Protein AF-0000000072270090 (afdb_homodimer)

Structure (mmCIF, N/CA/C/O backbone):
data_AF-0000000072270090-model_v1
#
loop_
_entity.id
_entity.type
_entity.pdbx_description
1 polymer 'Manganese ABC transporter, permease protein, putative'
#
loop_
_atom_site.group_PDB
_atom_site.id
_atom_site.type_symbol
_atom_site.label_atom_id
_atom_site.label_alt_id
_atom_site.label_comp_id
_atom_site.label_asym_id
_atom_site.label_entity_id
_atom_site.label_seq_id
_atom_site.pdbx_PDB_ins_code
_atom_site.Cartn_x
_atom_site.Cartn_y
_atom_site.Cartn_z
_atom_site.occupancy
_atom_site.B_iso_or_equiv
_atom_site.auth_seq_id
_atom_site.auth_comp_id
_atom_site.auth_asym_id
_atom_site.auth_atom_id
_atom_site.pdbx_PDB_model_num
ATOM 1 N N . MET A 1 1 ? 39.022 -13.87 -0.293 1 46.1 1 MET A N 1
ATOM 2 C CA . MET A 1 1 ? 38.979 -12.976 -1.447 1 46.1 1 MET A CA 1
ATOM 3 C C . MET A 1 1 ? 38.22 -13.616 -2.603 1 46.1 1 MET A C 1
ATOM 5 O O . MET A 1 1 ? 37.657 -12.915 -3.447 1 46.1 1 MET A O 1
ATOM 9 N N . HIS A 1 2 ? 38.13 -14.965 -2.569 1 62.79 2 HIS A N 1
ATOM 10 C CA . HIS A 1 2 ? 37.487 -15.774 -3.599 1 62.79 2 HIS A CA 1
ATOM 11 C C . HIS A 1 2 ? 35.969 -15.725 -3.469 1 62.79 2 HIS A C 1
ATOM 13 O O . HIS A 1 2 ? 35.254 -15.764 -4.473 1 62.79 2 HIS A O 1
ATOM 19 N N . TRP A 1 3 ? 35.582 -15.554 -2.26 1 63.74 3 TRP A N 1
ATOM 20 C CA . TRP A 1 3 ? 34.154 -15.548 -1.959 1 63.74 3 TRP A CA 1
ATOM 21 C C . TRP A 1 3 ? 33.477 -14.319 -2.557 1 63.74 3 TRP A C 1
ATOM 23 O O . TRP A 1 3 ? 32.338 -14.396 -3.024 1 63.74 3 TRP A O 1
ATOM 33 N N . LEU A 1 4 ? 34.161 -13.267 -2.689 1 64.63 4 LEU A N 1
ATOM 34 C CA . LEU A 1 4 ? 33.624 -12.037 -3.261 1 64.63 4 LEU A CA 1
ATOM 35 C C . LEU A 1 4 ? 33.726 -12.056 -4.783 1 64.63 4 LEU A C 1
ATOM 37 O O . LEU A 1 4 ? 32.874 -11.492 -5.473 1 64.63 4 LEU A O 1
ATOM 41 N N . THR A 1 5 ? 34.687 -12.653 -5.272 1 71.39 5 THR A N 1
ATOM 42 C CA . THR A 1 5 ? 34.949 -12.563 -6.704 1 71.39 5 THR A CA 1
ATOM 43 C C . THR A 1 5 ? 34.299 -13.727 -7.447 1 71.39 5 THR A C 1
ATOM 45 O O . THR A 1 5 ? 34.109 -13.665 -8.663 1 71.39 5 THR A O 1
ATOM 48 N N . ASP A 1 6 ? 34.017 -14.731 -6.799 1 71.89 6 ASP A N 1
ATOM 49 C CA . ASP A 1 6 ? 33.475 -15.921 -7.448 1 71.89 6 ASP A CA 1
ATOM 50 C C . ASP A 1 6 ? 32.169 -15.605 -8.173 1 71.89 6 ASP A C 1
ATOM 52 O O . ASP A 1 6 ? 32.009 -15.939 -9.348 1 71.89 6 ASP A O 1
ATOM 56 N N . PRO A 1 7 ? 31.332 -14.91 -7.497 1 73.47 7 PRO A N 1
ATOM 57 C CA . PRO A 1 7 ? 30.07 -14.649 -8.193 1 73.47 7 PRO A CA 1
ATOM 58 C C . PRO A 1 7 ? 30.225 -13.657 -9.343 1 73.47 7 PRO A C 1
ATOM 60 O O . PRO A 1 7 ? 29.393 -13.628 -10.254 1 73.47 7 PRO A O 1
ATOM 63 N N . LEU A 1 8 ? 31.307 -12.899 -9.312 1 76.8 8 LEU A N 1
ATOM 64 C CA . LEU A 1 8 ? 31.53 -11.891 -10.343 1 76.8 8 LEU A CA 1
ATOM 65 C C . LEU A 1 8 ? 31.9 -12.544 -11.67 1 76.8 8 LEU A C 1
ATOM 67 O O . LEU A 1 8 ? 31.931 -11.878 -12.707 1 76.8 8 LEU A O 1
ATOM 71 N N . GLN A 1 9 ? 32.124 -13.772 -11.678 1 72.58 9 GLN A N 1
ATOM 72 C CA . GLN A 1 9 ? 32.456 -14.492 -12.903 1 72.58 9 GLN A CA 1
ATOM 73 C C . GLN A 1 9 ? 31.214 -14.725 -13.758 1 72.58 9 GLN A C 1
ATOM 75 O O . GLN A 1 9 ? 31.319 -14.962 -14.963 1 72.58 9 GLN A O 1
ATOM 80 N N . PHE A 1 10 ? 30.137 -14.562 -13.132 1 75.64 10 PHE A N 1
ATOM 81 C CA . PHE A 1 10 ? 28.892 -14.79 -13.856 1 75.64 10 PHE A CA 1
ATOM 82 C C . PHE A 1 10 ? 28.326 -13.477 -14.385 1 75.64 10 PHE A C 1
ATOM 84 O O . PHE A 1 10 ? 28.117 -12.533 -13.62 1 75.64 10 PHE A O 1
ATOM 91 N N . ASP A 1 11 ? 28.11 -13.4 -15.642 1 78.96 11 ASP A N 1
ATOM 92 C CA . ASP A 1 11 ? 27.602 -12.209 -16.315 1 78.96 11 ASP A CA 1
ATOM 93 C C . ASP A 1 11 ? 26.26 -11.776 -15.728 1 78.96 11 ASP A C 1
ATOM 95 O O . ASP A 1 11 ? 26.003 -10.582 -15.567 1 78.96 11 ASP A O 1
ATOM 99 N N . PHE A 1 12 ? 25.526 -12.765 -15.403 1 79.67 12 PHE A N 1
ATOM 100 C CA . PHE A 1 12 ? 24.211 -12.434 -14.865 1 79.67 12 PHE A CA 1
ATOM 101 C C . PHE A 1 12 ? 24.339 -11.724 -13.523 1 79.67 12 PHE A C 1
ATOM 103 O O . PHE A 1 12 ? 23.558 -10.821 -13.215 1 79.67 12 PHE A O 1
ATOM 110 N N . PHE A 1 13 ? 25.328 -12.096 -12.751 1 83.97 13 PHE A N 1
ATOM 111 C CA . PHE A 1 13 ? 25.529 -11.492 -11.439 1 83.97 13 PHE A CA 1
ATOM 112 C C . PHE A 1 13 ? 26.006 -10.051 -11.574 1 83.97 13 PHE A C 1
ATOM 114 O O . PHE A 1 13 ? 25.563 -9.173 -10.831 1 83.97 13 PHE A O 1
ATOM 121 N N . VAL A 1 14 ? 26.842 -9.811 -12.494 1 84.92 14 VAL A N 1
ATOM 122 C CA . VAL A 1 14 ? 27.359 -8.467 -12.726 1 84.92 14 VAL A CA 1
ATOM 123 C C . VAL A 1 14 ? 26.234 -7.556 -13.212 1 84.92 14 VAL A C 1
ATOM 125 O O . VAL A 1 14 ? 26.129 -6.405 -12.782 1 84.92 14 VAL A O 1
ATOM 128 N N . ARG A 1 15 ? 25.448 -8.057 -14.019 1 86.5 15 ARG A N 1
ATOM 129 C CA . ARG A 1 15 ? 24.325 -7.269 -14.516 1 86.5 15 ARG A CA 1
ATOM 130 C C . ARG A 1 15 ? 23.337 -6.957 -13.396 1 86.5 15 ARG A C 1
ATOM 132 O O . ARG A 1 15 ? 22.76 -5.868 -13.356 1 86.5 15 ARG A O 1
ATOM 139 N N . ALA A 1 16 ? 23.189 -7.948 -12.566 1 85.75 16 ALA A N 1
ATOM 140 C CA . ALA A 1 16 ? 22.308 -7.733 -11.421 1 85.75 16 ALA A CA 1
ATOM 141 C C . ALA A 1 16 ? 22.862 -6.65 -10.499 1 85.75 16 ALA A C 1
ATOM 143 O O . ALA A 1 16 ? 22.112 -5.81 -9.998 1 85.75 16 ALA A O 1
ATOM 144 N N . LEU A 1 17 ? 24.15 -6.646 -10.351 1 89.86 17 LEU A N 1
ATOM 145 C CA . LEU A 1 17 ? 24.801 -5.647 -9.51 1 89.86 17 LEU A CA 1
ATOM 146 C C . LEU A 1 17 ? 24.649 -4.252 -10.107 1 89.86 17 LEU A C 1
ATOM 148 O O . LEU A 1 17 ? 24.371 -3.291 -9.386 1 89.86 17 LEU A O 1
ATOM 152 N N . LEU A 1 18 ? 24.775 -4.144 -11.324 1 89.48 18 LEU A N 1
ATOM 153 C CA . LEU A 1 18 ? 24.646 -2.862 -12.007 1 89.48 18 LEU A CA 1
ATOM 154 C C . LEU A 1 18 ? 23.202 -2.374 -11.98 1 89.48 18 LEU A C 1
ATOM 156 O O . LEU A 1 18 ? 22.948 -1.181 -11.798 1 89.48 18 LEU A O 1
ATOM 160 N N . ALA A 1 19 ? 22.315 -3.272 -12.139 1 88.98 19 ALA A N 1
ATOM 161 C CA . ALA A 1 19 ? 20.896 -2.923 -12.119 1 88.98 19 ALA A CA 1
ATOM 162 C C . ALA A 1 19 ? 20.481 -2.393 -10.749 1 88.98 19 ALA A C 1
ATOM 164 O O . ALA A 1 19 ? 19.843 -1.343 -10.65 1 88.98 19 ALA A O 1
ATOM 165 N N . VAL A 1 20 ? 20.899 -3.113 -9.761 1 90.92 20 VAL A N 1
ATOM 166 C CA . VAL A 1 20 ? 20.538 -2.718 -8.404 1 90.92 20 VAL A CA 1
ATOM 167 C C . VAL A 1 20 ? 21.178 -1.373 -8.069 1 90.92 20 VAL A C 1
ATOM 169 O O . VAL A 1 20 ? 20.56 -0.529 -7.416 1 90.92 20 VAL A O 1
ATOM 172 N N . SER A 1 21 ? 22.385 -1.155 -8.493 1 93.23 21 SER A N 1
ATOM 173 C CA . SER A 1 21 ? 23.071 0.109 -8.245 1 93.23 21 SER A CA 1
ATOM 174 C C . SER A 1 21 ? 22.374 1.264 -8.955 1 93.23 21 SER A C 1
ATOM 176 O O . SER A 1 21 ? 22.134 2.314 -8.355 1 93.23 21 SER A O 1
ATOM 178 N N . LEU A 1 22 ? 22.03 1.062 -10.152 1 92.35 22 LEU A N 1
ATOM 179 C CA . LEU A 1 22 ? 21.363 2.099 -10.931 1 92.35 22 LEU A CA 1
ATOM 180 C C . LEU A 1 22 ? 19.981 2.402 -10.361 1 92.35 22 LEU A C 1
ATOM 182 O O . LEU A 1 22 ? 19.595 3.568 -10.243 1 92.35 22 LEU A O 1
ATOM 186 N N . VAL A 1 23 ? 19.286 1.398 -10.044 1 92.16 23 VAL A N 1
ATOM 187 C CA . VAL A 1 23 ? 17.943 1.555 -9.494 1 92.16 23 VAL A CA 1
ATOM 188 C C . VAL A 1 23 ? 18.019 2.242 -8.132 1 92.16 23 VAL A C 1
ATOM 190 O O . VAL A 1 23 ? 17.144 3.037 -7.782 1 92.16 23 VAL A O 1
ATOM 193 N N . SER A 1 24 ? 19.087 1.895 -7.393 1 95.16 24 SER A N 1
ATOM 194 C CA . SER A 1 24 ? 19.269 2.535 -6.095 1 95.16 24 SER A CA 1
ATOM 195 C C . SER A 1 24 ? 19.443 4.043 -6.241 1 95.16 24 SER A C 1
ATOM 197 O O . SER A 1 24 ? 18.884 4.816 -5.46 1 95.16 24 SER A O 1
ATOM 199 N N . ILE A 1 25 ? 20.143 4.434 -7.193 1 94.49 25 ILE A N 1
ATOM 200 C CA . ILE A 1 25 ? 20.355 5.855 -7.446 1 94.49 25 ILE A CA 1
ATOM 201 C C . ILE A 1 25 ? 19.04 6.505 -7.87 1 94.49 25 ILE A C 1
ATOM 203 O O . ILE A 1 25 ? 18.674 7.568 -7.363 1 94.49 25 ILE A O 1
ATOM 207 N N . LEU A 1 26 ? 18.372 5.879 -8.734 1 93.18 26 LEU A N 1
ATOM 208 C CA . LEU A 1 26 ? 17.101 6.392 -9.233 1 93.18 26 LEU A CA 1
ATOM 209 C C . LEU A 1 26 ? 16.08 6.503 -8.106 1 93.18 26 LEU A C 1
ATOM 211 O O . LEU A 1 26 ? 15.395 7.52 -7.981 1 93.18 26 LEU A O 1
ATOM 215 N N . CYS A 1 27 ? 15.988 5.529 -7.301 1 93.78 27 CYS A N 1
ATOM 216 C CA . CYS A 1 27 ? 15.035 5.499 -6.198 1 93.78 27 CYS A CA 1
ATOM 217 C C . CYS A 1 27 ? 15.413 6.508 -5.121 1 93.78 27 CYS A C 1
ATOM 219 O O . CYS A 1 27 ? 14.544 7.035 -4.424 1 93.78 27 CYS A O 1
ATOM 221 N N . ALA A 1 28 ? 16.709 6.728 -4.983 1 94.66 28 ALA A N 1
ATOM 222 C CA . ALA A 1 28 ? 17.155 7.716 -4.005 1 94.66 28 ALA A CA 1
ATOM 223 C C . ALA A 1 28 ? 16.69 9.118 -4.39 1 94.66 28 ALA A C 1
ATOM 225 O O . ALA A 1 28 ? 16.275 9.899 -3.53 1 94.66 28 ALA A O 1
ATOM 226 N N . LEU A 1 29 ? 16.7 9.44 -5.638 1 92.52 29 LEU A N 1
ATOM 227 C CA . LEU A 1 29 ? 16.318 10.76 -6.129 1 92.52 29 LEU A CA 1
ATOM 228 C C . LEU A 1 29 ? 14.832 11.016 -5.901 1 92.52 29 LEU A C 1
ATOM 230 O O . LEU A 1 29 ? 14.446 12.098 -5.453 1 92.52 29 LEU A O 1
ATOM 234 N N . ILE A 1 30 ? 14.05 10.03 -6.108 1 92.8 30 ILE A N 1
ATOM 235 C CA . ILE A 1 30 ? 12.603 10.18 -6.001 1 92.8 30 ILE A CA 1
ATOM 236 C C . ILE A 1 30 ? 12.153 9.845 -4.581 1 92.8 30 ILE A C 1
ATOM 238 O O . ILE A 1 30 ? 11.188 10.424 -4.076 1 92.8 30 ILE A O 1
ATOM 242 N N . GLY A 1 31 ? 12.879 8.913 -4.021 1 94.18 31 GLY A N 1
ATOM 243 C CA . GLY A 1 31 ? 12.517 8.428 -2.699 1 94.18 31 GLY A CA 1
ATOM 244 C C . GLY A 1 31 ? 12.609 9.495 -1.625 1 94.18 31 GLY A C 1
ATOM 245 O O . GLY A 1 31 ? 11.816 9.504 -0.681 1 94.18 31 GLY A O 1
ATOM 246 N N . ALA A 1 32 ? 13.526 10.412 -1.723 1 93.35 32 ALA A N 1
ATOM 247 C CA . ALA A 1 32 ? 13.65 11.513 -0.772 1 93.35 32 ALA A CA 1
ATOM 248 C C . ALA A 1 32 ? 12.376 12.353 -0.737 1 93.35 32 ALA A C 1
ATOM 250 O O . ALA A 1 32 ? 11.91 12.74 0.338 1 93.35 32 ALA A O 1
ATOM 251 N N . TRP A 1 33 ? 11.801 12.549 -1.884 1 92.5 33 TRP A N 1
ATOM 252 C CA . TRP A 1 33 ? 10.574 13.333 -1.97 1 92.5 33 TRP A CA 1
ATOM 253 C C . TRP A 1 33 ? 9.386 12.547 -1.426 1 92.5 33 TRP A C 1
ATOM 255 O O . TRP A 1 33 ? 8.512 13.11 -0.763 1 92.5 33 TRP A O 1
ATOM 265 N N . VAL A 1 34 ? 9.405 11.289 -1.714 1 93.13 34 VAL A N 1
ATOM 266 C CA . VAL A 1 34 ? 8.321 10.416 -1.277 1 93.13 34 VAL A CA 1
ATOM 267 C C . VAL A 1 34 ? 8.261 10.39 0.249 1 93.13 34 VAL A C 1
ATOM 269 O O . VAL A 1 34 ? 7.184 10.52 0.836 1 93.13 34 VAL A O 1
ATOM 272 N N . VAL A 1 35 ? 9.427 10.328 0.85 1 92.65 35 VAL A N 1
ATOM 273 C CA . VAL A 1 35 ? 9.502 10.241 2.305 1 92.65 35 VAL A CA 1
ATOM 274 C C . VAL A 1 35 ? 9.209 11.608 2.92 1 92.65 35 VAL A C 1
ATOM 276 O O . VAL A 1 35 ? 8.48 11.706 3.91 1 92.65 35 VAL A O 1
ATOM 279 N N . LEU A 1 36 ? 9.664 12.691 2.364 1 89.82 36 LEU A N 1
ATOM 280 C CA . LEU A 1 36 ? 9.484 14.035 2.902 1 89.82 36 LEU A CA 1
ATOM 281 C C . LEU A 1 36 ? 8.019 14.454 2.84 1 89.82 36 LEU A C 1
ATOM 283 O O . LEU A 1 36 ? 7.519 15.114 3.754 1 89.82 36 LEU A O 1
ATOM 287 N N . ARG A 1 37 ? 7.338 13.947 1.838 1 88.91 37 ARG A N 1
ATOM 288 C CA . ARG A 1 37 ? 5.96 14.382 1.638 1 88.91 37 ARG A CA 1
ATOM 289 C C . ARG A 1 37 ? 4.977 13.38 2.234 1 88.91 37 ARG A C 1
ATOM 291 O O . ARG A 1 37 ? 3.763 13.585 2.18 1 88.91 37 ARG A O 1
ATOM 298 N N . GLY A 1 38 ? 5.53 12.33 2.701 1 88.75 38 GLY A N 1
ATOM 299 C CA . GLY A 1 38 ? 4.655 11.334 3.299 1 88.75 38 GLY A CA 1
ATOM 300 C C . GLY A 1 38 ? 3.841 10.564 2.276 1 88.75 38 GLY A C 1
ATOM 301 O O . GLY A 1 38 ? 2.652 10.313 2.483 1 88.75 38 GLY A O 1
ATOM 302 N N . LEU A 1 39 ? 4.416 10.237 1.135 1 91.65 39 LEU A N 1
ATOM 303 C CA . LEU A 1 39 ? 3.764 9.519 0.045 1 91.65 39 LEU A CA 1
ATOM 304 C C . LEU A 1 39 ? 4.286 8.089 -0.054 1 91.65 39 LEU A C 1
ATOM 306 O O . LEU A 1 39 ? 4.503 7.578 -1.154 1 91.65 39 LEU A O 1
ATOM 310 N N . SER A 1 40 ? 4.556 7.486 1.028 1 91.1 40 SER A N 1
ATOM 311 C CA . SER A 1 40 ? 5.205 6.179 1.027 1 91.1 40 SER A CA 1
ATOM 312 C C . SER A 1 40 ? 4.288 5.107 0.448 1 91.1 40 SER A C 1
ATOM 314 O O . SER A 1 40 ? 4.76 4.082 -0.051 1 91.1 40 SER A O 1
ATOM 316 N N . TYR A 1 41 ? 2.984 5.397 0.477 1 90.55 41 TYR A N 1
ATOM 317 C CA . TYR A 1 41 ? 2.013 4.447 -0.055 1 90.55 41 TYR A CA 1
ATOM 318 C C . TYR A 1 41 ? 2.081 4.391 -1.576 1 90.55 41 TYR A C 1
ATOM 320 O O . TYR A 1 41 ? 1.749 3.369 -2.181 1 90.55 41 TYR A O 1
ATOM 328 N N . ILE A 1 42 ? 2.58 5.404 -2.202 1 89.8 42 ILE A N 1
ATOM 329 C CA . ILE A 1 42 ? 2.463 5.578 -3.646 1 89.8 42 ILE A CA 1
ATOM 330 C C . ILE A 1 42 ? 3.331 4.546 -4.363 1 89.8 42 ILE A C 1
ATOM 332 O O . ILE A 1 42 ? 2.962 4.049 -5.429 1 89.8 42 ILE A O 1
ATOM 336 N N . GLY A 1 43 ? 4.503 4.228 -3.842 1 87.68 43 GLY A N 1
ATOM 337 C CA . GLY A 1 43 ? 5.37 3.248 -4.477 1 87.68 43 GLY A CA 1
ATOM 338 C C . GLY A 1 43 ? 4.708 1.894 -4.656 1 87.68 43 GLY A C 1
ATOM 339 O O . GLY A 1 43 ? 4.738 1.322 -5.747 1 87.68 43 GLY A O 1
ATOM 340 N N . ASP A 1 44 ? 4.145 1.436 -3.621 1 89.42 44 ASP A N 1
ATOM 341 C CA . ASP A 1 44 ? 3.454 0.151 -3.651 1 89.42 44 ASP A CA 1
ATOM 342 C C . ASP A 1 44 ? 2.171 0.235 -4.476 1 89.42 44 ASP A C 1
ATOM 344 O O . ASP A 1 44 ? 1.864 -0.674 -5.25 1 89.42 44 ASP A O 1
ATOM 348 N N . ALA A 1 45 ? 1.452 1.304 -4.29 1 91.9 45 ALA A N 1
ATOM 349 C CA . ALA A 1 45 ? 0.187 1.52 -4.989 1 91.9 45 ALA A CA 1
ATOM 350 C C . ALA A 1 45 ? 0.39 1.525 -6.501 1 91.9 45 ALA A C 1
ATOM 352 O O . ALA A 1 45 ? -0.361 0.88 -7.237 1 91.9 45 ALA A O 1
ATOM 353 N N . MET A 1 46 ? 1.434 2.12 -6.946 1 91.65 46 MET A N 1
ATOM 354 C CA . MET A 1 46 ? 1.69 2.258 -8.377 1 91.65 46 MET A CA 1
ATOM 355 C C . MET A 1 46 ? 2.018 0.907 -9.004 1 91.65 46 MET A C 1
ATOM 357 O O . MET A 1 46 ? 1.632 0.637 -10.143 1 91.65 46 MET A O 1
ATOM 361 N N . SER A 1 47 ? 2.707 0.105 -8.29 1 87.75 47 SER A N 1
ATOM 362 C CA . SER A 1 47 ? 3.106 -1.195 -8.819 1 87.75 47 SER A CA 1
ATOM 363 C C . SER A 1 47 ? 1.891 -2.066 -9.118 1 87.75 47 SER A C 1
ATOM 365 O O . SER A 1 47 ? 1.936 -2.919 -10.007 1 87.75 47 SER A O 1
ATOM 367 N N . HIS A 1 48 ? 0.829 -1.852 -8.454 1 88.66 48 HIS A N 1
ATOM 368 C CA . HIS A 1 48 ? -0.389 -2.625 -8.666 1 88.66 48 HIS A CA 1
ATOM 369 C C . HIS A 1 48 ? -1.346 -1.899 -9.605 1 88.66 48 HIS A C 1
ATOM 371 O O . HIS A 1 48 ? -2.101 -2.536 -10.343 1 88.66 48 HIS A O 1
ATOM 377 N N . ALA A 1 49 ? -1.249 -0.64 -9.553 1 93.2 49 ALA A N 1
ATOM 378 C CA . ALA A 1 49 ? -2.168 0.179 -10.339 1 93.2 49 ALA A CA 1
ATOM 379 C C . ALA A 1 49 ? -1.847 0.091 -11.828 1 93.2 49 ALA A C 1
ATOM 381 O O . ALA A 1 49 ? -2.653 0.494 -12.668 1 93.2 49 ALA A O 1
ATOM 382 N N . VAL A 1 50 ? -0.744 -0.42 -12.157 1 90.79 50 VAL A N 1
ATOM 383 C CA . VAL A 1 50 ? -0.337 -0.47 -13.558 1 90.79 50 VAL A CA 1
ATOM 384 C C . VAL A 1 50 ? -0.906 -1.725 -14.217 1 90.79 50 VAL A C 1
ATOM 386 O O . VAL A 1 50 ? -0.839 -1.876 -15.439 1 90.79 50 VAL A O 1
ATOM 389 N N . LEU A 1 51 ? -1.538 -2.611 -13.475 1 88.19 51 LEU A N 1
ATOM 390 C CA . LEU A 1 51 ? -2.023 -3.902 -13.951 1 88.19 51 LEU A CA 1
ATOM 391 C C . LEU A 1 51 ? -2.984 -3.723 -15.122 1 88.19 51 LEU A C 1
ATOM 393 O O . LEU A 1 51 ? -2.856 -4.401 -16.144 1 88.19 51 LEU A O 1
ATOM 397 N N . PRO A 1 52 ? -3.962 -2.871 -15.037 1 91.62 52 PRO A N 1
ATOM 398 C CA . PRO A 1 52 ? -4.87 -2.724 -16.177 1 91.62 52 PRO A CA 1
ATOM 399 C C . PRO A 1 52 ? -4.154 -2.275 -17.448 1 91.62 52 PRO A C 1
ATOM 401 O O . PRO A 1 52 ? -4.551 -2.656 -18.552 1 91.62 52 PRO A O 1
ATOM 404 N N . GLY A 1 53 ? -3.145 -1.488 -17.334 1 92.07 53 GLY A N 1
ATOM 405 C CA . GLY A 1 53 ? -2.357 -1.09 -18.489 1 92.07 53 GLY A CA 1
ATOM 406 C C . GLY A 1 53 ? -1.588 -2.239 -19.112 1 92.07 53 GLY A C 1
ATOM 407 O O . GLY A 1 53 ? -1.547 -2.374 -20.337 1 92.07 53 GLY A O 1
ATOM 408 N N . ILE A 1 54 ? -1.028 -3.042 -18.274 1 88.61 54 ILE A N 1
ATOM 409 C CA . ILE A 1 54 ? -0.263 -4.196 -18.733 1 88.61 54 ILE A CA 1
ATOM 410 C C . ILE A 1 54 ? -1.195 -5.194 -19.419 1 88.61 54 ILE A C 1
ATOM 412 O O . ILE A 1 54 ? -0.89 -5.691 -20.506 1 88.61 54 ILE A O 1
ATOM 416 N N . VAL A 1 55 ? -2.329 -5.458 -18.778 1 88.19 55 VAL A N 1
ATOM 417 C CA . VAL A 1 55 ? -3.284 -6.426 -19.307 1 88.19 55 VAL A CA 1
ATOM 418 C C . VAL A 1 55 ? -3.869 -5.91 -20.62 1 88.19 55 VAL A C 1
ATOM 420 O O . VAL A 1 55 ? -4.011 -6.666 -21.584 1 88.19 55 VAL A O 1
ATOM 423 N N . SER A 1 56 ? -4.223 -4.683 -20.662 1 90.26 56 SER A N 1
ATOM 424 C CA . SER A 1 56 ? -4.75 -4.092 -21.888 1 90.26 56 SER A CA 1
ATOM 425 C C . SER A 1 56 ? -3.727 -4.157 -23.017 1 90.26 56 SER A C 1
ATOM 427 O O . SER A 1 56 ? -4.077 -4.447 -24.163 1 90.26 56 SER A O 1
ATOM 429 N N . ALA A 1 57 ? -2.521 -3.798 -22.714 1 88.58 57 ALA A N 1
ATOM 430 C CA . ALA A 1 57 ? -1.458 -3.88 -23.713 1 88.58 57 ALA A CA 1
ATOM 431 C C . ALA A 1 57 ? -1.278 -5.313 -24.207 1 88.58 57 ALA A C 1
ATOM 433 O O . ALA A 1 57 ? -1.029 -5.541 -25.393 1 88.58 57 ALA A O 1
ATOM 434 N N . PHE A 1 58 ? -1.387 -6.209 -23.286 1 83.95 58 PHE A N 1
ATOM 435 C CA . PHE A 1 58 ? -1.266 -7.619 -23.636 1 83.95 58 PHE A CA 1
ATOM 436 C C . PHE A 1 58 ? -2.392 -8.043 -24.572 1 83.95 58 PHE A C 1
ATOM 438 O O . PHE A 1 58 ? -2.151 -8.722 -25.573 1 83.95 58 PHE A O 1
ATOM 445 N N . LEU A 1 59 ? -3.586 -7.674 -24.268 1 84.64 59 LEU A N 1
ATOM 446 C CA . LEU A 1 59 ? -4.75 -8.04 -25.067 1 84.64 59 LEU A CA 1
ATOM 447 C C . LEU A 1 59 ? -4.679 -7.407 -26.452 1 84.64 59 LEU A C 1
ATOM 449 O O . LEU A 1 59 ? -5.154 -7.99 -27.43 1 84.64 59 LEU A O 1
ATOM 453 N N . LEU A 1 60 ? -4.078 -6.27 -26.533 1 87.09 60 LEU A N 1
ATOM 454 C CA . LEU A 1 60 ? -3.959 -5.563 -27.804 1 87.09 60 LEU A CA 1
ATOM 455 C C . LEU A 1 60 ? -2.664 -5.939 -28.516 1 87.09 60 LEU A C 1
ATOM 457 O O . LEU A 1 60 ? -2.356 -5.398 -29.58 1 87.09 60 LEU A O 1
ATOM 461 N N . LYS A 1 61 ? -1.877 -6.88 -27.971 1 84.13 61 LYS A N 1
ATOM 462 C CA . LYS A 1 61 ? -0.608 -7.359 -28.512 1 84.13 61 LYS A CA 1
ATOM 463 C C . LYS A 1 61 ? 0.39 -6.215 -28.665 1 84.13 61 LYS A C 1
ATOM 465 O O . LYS A 1 61 ? 1.062 -6.104 -29.693 1 84.13 61 LYS A O 1
ATOM 470 N N . GLY A 1 62 ? 0.315 -5.355 -27.695 1 84.97 62 GLY A N 1
ATOM 471 C CA . GLY A 1 62 ? 1.232 -4.226 -27.698 1 84.97 62 GLY A CA 1
ATOM 472 C C . GLY A 1 62 ? 2.361 -4.371 -26.696 1 84.97 62 GLY A C 1
ATOM 473 O O . GLY A 1 62 ? 2.606 -5.465 -26.183 1 84.97 62 GLY A O 1
ATOM 474 N N . ASN A 1 63 ? 3.149 -3.243 -26.609 1 86.06 63 ASN A N 1
ATOM 475 C CA . ASN A 1 63 ? 4.262 -3.209 -25.667 1 86.06 63 ASN A CA 1
ATOM 476 C C . ASN A 1 63 ? 3.773 -3.103 -24.225 1 86.06 63 ASN A C 1
ATOM 478 O O . ASN A 1 63 ? 3.088 -2.143 -23.867 1 86.06 63 ASN A O 1
ATOM 482 N N . LEU A 1 64 ? 4.137 -4.05 -23.385 1 85 64 LEU A N 1
ATOM 483 C CA . LEU A 1 64 ? 3.683 -4.13 -22.001 1 85 64 LEU A CA 1
ATOM 484 C C . LEU A 1 64 ? 4.19 -2.939 -21.194 1 85 64 LEU A C 1
ATOM 486 O O . LEU A 1 64 ? 3.471 -2.409 -20.344 1 85 64 LEU A O 1
ATOM 490 N N . LEU A 1 65 ? 5.385 -2.527 -21.476 1 84.32 65 LEU A N 1
ATOM 491 C CA . LEU A 1 65 ? 5.973 -1.413 -20.741 1 84.32 65 LEU A CA 1
ATOM 492 C C . LEU A 1 65 ? 5.222 -0.117 -21.026 1 84.32 65 LEU A C 1
ATOM 494 O O . LEU A 1 65 ? 5.001 0.69 -20.12 1 84.32 65 LEU A O 1
ATOM 498 N N . LEU A 1 66 ? 4.84 0.055 -22.224 1 88.64 66 LEU A N 1
ATOM 499 C CA . LEU A 1 66 ? 4.082 1.246 -22.591 1 88.64 66 LEU A CA 1
ATOM 500 C C . LEU A 1 66 ? 2.71 1.244 -21.925 1 88.64 66 LEU A C 1
ATOM 502 O O . LEU A 1 66 ? 2.229 2.29 -21.483 1 88.64 66 LEU A O 1
ATOM 506 N N . GLY A 1 67 ? 2.099 0.122 -21.945 1 91.22 67 GLY A N 1
ATOM 507 C CA . GLY A 1 67 ? 0.826 0.012 -21.249 1 91.22 67 GLY A CA 1
ATOM 508 C C . GLY A 1 67 ? 0.926 0.329 -19.769 1 91.22 67 GLY A C 1
ATOM 509 O O . GLY A 1 67 ? 0.074 1.03 -19.22 1 91.22 67 GLY A O 1
ATOM 510 N N . ALA A 1 68 ? 1.994 -0.191 -19.167 1 91.49 68 ALA A N 1
ATOM 511 C CA . ALA A 1 68 ? 2.23 0.081 -17.752 1 91.49 68 ALA A CA 1
ATOM 512 C C . ALA A 1 68 ? 2.486 1.567 -17.514 1 91.49 68 ALA A C 1
ATOM 514 O O . ALA A 1 68 ? 1.981 2.143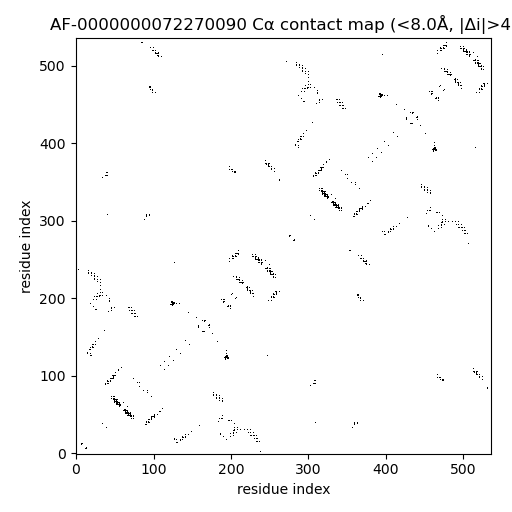 -16.547 1 91.49 68 ALA A O 1
ATOM 515 N N . ALA A 1 69 ? 3.22 2.186 -18.395 1 92.09 69 ALA A N 1
ATOM 516 C CA . ALA A 1 69 ? 3.55 3.603 -18.268 1 92.09 69 ALA A CA 1
ATOM 517 C C . ALA A 1 69 ? 2.301 4.471 -18.402 1 92.09 69 ALA A C 1
ATOM 519 O O . ALA A 1 69 ? 2.119 5.428 -17.645 1 92.09 69 ALA A O 1
ATOM 520 N N . ILE A 1 70 ? 1.481 4.165 -19.299 1 95.57 70 ILE A N 1
ATOM 521 C CA . ILE A 1 70 ? 0.246 4.914 -19.503 1 95.57 70 ILE A CA 1
ATOM 522 C C . ILE A 1 70 ? -0.648 4.78 -18.273 1 95.57 70 ILE A C 1
ATOM 524 O O . ILE A 1 70 ? -1.2 5.77 -17.788 1 95.57 70 ILE A O 1
ATOM 528 N N . ALA A 1 71 ? -0.755 3.592 -17.823 1 95.51 71 ALA A N 1
ATOM 529 C CA . ALA A 1 71 ? -1.56 3.366 -16.625 1 95.51 71 ALA A CA 1
ATOM 530 C C . ALA A 1 71 ? -0.992 4.129 -15.432 1 95.51 71 ALA A C 1
ATOM 532 O O . ALA A 1 71 ? -1.745 4.646 -14.603 1 95.51 71 ALA A O 1
ATOM 533 N N . ALA A 1 72 ? 0.313 4.163 -15.361 1 94.4 72 ALA A N 1
ATOM 534 C CA . ALA A 1 72 ? 0.96 4.889 -14.271 1 94.4 72 ALA A CA 1
ATOM 535 C C . ALA A 1 72 ? 0.647 6.381 -14.344 1 94.4 72 ALA A C 1
ATOM 537 O O . ALA A 1 72 ? 0.361 7.012 -13.324 1 94.4 72 ALA A O 1
ATOM 538 N N . VAL A 1 73 ? 0.683 6.909 -15.489 1 95.26 73 VAL A N 1
ATOM 539 C CA . VAL A 1 73 ? 0.397 8.327 -15.68 1 95.26 73 VAL A CA 1
ATOM 540 C C . VAL A 1 73 ? -1.069 8.607 -15.355 1 95.26 73 VAL A C 1
ATOM 542 O O . VAL A 1 73 ? -1.383 9.579 -14.664 1 95.26 73 VAL A O 1
ATOM 545 N N . LEU A 1 74 ? -1.935 7.782 -15.806 1 96.44 74 LEU A N 1
ATOM 546 C CA . LEU A 1 74 ? -3.358 7.948 -15.529 1 96.44 74 LEU A CA 1
ATOM 547 C C . LEU A 1 74 ? -3.635 7.844 -14.033 1 96.44 74 LEU A C 1
ATOM 549 O O . LEU A 1 74 ? -4.449 8.597 -13.494 1 96.44 74 LEU A O 1
ATOM 553 N N . THR A 1 75 ? -2.989 6.932 -13.442 1 95.9 75 THR A N 1
ATOM 554 C CA . THR A 1 75 ? -3.14 6.771 -12 1 95.9 75 THR A CA 1
ATOM 555 C C . THR A 1 75 ? -2.639 8.009 -11.262 1 95.9 75 THR A C 1
ATOM 557 O O . THR A 1 75 ? -3.31 8.515 -10.36 1 95.9 75 THR A O 1
ATOM 560 N N . ALA A 1 76 ? -1.474 8.508 -11.655 1 95.15 76 ALA A N 1
ATOM 561 C CA . ALA A 1 76 ? -0.9 9.699 -11.033 1 95.15 76 ALA A CA 1
ATOM 562 C C . ALA A 1 76 ? -1.831 10.899 -11.182 1 95.15 76 ALA A C 1
ATOM 564 O O . ALA A 1 76 ? -2.077 11.625 -10.216 1 95.15 76 ALA A O 1
ATOM 565 N N . LEU A 1 77 ? -2.368 11.035 -12.341 1 95.33 77 LEU A N 1
ATOM 566 C CA . LEU A 1 77 ? -3.276 12.149 -12.591 1 95.33 77 LEU A CA 1
ATOM 567 C C . LEU A 1 77 ? -4.591 11.957 -11.842 1 95.33 77 LEU A C 1
ATOM 569 O O . LEU A 1 77 ? -5.181 12.925 -11.358 1 95.33 77 LEU A O 1
ATOM 573 N N . GLY A 1 78 ? -5.055 10.741 -11.8 1 95.39 78 GLY A N 1
ATOM 574 C CA . GLY A 1 78 ? -6.245 10.444 -11.017 1 95.39 78 GLY A CA 1
ATOM 575 C C . GLY A 1 78 ? -6.085 10.764 -9.543 1 95.39 78 GLY A C 1
ATOM 576 O O . GLY A 1 78 ? -6.992 11.321 -8.921 1 95.39 78 GLY A O 1
ATOM 577 N N . ILE A 1 79 ? -4.936 10.426 -8.995 1 94.27 79 ILE A N 1
ATOM 578 C CA . ILE A 1 79 ? -4.635 10.704 -7.595 1 94.27 79 ILE A CA 1
ATOM 579 C C . ILE A 1 79 ? -4.656 12.212 -7.352 1 94.27 79 ILE A C 1
ATOM 581 O O . ILE A 1 79 ? -5.264 12.683 -6.389 1 94.27 79 ILE A O 1
ATOM 585 N N . GLY A 1 80 ? -3.964 12.956 -8.265 1 92.19 80 GLY A N 1
ATOM 586 C CA . GLY A 1 80 ? -3.96 14.405 -8.145 1 92.19 80 GLY A CA 1
ATOM 587 C C . GLY A 1 80 ? -5.345 15.015 -8.246 1 92.19 80 GLY A C 1
ATOM 588 O O . GLY A 1 80 ? -5.697 15.903 -7.467 1 92.19 80 GLY A O 1
ATOM 589 N N . TRP A 1 81 ? -6.081 14.483 -9.13 1 93.33 81 TRP A N 1
ATOM 590 C CA . TRP A 1 81 ? -7.423 15.003 -9.365 1 93.33 81 TRP A CA 1
ATOM 591 C C . TRP A 1 81 ? -8.333 14.722 -8.175 1 93.33 81 TRP A C 1
ATOM 593 O O . TRP A 1 81 ? -9.03 15.618 -7.692 1 93.33 81 TRP A O 1
ATOM 603 N N . ILE A 1 82 ? -8.336 13.568 -7.673 1 92.7 82 ILE A N 1
ATOM 604 C CA . ILE A 1 82 ? -9.173 13.178 -6.543 1 92.7 82 ILE A CA 1
ATOM 605 C C . ILE A 1 82 ? -8.736 13.936 -5.292 1 92.7 82 ILE A C 1
ATOM 607 O O . ILE A 1 82 ? -9.574 14.401 -4.516 1 92.7 82 ILE A O 1
ATOM 611 N N . GLY A 1 83 ? -7.443 13.994 -5.115 1 89.51 83 GLY A N 1
ATOM 612 C CA . GLY A 1 83 ? -6.934 14.732 -3.971 1 89.51 83 GLY A CA 1
ATOM 613 C C . GLY A 1 83 ? -7.388 16.18 -3.944 1 89.51 83 GLY A C 1
ATOM 614 O O . GLY A 1 83 ? -7.816 16.683 -2.903 1 89.51 83 GLY A O 1
ATOM 615 N N . ARG A 1 84 ? -7.372 16.8 -5.039 1 86.9 84 ARG A N 1
ATOM 616 C CA . ARG A 1 84 ? -7.734 18.21 -5.13 1 86.9 84 ARG A CA 1
ATOM 617 C C . ARG A 1 84 ? -9.24 18.4 -4.982 1 86.9 84 ARG A C 1
ATOM 619 O O . ARG A 1 84 ? -9.691 19.351 -4.341 1 86.9 84 ARG A O 1
ATOM 626 N N . ARG A 1 85 ? -9.972 17.515 -5.451 1 89.46 85 ARG A N 1
ATOM 627 C CA . ARG A 1 85 ? -11.418 17.703 -5.507 1 89.46 85 ARG A CA 1
ATOM 628 C C . ARG A 1 85 ? -12.084 17.202 -4.229 1 89.46 85 ARG A C 1
ATOM 630 O O . ARG A 1 85 ? -13.126 17.72 -3.823 1 89.46 85 ARG A O 1
ATOM 637 N N . SER A 1 86 ? -11.59 16.247 -3.637 1 89.32 86 SER A N 1
ATOM 638 C CA . SER A 1 86 ? -12.262 15.615 -2.507 1 89.32 86 SER A CA 1
ATOM 639 C C . SER A 1 86 ? -11.853 16.262 -1.188 1 89.32 86 SER A C 1
ATOM 641 O O . SER A 1 86 ? -12.592 16.196 -0.203 1 89.32 86 SER A O 1
ATOM 643 N N . GLY A 1 87 ? -10.684 16.818 -1.14 1 86.19 87 GLY A N 1
ATOM 644 C CA . GLY A 1 87 ? -10.183 17.353 0.116 1 86.19 87 GLY A CA 1
ATOM 645 C C . GLY A 1 87 ? -9.681 16.28 1.064 1 86.19 87 GLY A C 1
ATOM 646 O O . GLY A 1 87 ? -9.357 16.566 2.218 1 86.19 87 GLY A O 1
ATOM 647 N N . LEU A 1 88 ? -9.652 15.062 0.544 1 87.98 88 LEU A N 1
ATOM 648 C CA . LEU A 1 88 ? -9.122 13.959 1.338 1 87.98 88 LEU A CA 1
ATOM 649 C C . LEU A 1 88 ? -7.604 14.049 1.448 1 87.98 88 LEU A C 1
ATOM 651 O O . LEU A 1 88 ? -6.959 14.738 0.654 1 87.98 88 LEU A O 1
ATOM 655 N N . LYS A 1 89 ? -7.158 13.376 2.465 1 88.2 89 LYS A N 1
ATOM 656 C CA . LYS A 1 89 ? -5.706 13.249 2.56 1 88.2 89 LYS A CA 1
ATOM 657 C C . LYS A 1 89 ? -5.136 12.532 1.34 1 88.2 89 LYS A C 1
ATOM 659 O O . LYS A 1 89 ? -5.787 11.654 0.769 1 88.2 89 LYS A O 1
ATOM 664 N N . GLN A 1 90 ? -3.978 12.846 0.948 1 86.96 90 GLN A N 1
ATOM 665 C CA . GLN A 1 90 ? -3.343 12.302 -0.248 1 86.96 90 GLN A CA 1
ATOM 666 C C . GLN A 1 90 ? -3.262 10.779 -0.183 1 86.96 90 GLN A C 1
ATOM 668 O O . GLN A 1 90 ? -3.41 10.101 -1.201 1 86.96 90 GLN A O 1
ATOM 673 N N . ASP A 1 91 ? -3.093 10.312 0.945 1 89.49 91 ASP A N 1
ATOM 674 C CA . ASP A 1 91 ? -2.99 8.869 1.138 1 89.49 91 ASP A CA 1
ATOM 675 C C . ASP A 1 91 ? -4.297 8.171 0.77 1 89.49 91 ASP A C 1
ATOM 677 O O . ASP A 1 91 ? -4.284 7.082 0.192 1 89.49 91 ASP A O 1
ATOM 681 N N . SER A 1 92 ? -5.404 8.79 1.083 1 92.24 92 SER A N 1
ATOM 682 C CA . SER A 1 92 ? -6.709 8.23 0.747 1 92.24 92 SER A CA 1
ATOM 683 C C . SER A 1 92 ? -6.949 8.253 -0.759 1 92.24 92 SER A C 1
ATOM 685 O O . SER A 1 92 ? -7.472 7.29 -1.324 1 92.24 92 SER A O 1
ATOM 687 N N . ALA A 1 93 ? -6.528 9.335 -1.337 1 94.05 93 ALA A N 1
ATOM 688 C CA . ALA A 1 93 ? -6.659 9.434 -2.788 1 94.05 93 ALA A CA 1
ATOM 689 C C . ALA A 1 93 ? -5.85 8.345 -3.487 1 94.05 93 ALA A C 1
ATOM 691 O O . ALA A 1 93 ? -6.329 7.72 -4.436 1 94.05 93 ALA A O 1
ATOM 692 N N . ILE A 1 94 ? -4.659 8.116 -3.003 1 94.01 94 ILE A N 1
ATOM 693 C CA . ILE A 1 94 ? -3.802 7.075 -3.559 1 94.01 94 ILE A CA 1
ATOM 694 C C . ILE A 1 94 ? -4.474 5.713 -3.397 1 94.01 94 ILE A C 1
ATOM 696 O O . ILE A 1 94 ? -4.562 4.939 -4.353 1 94.01 94 ILE A O 1
ATOM 700 N N . GLY A 1 95 ? -5.016 5.49 -2.21 1 92.75 95 GLY A N 1
ATOM 701 C CA . GLY A 1 95 ? -5.668 4.22 -1.936 1 92.75 95 GLY A CA 1
ATOM 702 C C . GLY A 1 95 ? -6.863 3.957 -2.833 1 92.75 95 GLY A C 1
ATOM 703 O O . GLY A 1 95 ? -7.02 2.853 -3.358 1 92.75 95 GLY A O 1
ATOM 704 N N . ILE A 1 96 ? -7.632 4.904 -3.082 1 94.46 96 ILE A N 1
ATOM 705 C CA . ILE A 1 96 ? -8.857 4.772 -3.863 1 94.46 96 ILE A CA 1
ATOM 706 C C . ILE A 1 96 ? -8.511 4.495 -5.324 1 94.46 96 ILE A C 1
ATOM 708 O O . ILE A 1 96 ? -9.061 3.577 -5.936 1 94.46 96 ILE A O 1
ATOM 712 N N . VAL A 1 97 ? -7.624 5.263 -5.861 1 93.96 97 VAL A N 1
ATOM 713 C CA . VAL A 1 97 ? -7.264 5.123 -7.269 1 93.96 97 VAL A CA 1
ATOM 714 C C . VAL A 1 97 ? -6.574 3.78 -7.494 1 93.96 97 VAL A C 1
ATOM 716 O O . VAL A 1 97 ? -6.856 3.087 -8.475 1 93.96 97 VAL A O 1
ATOM 719 N N . PHE A 1 98 ? -5.741 3.434 -6.578 1 92.87 98 PHE A N 1
ATOM 720 C CA . PHE A 1 98 ? -5.01 2.176 -6.672 1 92.87 98 PHE A CA 1
ATOM 721 C C . PHE A 1 98 ? -5.969 0.991 -6.681 1 92.87 98 PHE A C 1
ATOM 723 O O . PHE A 1 98 ? -5.892 0.131 -7.561 1 92.87 98 PHE A O 1
ATOM 730 N N . VAL A 1 99 ? -6.854 0.929 -5.748 1 92.7 99 VAL A N 1
ATOM 731 C CA . VAL A 1 99 ? -7.752 -0.215 -5.626 1 92.7 99 VAL A CA 1
ATOM 732 C C . VAL A 1 99 ? -8.667 -0.287 -6.846 1 92.7 99 VAL A C 1
ATOM 734 O O . VAL A 1 99 ? -8.942 -1.374 -7.36 1 92.7 99 VAL A O 1
ATOM 737 N N . GLY A 1 100 ? -9.089 0.85 -7.321 1 94.78 100 GLY A N 1
ATOM 738 C CA . GLY A 1 100 ? -9.912 0.9 -8.519 1 94.78 100 GLY A CA 1
ATOM 739 C C . GLY A 1 100 ? -9.19 0.411 -9.76 1 94.78 100 GLY A C 1
ATOM 740 O O . GLY A 1 100 ? -9.733 -0.387 -10.527 1 94.78 100 GLY A O 1
ATOM 741 N N . MET A 1 101 ? -8.025 0.863 -9.93 1 95.3 101 MET A N 1
ATOM 742 C CA . MET A 1 101 ? -7.24 0.473 -11.097 1 95.3 101 MET A CA 1
ATOM 743 C C . MET A 1 101 ? -6.881 -1.008 -11.042 1 95.3 101 MET A C 1
ATOM 745 O O . MET A 1 101 ? -6.953 -1.707 -12.054 1 95.3 101 MET A O 1
ATOM 749 N N . PHE A 1 102 ? -6.488 -1.425 -9.897 1 92.74 102 PHE A N 1
ATOM 750 C CA . PHE A 1 102 ? -6.131 -2.829 -9.73 1 92.74 102 PHE A CA 1
ATOM 751 C C . PHE A 1 102 ? -7.329 -3.729 -10.009 1 92.74 102 PHE A C 1
ATOM 753 O O . PHE A 1 102 ? -7.2 -4.751 -10.686 1 92.74 102 PHE A O 1
ATOM 760 N N . ALA A 1 103 ? -8.478 -3.357 -9.462 1 93.56 103 ALA A N 1
ATOM 761 C CA . ALA A 1 103 ? -9.703 -4.115 -9.705 1 93.56 103 ALA A CA 1
ATOM 762 C C . ALA A 1 103 ? -10.037 -4.156 -11.193 1 93.56 103 ALA A C 1
ATOM 764 O O . ALA A 1 103 ? -10.463 -5.19 -11.712 1 93.56 103 ALA A O 1
ATOM 765 N N . LEU A 1 104 ? -9.849 -3.048 -11.852 1 93.74 104 LEU A N 1
ATOM 766 C CA . LEU A 1 104 ? -10.067 -3.002 -13.293 1 93.74 104 LEU A CA 1
ATOM 767 C C . LEU A 1 104 ? -9.144 -3.979 -14.014 1 93.74 104 LEU A C 1
ATOM 769 O O . LEU A 1 104 ? -9.568 -4.667 -14.946 1 93.74 104 LEU A O 1
ATOM 773 N N . GLY A 1 105 ? -7.929 -4.023 -13.639 1 91.03 105 GLY A N 1
ATOM 774 C CA . GLY A 1 105 ? -6.988 -4.976 -14.205 1 91.03 105 GLY A CA 1
ATOM 775 C C . GLY A 1 105 ? -7.407 -6.42 -14.004 1 91.03 105 GLY A C 1
ATOM 776 O O . GLY A 1 105 ? -7.308 -7.235 -14.924 1 91.03 105 GLY A O 1
ATOM 777 N N . ILE A 1 106 ? -7.848 -6.731 -12.818 1 87.16 106 ILE A N 1
ATOM 778 C CA . ILE A 1 106 ? -8.264 -8.089 -12.485 1 87.16 106 ILE A CA 1
ATOM 779 C C . ILE A 1 106 ? -9.488 -8.471 -13.314 1 87.16 106 ILE A C 1
ATOM 781 O O . ILE A 1 106 ? -9.582 -9.596 -13.812 1 87.16 106 ILE A O 1
ATOM 785 N N . VAL A 1 107 ? -10.438 -7.595 -13.474 1 88.16 107 VAL A N 1
ATOM 786 C CA . VAL A 1 107 ? -11.631 -7.861 -14.27 1 88.16 107 VAL A CA 1
ATOM 787 C C . VAL A 1 107 ? -11.239 -8.097 -15.727 1 88.16 107 VAL A C 1
ATOM 789 O O . VAL A 1 107 ? -11.774 -8.994 -16.382 1 88.16 107 VAL A O 1
ATOM 792 N N . LEU A 1 108 ? -10.288 -7.287 -16.218 1 87.4 108 LEU A N 1
ATOM 793 C CA . LEU A 1 108 ? -9.81 -7.467 -17.585 1 87.4 108 LEU A CA 1
ATOM 794 C C . LEU A 1 108 ? -9.094 -8.804 -17.739 1 87.4 108 LEU A C 1
ATOM 796 O O . LEU A 1 108 ? -9.231 -9.471 -18.767 1 87.4 108 LEU A O 1
ATOM 800 N N . LEU A 1 109 ? -8.4 -9.171 -16.705 1 83.43 109 LEU A N 1
ATOM 801 C CA . LEU A 1 109 ? -7.655 -10.426 -16.711 1 83.43 109 LEU A CA 1
ATOM 802 C C . LEU A 1 109 ? -8.602 -11.621 -16.705 1 83.43 109 LEU A C 1
ATOM 804 O O . LEU A 1 109 ? -8.292 -12.667 -17.279 1 83.43 109 LEU A O 1
ATOM 808 N N . SER A 1 110 ? -9.699 -11.463 -16.009 1 76.24 110 SER A N 1
ATOM 809 C CA . SER A 1 110 ? -10.664 -12.555 -15.937 1 76.24 110 SER A CA 1
ATOM 810 C C . SER A 1 110 ? -11.258 -12.86 -17.308 1 76.24 110 SER A C 1
ATOM 812 O O . SER A 1 110 ? -11.739 -13.969 -17.549 1 76.24 110 SER A O 1
ATOM 814 N N . ARG A 1 111 ? -11.181 -12.026 -18.159 1 73.09 111 ARG A N 1
ATOM 815 C CA . ARG A 1 111 ? -11.721 -12.221 -19.501 1 73.09 111 ARG A CA 1
ATOM 816 C C . ARG A 1 111 ? -10.639 -12.697 -20.464 1 73.09 111 ARG A C 1
ATOM 818 O O . ARG A 1 111 ? -10.931 -13.058 -21.606 1 73.09 111 ARG A O 1
ATOM 825 N N . ALA A 1 112 ? -9.421 -12.468 -19.86 1 69.08 112 ALA A N 1
ATOM 826 C CA . ALA A 1 112 ? -8.317 -12.905 -20.71 1 69.08 112 ALA A CA 1
ATOM 827 C C . ALA A 1 112 ? -8.114 -14.414 -20.613 1 69.08 112 ALA A C 1
ATOM 829 O O . ALA A 1 112 ? -8.231 -14.994 -19.53 1 69.08 112 ALA A O 1
ATOM 830 N N . PRO A 1 113 ? -8.451 -15.214 -21.615 1 61.31 113 PRO A N 1
ATOM 831 C CA . PRO A 1 113 ? -8.339 -16.67 -21.506 1 61.31 113 PRO A CA 1
ATOM 832 C C . PRO A 1 113 ? -7.154 -17.108 -20.648 1 61.31 113 PRO A C 1
ATOM 834 O O . PRO A 1 113 ? -7.323 -17.889 -19.708 1 61.31 113 PRO A O 1
ATOM 837 N N . THR A 1 114 ? -5.722 -17.142 -21.015 1 57.17 114 THR A N 1
ATOM 838 C CA . THR A 1 114 ? -4.616 -17.775 -20.304 1 57.17 114 THR A CA 1
ATOM 839 C C . THR A 1 114 ? -3.644 -16.725 -19.773 1 57.17 114 THR A C 1
ATOM 841 O O . THR A 1 114 ? -3.182 -15.863 -20.523 1 57.17 114 THR A O 1
ATOM 844 N N . PHE A 1 115 ? -3.859 -16.427 -18.472 1 57.23 115 PHE A N 1
ATOM 845 C CA . PHE A 1 115 ? -2.738 -15.758 -17.823 1 57.23 115 PHE A CA 1
ATOM 846 C C . PHE A 1 115 ? -1.412 -16.351 -18.285 1 57.23 115 PHE A C 1
ATOM 848 O O . PHE A 1 115 ? -1.137 -17.529 -18.047 1 57.23 115 PHE A O 1
ATOM 855 N N . THR A 1 116 ? -0.728 -15.791 -19.295 1 58.63 116 THR A N 1
ATOM 856 C CA . THR A 1 116 ? 0.429 -16.38 -19.959 1 58.63 116 THR A CA 1
ATOM 857 C C . THR A 1 116 ? 1.71 -16.07 -19.189 1 58.63 116 THR A C 1
ATOM 859 O O . THR A 1 116 ? 1.711 -15.227 -18.289 1 58.63 116 THR A O 1
ATOM 862 N N . SER A 1 117 ? 2.689 -16.869 -19.289 1 57.7 117 SER A N 1
ATOM 863 C CA . SER A 1 117 ? 4.058 -16.771 -18.793 1 57.7 117 SER A CA 1
ATOM 864 C C . SER A 1 117 ? 4.586 -15.344 -18.903 1 57.7 117 SER A C 1
ATOM 866 O O . SER A 1 117 ? 5.272 -14.859 -18.002 1 57.7 117 SER A O 1
ATOM 868 N N . ASP A 1 118 ? 4.101 -14.702 -19.876 1 58.32 118 ASP A N 1
ATOM 869 C CA . ASP A 1 118 ? 4.627 -13.365 -20.132 1 58.32 118 ASP A CA 1
ATOM 870 C C . ASP A 1 118 ? 4.123 -12.368 -19.09 1 58.32 118 ASP A C 1
ATOM 872 O O . ASP A 1 118 ? 4.881 -11.517 -18.621 1 58.32 118 ASP A O 1
ATOM 876 N N . LEU A 1 119 ? 2.915 -12.548 -18.744 1 61.12 119 LEU A N 1
ATOM 877 C CA . LEU A 1 119 ? 2.331 -11.66 -17.744 1 61.12 119 LEU A CA 1
ATOM 878 C C . LEU A 1 119 ? 2.951 -11.905 -16.373 1 61.12 119 LEU A C 1
ATOM 880 O O . LEU A 1 119 ? 3.254 -10.957 -15.645 1 61.12 119 LEU A O 1
ATOM 884 N N . SER A 1 120 ? 3.201 -13.084 -16.165 1 61.12 120 SER A N 1
ATOM 885 C CA . SER A 1 120 ? 3.798 -13.457 -14.888 1 61.12 120 SER A CA 1
ATOM 886 C C . SER A 1 120 ? 5.218 -12.914 -14.761 1 61.12 120 SER A C 1
ATOM 888 O O . SER A 1 120 ? 5.595 -12.386 -13.713 1 61.12 120 SER A O 1
ATOM 890 N N . ASN A 1 121 ? 5.887 -12.984 -15.796 1 58.68 121 ASN A N 1
ATOM 891 C CA . ASN A 1 121 ? 7.271 -12.523 -15.781 1 58.68 121 ASN 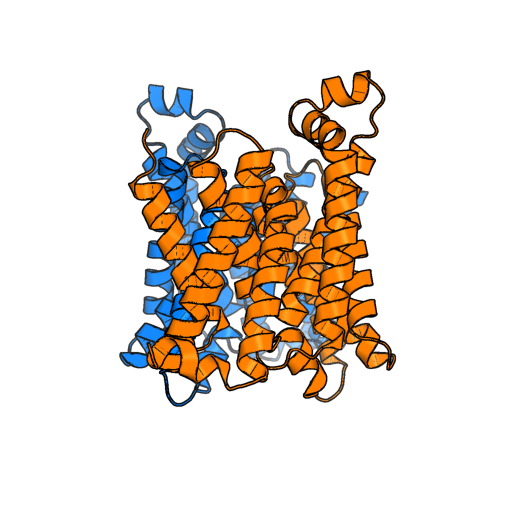A CA 1
ATOM 892 C C . ASN A 1 121 ? 7.356 -11.009 -15.609 1 58.68 121 ASN A C 1
ATOM 894 O O . ASN A 1 121 ? 8.268 -10.505 -14.951 1 58.68 121 ASN A O 1
ATOM 898 N N . PHE A 1 122 ? 6.515 -10.423 -16.298 1 58.58 122 PHE A N 1
ATOM 899 C CA . PHE A 1 122 ? 6.521 -8.969 -16.187 1 58.58 122 PHE A CA 1
ATOM 900 C C . PHE A 1 122 ? 6.235 -8.534 -14.755 1 58.58 122 PHE A C 1
ATOM 902 O O . PHE A 1 122 ? 6.864 -7.604 -14.245 1 58.58 122 PHE A O 1
ATOM 909 N N . LEU A 1 123 ? 5.355 -9.211 -14.091 1 57.39 123 LEU A N 1
ATOM 910 C CA . LEU A 1 123 ? 4.896 -8.797 -12.769 1 57.39 123 LEU A CA 1
ATOM 911 C C . LEU A 1 123 ? 5.892 -9.215 -11.692 1 57.39 123 LEU A C 1
ATOM 913 O O . LEU A 1 123 ? 6.037 -8.533 -10.676 1 57.39 123 LEU A O 1
ATOM 917 N N . ILE A 1 124 ? 6.485 -10.239 -11.932 1 58.17 124 ILE A N 1
ATOM 918 C CA . ILE A 1 124 ? 7.377 -10.757 -10.9 1 58.17 124 ILE A CA 1
ATOM 919 C C . ILE A 1 124 ? 8.751 -10.104 -11.03 1 58.17 124 ILE A C 1
ATOM 921 O O . ILE A 1 124 ? 9.393 -9.79 -10.026 1 58.17 124 ILE A O 1
ATOM 925 N N . GLY A 1 125 ? 9.146 -9.589 -12.132 1 57.43 125 GLY A N 1
ATOM 926 C CA . GLY A 1 125 ? 10.485 -9.055 -12.321 1 57.43 125 GLY A CA 1
ATOM 927 C C . GLY A 1 125 ? 11.578 -10.057 -11.999 1 57.43 125 GLY A C 1
ATOM 928 O O . GLY A 1 125 ? 11.367 -10.983 -11.213 1 57.43 125 GLY A O 1
ATOM 929 N N . ASN A 1 126 ? 12.645 -10.127 -12.665 1 65.17 126 ASN A N 1
ATOM 930 C CA . ASN A 1 126 ? 13.768 -11.013 -12.377 1 65.17 126 ASN A CA 1
ATOM 931 C C . ASN A 1 126 ? 15.102 -10.277 -12.474 1 65.17 126 ASN A C 1
ATOM 933 O O . ASN A 1 126 ? 15.625 -10.073 -13.571 1 65.17 126 ASN A O 1
ATOM 937 N N . PRO A 1 127 ? 15.518 -9.891 -11.224 1 59.82 127 PRO A N 1
ATOM 938 C CA . PRO A 1 127 ? 16.796 -9.176 -11.252 1 59.82 127 PRO A CA 1
ATOM 939 C C . PRO A 1 127 ? 17.888 -9.949 -11.988 1 59.82 127 PRO A C 1
ATOM 941 O O . PRO A 1 127 ? 18.815 -9.345 -12.535 1 59.82 127 PRO A O 1
ATOM 944 N N . LEU A 1 128 ? 17.799 -11.177 -12.051 1 65.49 128 LEU A N 1
ATOM 945 C CA . LEU A 1 128 ? 18.825 -11.984 -12.702 1 65.49 128 LEU A CA 1
ATOM 946 C C . LEU A 1 128 ? 18.569 -12.084 -14.201 1 65.49 128 LEU A C 1
ATOM 948 O O . LEU A 1 128 ? 19.451 -12.49 -14.961 1 65.49 128 LEU A O 1
ATOM 952 N N . GLY A 1 129 ? 17.453 -11.607 -14.592 1 68.48 129 GLY A N 1
ATOM 953 C CA . GLY A 1 129 ? 17.108 -11.674 -16.002 1 68.48 129 GLY A CA 1
ATOM 954 C C . GLY A 1 129 ? 17.243 -10.341 -16.714 1 68.48 129 GLY A C 1
ATOM 955 O O . GLY A 1 129 ? 16.647 -10.134 -17.773 1 68.48 129 GLY A O 1
ATOM 956 N N . VAL A 1 130 ? 18.044 -9.499 -16.135 1 74.65 130 VAL A N 1
ATOM 957 C CA . VAL A 1 130 ? 18.202 -8.157 -16.686 1 74.65 130 VAL A CA 1
ATOM 958 C C . VAL A 1 130 ? 19.083 -8.211 -17.932 1 74.65 130 VAL A C 1
ATOM 960 O O . VAL A 1 130 ? 20.148 -8.833 -17.921 1 74.65 130 VAL A O 1
ATOM 963 N N . THR A 1 131 ? 18.664 -7.644 -19.036 1 79.19 131 THR A N 1
ATOM 964 C CA . THR A 1 131 ? 19.405 -7.58 -20.291 1 79.19 131 THR A CA 1
ATOM 965 C C . THR A 1 131 ? 20.157 -6.257 -20.407 1 79.19 131 THR A C 1
ATOM 967 O O . THR A 1 131 ? 19.864 -5.304 -19.683 1 79.19 131 THR A O 1
ATOM 970 N N . PRO A 1 132 ? 21.108 -6.252 -21.255 1 84.57 132 PRO A N 1
ATOM 971 C CA . PRO A 1 132 ? 21.815 -4.988 -21.472 1 84.57 132 PRO A CA 1
ATOM 972 C C . PRO A 1 132 ? 20.891 -3.869 -21.946 1 84.57 132 PRO A C 1
ATOM 974 O O . PRO A 1 132 ? 21.098 -2.704 -21.596 1 84.57 132 PRO A O 1
ATOM 977 N N . ALA A 1 133 ? 19.933 -4.202 -22.641 1 81.6 133 ALA A N 1
ATOM 978 C CA . ALA A 1 133 ? 18.969 -3.203 -23.098 1 81.6 133 ALA A CA 1
ATOM 979 C C . ALA A 1 133 ? 18.203 -2.603 -21.923 1 81.6 133 ALA A C 1
ATOM 981 O O . ALA A 1 133 ? 17.926 -1.402 -21.902 1 81.6 133 ALA A O 1
ATOM 982 N N . ASP A 1 134 ? 17.955 -3.4 -20.977 1 82.73 134 ASP A N 1
ATOM 983 C CA . ASP A 1 134 ? 17.276 -2.925 -19.775 1 82.73 134 ASP A CA 1
ATOM 984 C C . ASP A 1 134 ? 18.146 -1.931 -19.009 1 82.73 134 ASP A C 1
ATOM 986 O O . ASP A 1 134 ? 17.645 -0.935 -18.483 1 82.73 134 ASP A O 1
ATOM 990 N N . LEU A 1 135 ? 19.42 -2.179 -18.999 1 86.39 135 LEU A N 1
ATOM 991 C CA . LEU A 1 135 ? 20.351 -1.328 -18.266 1 86.39 135 LEU A CA 1
ATOM 992 C C . LEU A 1 135 ? 20.478 0.038 -18.932 1 86.39 135 LEU A C 1
ATOM 994 O O . LEU A 1 135 ? 20.53 1.064 -18.25 1 86.39 135 LEU A O 1
ATOM 998 N N . TRP A 1 136 ? 20.444 -0.027 -20.199 1 86.7 136 TRP A N 1
ATOM 999 C CA . TRP A 1 136 ? 20.523 1.238 -20.922 1 86.7 136 TRP A CA 1
ATOM 1000 C C . TRP A 1 136 ? 19.243 2.048 -20.743 1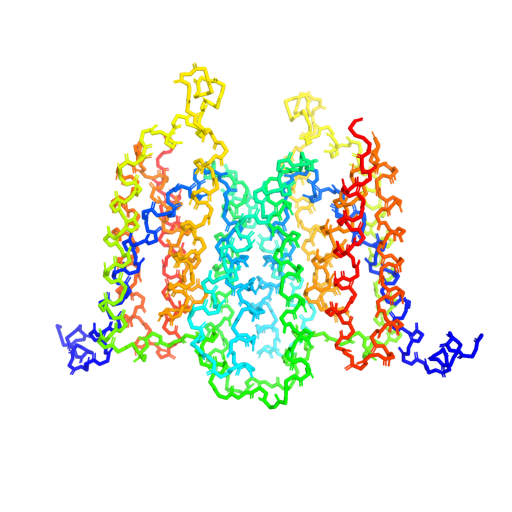 86.7 136 TRP A C 1
ATOM 1002 O O . TRP A 1 136 ? 19.291 3.272 -20.6 1 86.7 136 TRP A O 1
ATOM 1012 N N . GLY A 1 137 ? 18.169 1.363 -20.763 1 83.54 137 GLY A N 1
ATOM 1013 C CA . GLY A 1 137 ? 16.906 2.03 -20.489 1 83.54 137 GLY A CA 1
ATOM 1014 C C . GLY A 1 137 ? 16.842 2.638 -19.101 1 83.54 137 GLY A C 1
ATOM 1015 O O . GLY A 1 137 ? 16.404 3.779 -18.937 1 83.54 137 GLY A O 1
ATOM 1016 N N . ALA A 1 138 ? 17.317 1.876 -18.182 1 86.09 138 ALA A N 1
ATOM 1017 C CA . ALA A 1 138 ? 17.324 2.358 -16.803 1 86.09 138 ALA A CA 1
ATOM 1018 C C . ALA A 1 138 ? 18.24 3.568 -16.649 1 86.09 138 ALA A C 1
ATOM 1020 O O . ALA A 1 138 ? 17.912 4.515 -15.93 1 86.09 138 ALA A O 1
ATOM 1021 N N . LEU A 1 139 ? 19.37 3.548 -17.317 1 89.98 139 LEU A N 1
ATOM 1022 C CA . LEU A 1 139 ? 20.311 4.661 -17.268 1 89.98 139 LEU A CA 1
ATOM 1023 C C . LEU A 1 139 ? 19.698 5.919 -17.872 1 89.98 139 LEU A C 1
ATOM 1025 O O . LEU A 1 139 ? 19.844 7.013 -17.321 1 89.98 139 LEU A O 1
ATOM 1029 N N . ALA A 1 140 ? 19.03 5.75 -18.937 1 89.47 140 ALA A N 1
ATOM 1030 C CA . ALA A 1 140 ? 18.402 6.883 -19.612 1 89.47 140 ALA A CA 1
ATOM 1031 C C . ALA A 1 140 ? 17.326 7.516 -18.735 1 89.47 140 ALA A C 1
ATOM 1033 O O . ALA A 1 140 ? 17.249 8.742 -18.624 1 89.47 140 ALA A O 1
ATOM 1034 N N . VAL A 1 141 ? 16.582 6.702 -18.134 1 87.44 141 VAL A N 1
ATOM 1035 C CA . VAL A 1 141 ? 15.514 7.203 -17.274 1 87.44 141 VAL A CA 1
ATOM 1036 C C . VAL A 1 141 ? 16.115 7.865 -16.036 1 87.44 141 VAL A C 1
ATOM 1038 O O . VAL A 1 141 ? 15.632 8.906 -15.585 1 87.44 141 VAL A O 1
ATOM 1041 N N . THR A 1 142 ? 17.144 7.272 -15.485 1 88.63 142 THR A N 1
ATOM 1042 C CA . THR A 1 142 ? 17.812 7.844 -14.321 1 88.63 142 THR A CA 1
ATOM 1043 C C . THR A 1 142 ? 18.348 9.238 -14.637 1 88.63 142 THR A C 1
ATOM 1045 O O . THR A 1 142 ? 18.155 10.174 -13.859 1 88.63 142 THR A O 1
ATOM 1048 N N . LEU A 1 143 ? 18.935 9.353 -15.745 1 90.94 143 LEU A N 1
ATOM 1049 C CA . LEU A 1 143 ? 19.488 10.644 -16.141 1 90.94 143 LEU A CA 1
ATOM 1050 C C . LEU A 1 143 ? 18.376 11.639 -16.454 1 90.94 143 LEU A C 1
ATOM 1052 O O . LEU A 1 143 ? 18.47 12.815 -16.094 1 90.94 143 LEU A O 1
ATOM 1056 N N . GLY A 1 144 ? 17.353 11.172 -17.108 1 90.94 144 GLY A N 1
ATOM 1057 C CA . GLY A 1 144 ? 16.233 12.035 -17.446 1 90.94 144 GLY A CA 1
ATOM 1058 C C . GLY A 1 144 ? 15.455 12.506 -16.231 1 90.94 144 GLY A C 1
ATOM 1059 O O . GLY A 1 144 ? 15.285 13.709 -16.025 1 90.94 144 GLY A O 1
ATOM 1060 N N . VAL A 1 145 ? 15.028 11.576 -15.446 1 89.15 145 VAL A N 1
ATOM 1061 C CA . VAL A 1 145 ? 14.254 11.901 -14.252 1 89.15 145 VAL A CA 1
ATOM 1062 C C . VAL A 1 145 ? 15.136 12.644 -13.251 1 89.15 145 VAL A C 1
ATOM 1064 O O . VAL A 1 145 ? 14.701 13.622 -12.638 1 89.15 145 VAL A O 1
ATOM 1067 N N . GLY A 1 146 ? 16.358 12.149 -13.071 1 86.94 146 GLY A N 1
ATOM 1068 C CA . GLY A 1 146 ? 17.293 12.84 -12.198 1 86.94 146 GLY A CA 1
ATOM 1069 C C . GLY A 1 146 ? 17.561 14.271 -12.624 1 86.94 146 GLY A C 1
ATOM 1070 O O . GLY A 1 146 ? 17.556 15.183 -11.794 1 86.94 146 GLY A O 1
ATOM 1071 N N . GLY A 1 147 ? 17.793 14.41 -13.884 1 88.8 147 GLY A N 1
ATOM 1072 C CA . GLY A 1 147 ? 18.009 15.75 -14.409 1 88.8 147 GLY A CA 1
ATOM 1073 C C . GLY A 1 147 ? 16.817 16.667 -14.21 1 88.8 147 GLY A C 1
ATOM 1074 O O . GLY A 1 147 ? 16.976 17.819 -13.801 1 88.8 147 GLY A O 1
ATOM 1075 N N . LEU A 1 148 ? 15.66 16.145 -14.405 1 91.33 148 LEU A N 1
ATOM 1076 C CA . LEU A 1 148 ? 14.441 16.933 -14.264 1 91.33 148 LEU A CA 1
ATOM 1077 C C . LEU A 1 148 ? 14.194 17.296 -12.804 1 91.33 148 LEU A C 1
ATOM 1079 O O . LEU A 1 148 ? 13.851 18.439 -12.493 1 91.33 148 LEU A O 1
ATOM 1083 N N . LEU A 1 149 ? 14.402 16.422 -11.958 1 88.74 149 LEU A N 1
ATOM 1084 C CA . LEU A 1 149 ? 14.166 16.661 -10.538 1 88.74 149 LEU A CA 1
ATOM 1085 C C . LEU A 1 149 ? 15.161 17.675 -9.984 1 88.74 149 LEU A C 1
ATOM 1087 O O . LEU A 1 149 ? 14.8 18.52 -9.162 1 88.74 149 LEU A O 1
ATOM 1091 N N . THR A 1 150 ? 16.402 17.562 -10.459 1 83.96 150 THR A N 1
ATOM 1092 C CA . THR A 1 150 ? 17.412 18.514 -10.01 1 83.96 150 THR A CA 1
ATOM 1093 C C . THR A 1 150 ? 17.105 19.914 -10.532 1 83.96 150 THR A C 1
ATOM 1095 O O . THR A 1 150 ? 17.364 20.908 -9.849 1 83.96 150 THR A O 1
ATOM 1098 N N . ALA A 1 151 ? 16.481 19.952 -11.666 1 89.01 151 ALA A N 1
ATOM 1099 C CA . ALA A 1 151 ? 16.165 21.237 -12.285 1 89.01 151 ALA A CA 1
ATOM 1100 C C . ALA A 1 151 ? 15.01 21.925 -11.564 1 89.01 151 ALA A C 1
ATOM 1102 O O . ALA A 1 151 ? 14.974 23.154 -11.467 1 89.01 151 ALA A O 1
ATOM 1103 N N . ILE A 1 152 ? 14.132 21.171 -11.017 1 90.07 152 ILE A N 1
ATOM 1104 C CA . ILE A 1 152 ? 12.952 21.789 -10.421 1 90.07 152 ILE A CA 1
ATOM 1105 C C . ILE A 1 152 ? 12.978 21.598 -8.906 1 90.07 152 ILE A C 1
ATOM 1107 O O . ILE A 1 152 ? 11.96 21.776 -8.234 1 90.07 152 ILE A O 1
ATOM 1111 N N . GLN A 1 153 ? 14.039 21.251 -8.404 1 88.8 153 GLN A N 1
ATOM 1112 C CA . GLN A 1 153 ? 14.177 20.921 -6.989 1 88.8 153 GLN A CA 1
ATOM 1113 C C . GLN A 1 153 ? 13.786 22.103 -6.107 1 88.8 153 GLN A C 1
ATOM 1115 O O . GLN A 1 153 ? 13.093 21.932 -5.102 1 88.8 153 GLN A O 1
ATOM 1120 N N . LYS A 1 154 ? 14.152 23.346 -6.452 1 87.92 154 LYS A N 1
ATOM 1121 C CA . LYS A 1 154 ? 13.856 24.538 -5.661 1 87.92 154 LYS A CA 1
ATOM 1122 C C . LYS A 1 154 ? 12.362 24.851 -5.678 1 87.92 154 LYS A C 1
ATOM 1124 O O . LYS A 1 154 ? 11.782 25.19 -4.644 1 87.92 154 LYS A O 1
ATOM 1129 N N . GLU A 1 155 ? 11.841 24.655 -6.805 1 90.15 155 GLU A N 1
ATOM 1130 C CA . GLU A 1 155 ? 10.409 24.901 -6.944 1 90.15 155 GLU A CA 1
ATOM 1131 C C . GLU A 1 155 ? 9.594 23.873 -6.165 1 90.15 155 GLU A C 1
ATOM 1133 O O . GLU A 1 155 ? 8.603 24.219 -5.519 1 90.15 155 GLU A O 1
ATOM 1138 N N . LEU A 1 156 ? 10.086 22.681 -6.19 1 89.95 156 LEU A N 1
ATOM 1139 C CA . LEU A 1 156 ? 9.387 21.606 -5.494 1 89.95 156 LEU A CA 1
ATOM 1140 C C . LEU A 1 156 ? 9.498 21.774 -3.983 1 89.95 156 LEU A C 1
ATOM 1142 O O . LEU A 1 156 ? 8.542 21.505 -3.252 1 89.95 156 LEU A O 1
ATOM 1146 N N . LEU A 1 157 ? 10.621 22.234 -3.579 1 88.38 157 LEU A N 1
ATOM 1147 C CA . LEU A 1 157 ? 10.826 22.461 -2.152 1 88.38 157 LEU A CA 1
ATOM 1148 C C . LEU A 1 157 ? 9.897 23.555 -1.637 1 88.38 157 LEU A C 1
ATOM 1150 O O . LEU A 1 157 ? 9.258 23.394 -0.595 1 88.38 157 LEU A O 1
ATOM 1154 N N . LEU A 1 158 ? 9.809 24.559 -2.399 1 87.01 158 LEU A N 1
ATOM 1155 C CA . LEU A 1 158 ? 8.946 25.666 -2.001 1 87.01 158 LEU A CA 1
ATOM 1156 C C . LEU A 1 158 ? 7.479 25.249 -2.028 1 87.01 158 LEU A C 1
ATOM 1158 O O . LEU A 1 158 ? 6.719 25.581 -1.115 1 87.01 158 LEU A O 1
ATOM 1162 N N . ALA A 1 159 ? 7.155 24.53 -2.972 1 86.96 159 ALA A N 1
ATOM 1163 C CA . ALA A 1 159 ? 5.774 24.078 -3.115 1 86.96 159 ALA A CA 1
ATOM 1164 C C . ALA A 1 159 ? 5.398 23.102 -2.003 1 86.96 159 ALA A C 1
ATOM 1166 O O . ALA A 1 159 ? 4.242 23.053 -1.576 1 86.96 159 ALA A O 1
ATOM 1167 N N . SER A 1 160 ? 6.333 22.369 -1.552 1 83.17 160 SER A N 1
ATOM 1168 C CA . SER A 1 160 ? 6.075 21.335 -0.555 1 83.17 160 SER A CA 1
ATOM 1169 C C . SER A 1 160 ? 6.053 21.917 0.854 1 83.17 160 SER A C 1
ATOM 1171 O O . SER A 1 160 ? 5.239 21.511 1.686 1 83.17 160 SER A O 1
ATOM 1173 N N . PHE A 1 161 ? 6.773 22.925 1.163 1 83.83 161 PHE A N 1
ATOM 1174 C CA . PHE A 1 161 ? 6.928 23.385 2.538 1 83.83 161 PHE A CA 1
ATOM 1175 C C . PHE A 1 161 ? 6.173 24.69 2.76 1 83.83 161 PHE A C 1
ATOM 1177 O O . PHE A 1 161 ? 5.815 25.021 3.892 1 83.83 161 PHE A O 1
ATOM 1184 N N . ASP A 1 162 ? 5.948 25.443 1.625 1 87.16 162 ASP A N 1
ATOM 1185 C CA . ASP A 1 162 ? 5.185 26.683 1.725 1 87.16 162 ASP A CA 1
ATOM 1186 C C . ASP A 1 162 ? 4.346 26.915 0.471 1 87.16 162 ASP A C 1
ATOM 1188 O O . ASP A 1 162 ? 4.65 27.802 -0.331 1 87.16 162 ASP A O 1
ATOM 1192 N N . PRO A 1 163 ? 3.288 26.161 0.494 1 84.38 163 PRO A N 1
ATOM 1193 C CA . PRO A 1 163 ? 2.465 26.265 -0.713 1 84.38 163 PRO A CA 1
ATOM 1194 C C . PRO A 1 163 ? 1.878 27.661 -0.908 1 84.38 163 PRO A C 1
ATOM 1196 O O . PRO A 1 163 ? 1.658 28.09 -2.044 1 84.38 163 PRO A O 1
ATOM 1199 N N . THR A 1 164 ? 1.588 28.359 0.138 1 86.5 164 THR A N 1
ATOM 1200 C CA . THR A 1 164 ? 1.045 29.71 0.047 1 86.5 164 THR A CA 1
ATOM 1201 C C . THR A 1 164 ? 2.056 30.657 -0.593 1 86.5 164 THR A C 1
ATOM 1203 O O . THR A 1 164 ? 1.715 31.419 -1.5 1 86.5 164 THR A O 1
ATOM 1206 N N . GLU A 1 165 ? 3.237 30.552 -0.066 1 87.61 165 GLU A N 1
ATOM 1207 C CA . GLU A 1 165 ? 4.28 31.385 -0.658 1 87.61 165 GLU A CA 1
ATOM 1208 C C . GLU A 1 165 ? 4.55 30.986 -2.106 1 87.61 165 GLU A C 1
ATOM 1210 O O . GLU A 1 165 ? 4.777 31.846 -2.96 1 87.61 165 GLU A O 1
ATOM 1215 N N . ALA A 1 166 ? 4.498 29.766 -2.3 1 87.89 166 ALA A N 1
ATOM 1216 C CA . ALA A 1 166 ? 4.741 29.279 -3.655 1 87.89 166 ALA A CA 1
ATOM 1217 C C . ALA A 1 166 ? 3.711 29.838 -4.632 1 87.89 166 ALA A C 1
ATOM 1219 O O . ALA A 1 166 ? 4.058 30.253 -5.74 1 87.89 166 ALA A O 1
ATOM 1220 N N . ARG A 1 167 ? 2.51 29.914 -4.195 1 87.24 167 ARG A N 1
ATOM 1221 C CA . ARG A 1 167 ? 1.446 30.45 -5.036 1 87.24 167 ARG A CA 1
ATOM 1222 C C . ARG A 1 167 ? 1.61 31.954 -5.235 1 87.24 167 ARG A C 1
ATOM 1224 O O . ARG A 1 167 ? 1.32 32.478 -6.312 1 87.24 167 ARG A O 1
ATOM 1231 N N . THR A 1 168 ? 2.073 32.572 -4.239 1 89.65 168 THR A N 1
ATOM 1232 C CA . THR A 1 168 ? 2.237 34.021 -4.277 1 89.65 168 THR A CA 1
ATOM 1233 C C . THR A 1 168 ? 3.33 34.416 -5.266 1 89.65 168 THR A C 1
ATOM 1235 O O . THR A 1 168 ? 3.237 35.457 -5.919 1 89.65 168 THR A O 1
ATOM 1238 N N . VAL A 1 169 ? 4.313 33.637 -5.392 1 91.76 169 VAL A N 1
ATOM 1239 C CA . VAL A 1 169 ? 5.416 33.965 -6.29 1 91.76 169 VAL A CA 1
ATOM 1240 C C . VAL A 1 169 ? 5.114 33.441 -7.692 1 91.76 169 VAL A C 1
ATOM 1242 O O . VAL A 1 169 ? 5.941 33.564 -8.599 1 91.76 169 VAL A O 1
ATOM 1245 N N . GLY A 1 170 ? 3.972 32.832 -7.916 1 89.67 170 GLY A N 1
ATOM 1246 C CA . GLY A 1 170 ? 3.478 32.484 -9.239 1 89.67 170 GLY A CA 1
ATOM 1247 C C . GLY A 1 170 ? 3.794 31.054 -9.637 1 89.67 170 GLY A C 1
ATOM 1248 O O . GLY A 1 170 ? 3.719 30.701 -10.815 1 89.67 170 GLY A O 1
ATOM 1249 N N . LEU A 1 171 ? 4.199 30.288 -8.736 1 88.75 171 LEU A N 1
ATOM 1250 C CA . LEU A 1 171 ? 4.513 28.908 -9.086 1 88.75 171 LEU A CA 1
ATOM 1251 C C . LEU A 1 171 ? 3.241 28.073 -9.201 1 88.75 171 LEU A C 1
ATOM 1253 O O . LEU A 1 171 ? 2.31 28.242 -8.41 1 88.75 171 LEU A O 1
ATOM 1257 N N . PRO A 1 172 ? 3.201 27.284 -10.232 1 91.92 172 PRO A N 1
ATOM 1258 C CA . PRO A 1 172 ? 2.049 26.389 -10.369 1 91.92 172 PRO A CA 1
ATOM 1259 C C . PRO A 1 172 ? 2.146 25.16 -9.469 1 91.92 172 PRO A C 1
ATOM 1261 O O . PRO A 1 172 ? 2.55 24.087 -9.924 1 91.92 172 PRO A O 1
ATOM 1264 N N . VAL A 1 173 ? 1.692 25.27 -8.361 1 90.71 173 VAL A N 1
ATOM 1265 C CA . VAL A 1 173 ? 1.84 24.258 -7.321 1 90.71 173 VAL A CA 1
ATOM 1266 C C . VAL A 1 173 ? 1.164 22.962 -7.762 1 90.71 173 VAL A C 1
ATOM 1268 O O . VAL A 1 173 ? 1.742 21.879 -7.636 1 90.71 173 VAL A O 1
ATOM 1271 N N . THR A 1 174 ? 0.051 23.089 -8.356 1 90.36 174 THR A N 1
ATOM 1272 C CA . THR A 1 174 ? -0.7 21.914 -8.782 1 90.36 174 THR A CA 1
ATOM 1273 C C . THR A 1 174 ? 0.052 21.159 -9.875 1 90.36 174 THR A C 1
ATOM 1275 O O . THR A 1 174 ? 0.124 19.929 -9.85 1 90.36 174 THR A O 1
ATOM 1278 N N . ARG A 1 175 ? 0.58 21.899 -10.766 1 92.16 175 ARG A N 1
ATOM 1279 C CA . ARG A 1 175 ? 1.327 21.272 -11.852 1 92.16 175 ARG A CA 1
ATOM 1280 C C . ARG A 1 175 ? 2.59 20.596 -11.329 1 92.16 175 ARG A C 1
ATOM 1282 O O . ARG A 1 175 ? 2.977 19.531 -11.816 1 92.16 175 ARG A O 1
ATOM 1289 N N . LEU A 1 176 ? 3.198 21.191 -10.4 1 92.17 176 LEU A N 1
ATOM 1290 C CA . LEU A 1 176 ? 4.419 20.638 -9.825 1 92.17 176 LEU A CA 1
ATOM 1291 C C . LEU A 1 176 ? 4.126 19.354 -9.057 1 92.17 176 LEU A C 1
ATOM 1293 O O . LEU A 1 176 ? 4.875 18.38 -9.159 1 92.17 176 LEU A O 1
ATOM 1297 N N . ASN A 1 177 ? 3.068 19.394 -8.386 1 91.69 177 ASN A N 1
ATOM 1298 C CA . ASN A 1 177 ? 2.661 18.204 -7.646 1 91.69 177 ASN A CA 1
ATOM 1299 C C . ASN A 1 177 ? 2.303 17.055 -8.585 1 91.69 177 ASN A C 1
ATOM 1301 O O . ASN A 1 177 ? 2.687 15.909 -8.344 1 91.69 177 ASN A O 1
ATOM 1305 N N . ASN A 1 178 ? 1.605 17.414 -9.611 1 92.88 178 ASN A N 1
ATOM 1306 C CA . ASN A 1 178 ? 1.248 16.39 -10.588 1 92.88 178 ASN A CA 1
ATOM 1307 C C . ASN A 1 178 ? 2.481 15.839 -11.298 1 92.88 178 ASN A C 1
ATOM 1309 O O . ASN A 1 178 ? 2.551 14.644 -11.591 1 92.88 178 ASN A O 1
ATOM 1313 N N . LEU A 1 179 ? 3.345 16.689 -11.548 1 93.82 179 LEU A N 1
ATOM 1314 C CA . LEU A 1 179 ? 4.584 16.269 -12.193 1 93.82 179 LEU A CA 1
ATOM 1315 C C . LEU A 1 179 ? 5.355 15.295 -11.308 1 93.82 179 LEU A C 1
ATOM 1317 O O . LEU A 1 179 ? 5.88 14.291 -11.794 1 93.82 179 LEU A O 1
ATOM 1321 N N . LEU A 1 180 ? 5.417 15.608 -10.096 1 93.41 180 LEU A N 1
ATOM 1322 C CA . LEU A 1 180 ? 6.098 14.726 -9.154 1 93.41 180 LEU A CA 1
ATOM 1323 C C . LEU A 1 180 ? 5.427 13.358 -9.108 1 93.41 180 LEU A C 1
ATOM 1325 O O . LEU A 1 180 ? 6.104 12.328 -9.145 1 93.41 180 LEU A O 1
ATOM 1329 N N . LEU A 1 181 ? 4.118 13.352 -9.103 1 94.22 181 LEU A N 1
ATOM 1330 C CA . LEU A 1 181 ? 3.371 12.1 -9.052 1 94.22 181 LEU A CA 1
ATOM 1331 C C . LEU A 1 181 ? 3.618 11.269 -10.307 1 94.22 181 LEU A C 1
ATOM 1333 O O . LEU A 1 181 ? 3.803 10.053 -10.224 1 94.22 181 LEU A O 1
ATOM 1337 N N . VAL A 1 182 ? 3.65 11.914 -11.391 1 94.54 182 VAL A N 1
ATOM 1338 C CA . VAL A 1 182 ? 3.887 11.241 -12.664 1 94.54 182 VAL A CA 1
ATOM 1339 C C . VAL A 1 182 ? 5.303 10.669 -12.69 1 94.54 182 VAL A C 1
ATOM 1341 O O . VAL A 1 182 ? 5.51 9.527 -13.109 1 94.54 182 VAL A O 1
ATOM 1344 N N . LEU A 1 183 ? 6.262 11.449 -12.243 1 94.31 183 LEU A N 1
ATOM 1345 C CA . LEU A 1 183 ? 7.646 10.989 -12.202 1 94.31 183 LEU A CA 1
ATOM 1346 C C . LEU A 1 183 ? 7.791 9.785 -11.277 1 94.31 183 LEU A C 1
ATOM 1348 O O . LEU A 1 183 ? 8.486 8.822 -11.608 1 94.31 183 LEU A O 1
ATOM 1352 N N . ILE A 1 184 ? 7.142 9.799 -10.171 1 93.76 184 ILE A N 1
ATOM 1353 C CA . ILE A 1 184 ? 7.16 8.676 -9.241 1 93.76 184 ILE A CA 1
ATOM 1354 C C . ILE A 1 184 ? 6.596 7.432 -9.923 1 93.76 184 ILE A C 1
ATOM 1356 O O . ILE A 1 184 ? 7.196 6.356 -9.861 1 93.76 184 ILE A O 1
ATOM 1360 N N . GLY A 1 185 ? 5.448 7.625 -10.569 1 93.52 185 GLY A N 1
ATOM 1361 C CA . GLY A 1 185 ? 4.826 6.51 -11.265 1 93.52 185 GLY A CA 1
ATOM 1362 C C . GLY A 1 185 ? 5.727 5.882 -12.311 1 93.52 185 GLY A C 1
ATOM 1363 O O . GLY A 1 185 ? 5.849 4.657 -12.378 1 93.52 185 GLY A O 1
ATOM 1364 N N . LEU A 1 186 ? 6.367 6.687 -13.054 1 91.42 186 LEU A N 1
ATOM 1365 C CA . LEU A 1 186 ? 7.227 6.209 -14.13 1 91.42 186 LEU A CA 1
ATOM 1366 C C . LEU A 1 186 ? 8.451 5.492 -13.57 1 91.42 186 LEU A C 1
ATOM 1368 O O . LEU A 1 186 ? 8.858 4.45 -14.089 1 91.42 186 LEU A O 1
ATOM 1372 N N . VAL A 1 187 ? 8.99 6.008 -12.562 1 92.27 187 VAL A N 1
ATOM 1373 C CA . VAL A 1 187 ? 10.152 5.398 -11.924 1 92.27 187 VAL A CA 1
ATOM 1374 C C . VAL A 1 187 ? 9.763 4.051 -11.319 1 92.27 187 VAL A C 1
ATOM 1376 O O . VAL A 1 187 ? 10.504 3.073 -11.437 1 92.27 187 VAL A O 1
ATOM 1379 N N . VAL A 1 188 ? 8.636 3.984 -10.725 1 91.23 188 VAL A N 1
ATOM 1380 C CA . VAL A 1 188 ? 8.183 2.747 -10.097 1 91.23 188 VAL A CA 1
ATOM 1381 C C . VAL A 1 188 ? 7.976 1.672 -11.162 1 91.23 188 VAL A C 1
ATOM 1383 O O . VAL A 1 188 ? 8.383 0.522 -10.98 1 91.23 188 VAL A O 1
ATOM 1386 N N . VAL A 1 189 ? 7.375 2.046 -12.248 1 88.55 189 VAL A N 1
ATOM 1387 C CA . VAL A 1 189 ? 7.13 1.101 -13.331 1 88.55 189 VAL A CA 1
ATOM 1388 C C . VAL A 1 189 ? 8.454 0.515 -13.816 1 88.55 189 VAL A C 1
ATOM 1390 O O . VAL A 1 189 ? 8.582 -0.702 -13.971 1 88.55 189 VAL A O 1
ATOM 1393 N N . LEU A 1 190 ? 9.422 1.321 -13.989 1 87.6 190 LEU A N 1
ATOM 1394 C CA . LEU A 1 190 ? 10.72 0.886 -14.492 1 87.6 190 LEU A CA 1
ATOM 1395 C C . LEU A 1 190 ? 11.442 0.026 -13.461 1 87.6 190 LEU A C 1
ATOM 1397 O O . LEU A 1 190 ? 12.019 -1.009 -13.804 1 87.6 190 LEU A O 1
ATOM 1401 N N . THR A 1 191 ? 11.428 0.477 -12.29 1 89.36 191 THR A N 1
ATOM 1402 C CA . THR A 1 191 ? 12.159 -0.234 -11.248 1 89.36 191 THR A CA 1
ATOM 1403 C C . THR A 1 191 ? 11.501 -1.577 -10.944 1 89.36 191 THR A C 1
ATOM 1405 O O . THR A 1 191 ? 12.188 -2.568 -10.69 1 89.36 191 THR A O 1
ATOM 1408 N N . VAL A 1 192 ? 10.196 -1.618 -10.955 1 86.24 192 VAL A N 1
ATOM 1409 C CA . VAL A 1 192 ? 9.485 -2.863 -10.684 1 86.24 192 VAL A CA 1
ATOM 1410 C C . VAL A 1 192 ? 9.82 -3.895 -11.758 1 86.24 192 VAL A C 1
ATOM 1412 O O . VAL A 1 192 ? 10 -5.077 -11.457 1 86.24 192 VAL A O 1
ATOM 1415 N N . GLN A 1 193 ? 9.888 -3.46 -12.974 1 84.26 193 GLN A N 1
ATOM 1416 C CA . GLN A 1 193 ? 10.231 -4.356 -14.074 1 84.26 193 GLN A CA 1
ATOM 1417 C C . GLN A 1 193 ? 11.644 -4.909 -13.913 1 84.26 193 GLN A C 1
ATOM 1419 O O . GLN A 1 193 ? 11.913 -6.055 -14.279 1 84.26 193 GLN A O 1
ATOM 1424 N N . LEU A 1 194 ? 12.519 -4.14 -13.324 1 84.61 194 LEU A N 1
ATOM 1425 C CA . LEU A 1 194 ? 13.925 -4.521 -13.246 1 84.61 194 LEU A CA 1
ATOM 1426 C C . LEU A 1 194 ? 14.188 -5.383 -12.016 1 84.61 194 LEU A C 1
ATOM 1428 O O . LEU A 1 194 ? 14.895 -6.39 -12.098 1 84.61 194 LEU A O 1
ATOM 1432 N N . VAL A 1 195 ? 13.596 -4.934 -10.899 1 85.65 195 VAL A N 1
ATOM 1433 C CA . VAL A 1 195 ? 14.046 -5.589 -9.675 1 85.65 195 VAL A CA 1
ATOM 1434 C C . VAL A 1 195 ? 12.847 -6.166 -8.927 1 85.65 195 VAL A C 1
ATOM 1436 O O . VAL A 1 195 ? 13.012 -6.917 -7.962 1 85.65 195 VAL A O 1
ATOM 1439 N N . GLY A 1 196 ? 11.665 -5.866 -9.331 1 83 196 GLY A N 1
ATOM 1440 C CA . GLY A 1 196 ? 10.475 -6.355 -8.652 1 83 196 GLY A CA 1
ATOM 1441 C C . GLY A 1 196 ? 9.857 -5.331 -7.718 1 83 196 GLY A C 1
ATOM 1442 O O . GLY A 1 196 ? 10.511 -4.359 -7.335 1 83 196 GLY A O 1
ATOM 1443 N N . THR A 1 197 ? 8.664 -5.553 -7.254 1 84.18 197 THR A N 1
ATOM 1444 C CA . THR A 1 197 ? 7.867 -4.599 -6.491 1 84.18 197 THR A CA 1
ATOM 1445 C C . THR A 1 197 ? 8.434 -4.422 -5.086 1 84.18 197 THR A C 1
ATOM 1447 O O . THR A 1 197 ? 8.642 -3.295 -4.632 1 84.18 197 THR A O 1
ATOM 1450 N N . THR A 1 198 ? 8.71 -5.498 -4.434 1 85.96 198 THR A N 1
ATOM 1451 C CA . THR A 1 198 ? 9.133 -5.443 -3.039 1 85.96 198 THR A CA 1
ATOM 1452 C C . THR A 1 198 ? 10.463 -4.706 -2.906 1 85.96 198 THR A C 1
ATOM 1454 O O . THR A 1 198 ? 10.626 -3.862 -2.022 1 85.96 198 THR A O 1
ATOM 1457 N N . LEU A 1 199 ? 11.343 -5.033 -3.762 1 89.85 199 LEU A N 1
ATOM 1458 C CA . LEU A 1 199 ? 12.656 -4.398 -3.71 1 89.85 199 LEU A CA 1
ATOM 1459 C C . LEU A 1 199 ? 12.561 -2.923 -4.084 1 89.85 199 LEU A C 1
ATOM 1461 O O . LEU A 1 199 ? 13.2 -2.076 -3.455 1 89.85 199 LEU A O 1
ATOM 1465 N N . SER A 1 200 ? 11.806 -2.626 -5.057 1 91.29 200 SER A N 1
ATOM 1466 C CA . SER A 1 200 ? 11.646 -1.237 -5.473 1 91.29 200 SER A CA 1
ATOM 1467 C C . SER A 1 200 ? 11.105 -0.378 -4.335 1 91.29 200 SER A C 1
ATOM 1469 O O . SER A 1 200 ? 11.599 0.726 -4.095 1 91.29 200 SER A O 1
ATOM 1471 N N . VAL A 1 201 ? 10.153 -0.883 -3.624 1 91.42 201 VAL A N 1
ATOM 1472 C CA . VAL A 1 201 ? 9.54 -0.131 -2.535 1 91.42 201 VAL A CA 1
ATOM 1473 C C . VAL A 1 201 ? 10.548 0.054 -1.403 1 91.42 201 VAL A C 1
ATOM 1475 O O . VAL A 1 201 ? 10.623 1.126 -0.798 1 91.42 201 VAL A O 1
ATOM 1478 N N . SER A 1 202 ? 11.302 -0.945 -1.152 1 94.64 202 SER A N 1
ATOM 1479 C CA . SER A 1 202 ? 12.311 -0.855 -0.102 1 94.64 202 SER A CA 1
ATOM 1480 C C . SER A 1 202 ? 13.36 0.202 -0.432 1 94.64 202 SER A C 1
ATOM 1482 O O . SER A 1 202 ? 13.738 0.998 0.43 1 94.64 202 SER A O 1
ATOM 1484 N N . LEU A 1 203 ? 13.809 0.195 -1.643 1 94.15 203 LEU A N 1
ATOM 1485 C CA . LEU A 1 203 ? 14.825 1.16 -2.051 1 94.15 203 LEU A CA 1
ATOM 1486 C C . LEU A 1 203 ? 14.256 2.575 -2.067 1 94.15 203 LEU A C 1
ATOM 1488 O O . LEU A 1 203 ? 14.961 3.535 -1.75 1 94.15 203 LEU A O 1
ATOM 1492 N N . LEU A 1 204 ? 13.018 2.65 -2.375 1 94.13 204 LEU A N 1
ATOM 1493 C CA . LEU A 1 204 ? 12.345 3.941 -2.469 1 94.13 204 LEU A CA 1
ATOM 1494 C C . LEU A 1 204 ? 12.089 4.523 -1.083 1 94.13 204 LEU A C 1
ATOM 1496 O O . LEU A 1 204 ? 12.286 5.72 -0.862 1 94.13 204 LEU A O 1
ATOM 1500 N N . ILE A 1 205 ? 11.753 3.682 -0.134 1 94.71 205 ILE A N 1
ATOM 1501 C CA . ILE A 1 205 ? 11.255 4.183 1.142 1 94.71 205 ILE A CA 1
ATOM 1502 C C . ILE A 1 205 ? 12.284 3.913 2.238 1 94.71 205 ILE A C 1
ATOM 1504 O O . ILE A 1 205 ? 12.763 4.843 2.891 1 94.71 205 ILE A O 1
ATOM 1508 N N . THR A 1 206 ? 12.675 2.716 2.387 1 95.77 206 THR A N 1
ATOM 1509 C CA . THR A 1 206 ? 13.501 2.318 3.521 1 95.77 206 THR A CA 1
ATOM 1510 C C . THR A 1 206 ? 14.87 2.989 3.455 1 95.77 206 THR A C 1
ATOM 1512 O O . THR A 1 206 ? 15.345 3.54 4.451 1 95.77 206 THR A O 1
ATOM 1515 N N . SER A 1 207 ? 15.497 2.936 2.315 1 95.81 207 SER A N 1
ATOM 1516 C CA . SER A 1 207 ? 16.807 3.566 2.178 1 95.81 207 SER A CA 1
ATOM 1517 C C . SER A 1 207 ? 16.715 5.077 2.356 1 95.81 207 SER A C 1
ATOM 1519 O O . SER A 1 207 ? 17.57 5.685 3.003 1 95.81 207 SER A O 1
ATOM 1521 N N . SER A 1 208 ? 15.685 5.649 1.777 1 95.81 208 SER A N 1
ATOM 1522 C CA . SER A 1 208 ? 15.499 7.092 1.895 1 95.81 208 SER A CA 1
ATOM 1523 C C . SER A 1 208 ? 15.154 7.49 3.326 1 95.81 208 SER A C 1
ATOM 1525 O O . SER A 1 208 ? 15.603 8.53 3.812 1 95.81 208 SER A O 1
ATOM 1527 N N . ALA A 1 209 ? 14.383 6.692 3.964 1 95.51 209 ALA A N 1
ATOM 1528 C CA . ALA A 1 209 ? 14.042 6.957 5.36 1 95.51 209 ALA A CA 1
ATOM 1529 C C . ALA A 1 209 ? 15.275 6.859 6.253 1 95.51 209 ALA A C 1
ATOM 1531 O O . ALA A 1 209 ? 15.435 7.646 7.19 1 95.51 209 ALA A O 1
ATOM 1532 N N . ALA A 1 210 ? 16.078 5.901 5.984 1 95.96 210 ALA A N 1
ATOM 1533 C CA . ALA A 1 210 ? 17.323 5.781 6.738 1 95.96 210 ALA A CA 1
ATOM 1534 C C . ALA A 1 210 ? 18.204 7.012 6.54 1 95.96 210 ALA A C 1
ATOM 1536 O O . ALA A 1 210 ? 18.798 7.518 7.495 1 95.96 210 ALA A O 1
ATOM 1537 N N . ALA A 1 211 ? 18.266 7.451 5.314 1 95.5 211 ALA A N 1
ATOM 1538 C CA . ALA A 1 211 ? 19.067 8.63 4.997 1 95.5 211 ALA A CA 1
ATOM 1539 C C . ALA A 1 211 ? 18.512 9.872 5.689 1 95.5 211 ALA A C 1
ATOM 1541 O O . ALA A 1 211 ? 19.272 10.75 6.106 1 95.5 211 ALA A O 1
ATOM 1542 N N . ARG A 1 212 ? 17.218 9.904 5.748 1 93.45 212 ARG A N 1
ATOM 1543 C CA . ARG A 1 212 ? 16.578 11.044 6.396 1 93.45 212 ARG A CA 1
ATOM 1544 C C . ARG A 1 212 ? 16.986 11.141 7.862 1 93.45 212 ARG A C 1
ATOM 1546 O O . ARG A 1 212 ? 17.13 12.241 8.4 1 93.45 212 ARG A O 1
ATOM 1553 N N . LEU A 1 213 ? 17.16 10.01 8.511 1 93.29 213 LEU A N 1
ATOM 1554 C CA . LEU A 1 213 ? 17.532 9.975 9.922 1 93.29 213 LEU A CA 1
ATOM 1555 C C . LEU A 1 213 ? 18.958 10.48 10.121 1 93.29 213 LEU A C 1
ATOM 1557 O O . LEU A 1 213 ? 19.301 10.975 11.196 1 93.29 213 LEU A O 1
ATOM 1561 N N . LEU A 1 214 ? 19.726 10.427 9.059 1 92.77 214 LEU A N 1
ATOM 1562 C CA . LEU A 1 214 ? 21.152 10.703 9.19 1 92.77 214 LEU A CA 1
ATOM 1563 C C . LEU A 1 214 ? 21.519 12.011 8.497 1 92.77 214 LEU A C 1
ATOM 1565 O O . LEU A 1 214 ? 22.673 12.442 8.546 1 92.77 214 LEU A O 1
ATOM 1569 N N . SER A 1 215 ? 20.534 12.603 7.881 1 90.48 215 SER A N 1
ATOM 1570 C CA . SER A 1 215 ? 20.857 13.776 7.076 1 90.48 215 SER A CA 1
ATOM 1571 C C . SER A 1 215 ? 20.086 15.003 7.552 1 90.48 215 SER A C 1
ATOM 1573 O O . SER A 1 215 ? 19.033 14.876 8.179 1 90.48 215 SER A O 1
ATOM 1575 N N . ARG A 1 216 ? 20.673 16.187 7.187 1 87.76 216 ARG A N 1
ATOM 1576 C CA . ARG A 1 216 ? 20.068 17.455 7.582 1 87.76 216 ARG A CA 1
ATOM 1577 C C . ARG A 1 216 ? 19.703 18.292 6.361 1 87.76 216 ARG A C 1
ATOM 1579 O O . ARG A 1 216 ? 19.157 19.389 6.494 1 87.76 216 ARG A O 1
ATOM 1586 N N . SER A 1 217 ? 20.121 17.751 5.186 1 91.05 217 SER A N 1
ATOM 1587 C CA . SER A 1 217 ? 19.801 18.454 3.948 1 91.05 217 SER A CA 1
ATOM 1588 C C . SER A 1 217 ? 19.306 17.49 2.876 1 91.05 217 SER A C 1
ATOM 1590 O O . SER A 1 217 ? 19.57 16.287 2.945 1 91.05 217 SER A O 1
ATOM 1592 N N . LEU A 1 218 ? 18.587 18.031 1.973 1 90.51 218 LEU A N 1
ATOM 1593 C CA . LEU A 1 218 ? 18.008 17.214 0.911 1 90.51 218 LEU A CA 1
ATOM 1594 C C . LEU A 1 218 ? 19.101 16.578 0.059 1 90.51 218 LEU A C 1
ATOM 1596 O O . LEU A 1 218 ? 19.01 15.401 -0.298 1 90.51 218 LEU A O 1
ATOM 1600 N N . ARG A 1 219 ? 20.116 17.335 -0.284 1 90.32 219 ARG A N 1
ATOM 1601 C CA . ARG A 1 219 ? 21.209 16.83 -1.108 1 90.32 219 ARG A CA 1
ATOM 1602 C C . ARG A 1 219 ? 21.927 15.675 -0.418 1 90.32 219 ARG A C 1
ATOM 1604 O O . ARG A 1 219 ? 22.2 14.646 -1.04 1 90.32 219 ARG A O 1
ATOM 1611 N N . THR A 1 220 ? 22.195 15.863 0.795 1 93.61 220 THR A N 1
ATOM 1612 C CA . THR A 1 220 ? 22.87 14.825 1.565 1 93.61 220 THR A CA 1
ATOM 1613 C C . THR A 1 220 ? 21.969 13.605 1.735 1 93.61 220 THR A C 1
ATOM 1615 O O . THR A 1 220 ? 22.447 12.469 1.733 1 93.61 220 THR A O 1
ATOM 1618 N N . MET A 1 221 ? 20.73 13.891 1.835 1 93.48 221 MET A N 1
ATOM 1619 C CA . MET A 1 221 ? 19.779 12.792 1.976 1 93.48 221 MET A CA 1
ATOM 1620 C C . MET A 1 221 ? 19.757 11.926 0.721 1 93.48 221 MET A C 1
ATOM 1622 O O . MET A 1 221 ? 19.777 10.698 0.808 1 93.48 221 MET A O 1
ATOM 1626 N N . MET A 1 222 ? 19.778 12.568 -0.402 1 94.24 222 MET A N 1
ATOM 1627 C CA . MET A 1 222 ? 19.731 11.837 -1.665 1 94.24 222 MET A CA 1
ATOM 1628 C C . MET A 1 222 ? 21.004 11.023 -1.871 1 94.24 222 MET A C 1
ATOM 1630 O O . MET A 1 222 ? 20.945 9.864 -2.283 1 94.24 222 MET A O 1
ATOM 1634 N N . LEU A 1 223 ? 22.102 11.582 -1.532 1 94.84 223 LEU A N 1
ATOM 1635 C CA . LEU A 1 223 ? 23.381 10.901 -1.695 1 94.84 223 LEU A CA 1
ATOM 1636 C C . LEU A 1 223 ? 23.495 9.722 -0.734 1 94.84 223 LEU A C 1
ATOM 1638 O O . LEU A 1 223 ? 23.936 8.638 -1.125 1 94.84 223 LEU A O 1
ATOM 1642 N N . LEU A 1 224 ? 23.102 9.961 0.429 1 95.84 224 LEU A N 1
ATOM 1643 C CA . LEU A 1 224 ? 23.162 8.901 1.43 1 95.84 224 LEU A CA 1
ATOM 1644 C C . LEU A 1 224 ? 22.182 7.781 1.096 1 95.84 224 LEU A C 1
ATOM 1646 O O . LEU A 1 224 ? 22.47 6.607 1.337 1 95.84 224 LEU A O 1
ATOM 1650 N N . ALA A 1 225 ? 21.025 8.169 0.653 1 96.63 225 ALA A N 1
ATOM 1651 C CA . ALA A 1 225 ? 20.047 7.157 0.261 1 96.63 225 ALA A CA 1
ATOM 1652 C C . ALA A 1 225 ? 20.595 6.266 -0.85 1 96.63 225 ALA A C 1
ATOM 1654 O O . ALA A 1 225 ? 20.412 5.047 -0.824 1 96.63 225 ALA A O 1
ATOM 1655 N N . ALA A 1 226 ? 21.215 6.908 -1.801 1 96.37 226 ALA A N 1
ATOM 1656 C CA . ALA A 1 226 ? 21.823 6.151 -2.892 1 96.37 226 ALA A CA 1
ATOM 1657 C C . ALA A 1 226 ? 22.913 5.218 -2.373 1 96.37 226 ALA A C 1
ATOM 1659 O O . ALA A 1 226 ? 22.973 4.048 -2.759 1 96.37 226 ALA A O 1
ATOM 1660 N N . ALA A 1 227 ? 23.693 5.709 -1.54 1 97.21 227 ALA A N 1
ATOM 1661 C CA . ALA A 1 227 ? 24.791 4.923 -0.983 1 97.21 227 ALA A CA 1
ATOM 1662 C C . ALA A 1 227 ? 24.265 3.748 -0.164 1 97.21 227 ALA A C 1
ATOM 1664 O O . ALA A 1 227 ? 24.769 2.628 -0.278 1 97.21 227 ALA A O 1
ATOM 1665 N N . LEU A 1 228 ? 23.34 3.998 0.639 1 96.57 228 LEU A N 1
ATOM 1666 C CA . LEU A 1 228 ? 22.758 2.954 1.474 1 96.57 228 LEU A CA 1
ATOM 1667 C C . LEU A 1 228 ? 22.042 1.911 0.622 1 96.57 228 LEU A C 1
ATOM 1669 O O . LEU A 1 228 ? 22.077 0.719 0.932 1 96.57 228 LEU A O 1
ATOM 1673 N N . GLY A 1 229 ? 21.354 2.426 -0.417 1 95.97 229 GLY 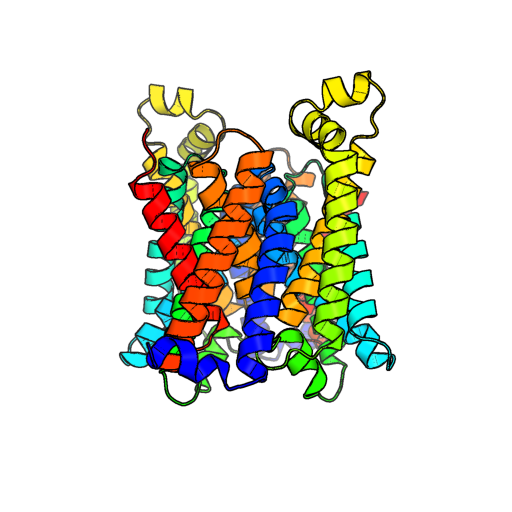A N 1
ATOM 1674 C CA . GLY A 1 229 ? 20.722 1.495 -1.339 1 95.97 229 GLY A CA 1
ATOM 1675 C C . GLY A 1 229 ? 21.712 0.584 -2.039 1 95.97 229 GLY A C 1
ATOM 1676 O O . GLY A 1 229 ? 21.471 -0.617 -2.173 1 95.97 229 GLY A O 1
ATOM 1677 N N . ILE A 1 230 ? 22.791 1.169 -2.443 1 96.55 230 ILE A N 1
ATOM 1678 C CA . ILE A 1 230 ? 23.827 0.402 -3.126 1 96.55 230 ILE A CA 1
ATOM 1679 C C . ILE A 1 230 ? 24.47 -0.58 -2.149 1 96.55 230 ILE A C 1
ATOM 1681 O O . ILE A 1 230 ? 24.677 -1.75 -2.48 1 96.55 230 ILE A O 1
ATOM 1685 N N . LEU A 1 231 ? 24.718 -0.129 -1.008 1 96.18 231 LEU A N 1
ATOM 1686 C CA . LEU A 1 231 ? 25.311 -0.988 0.012 1 96.18 231 LEU A CA 1
ATOM 1687 C C . LEU A 1 231 ? 24.385 -2.152 0.347 1 96.18 231 LEU A C 1
ATOM 1689 O O . LEU A 1 231 ? 24.833 -3.296 0.457 1 96.18 231 LEU A O 1
ATOM 1693 N N . GLY A 1 232 ? 23.182 -1.825 0.567 1 95.03 232 GLY A N 1
ATOM 1694 C CA . GLY A 1 232 ? 22.211 -2.872 0.839 1 95.03 232 GLY A CA 1
ATOM 1695 C C . GLY A 1 232 ? 22.023 -3.828 -0.324 1 95.03 232 GLY A C 1
ATOM 1696 O O . GLY A 1 232 ? 21.863 -5.034 -0.124 1 95.03 232 GLY A O 1
ATOM 1697 N N . GLY A 1 233 ? 21.998 -3.252 -1.526 1 93.71 233 GLY A N 1
ATOM 1698 C CA . GLY A 1 233 ? 21.852 -4.072 -2.718 1 93.71 233 GLY A CA 1
ATOM 1699 C C . GLY A 1 233 ? 23.01 -5.028 -2.931 1 93.71 233 GLY A C 1
ATOM 1700 O O . GLY A 1 233 ? 22.802 -6.216 -3.185 1 93.71 233 GLY A O 1
ATOM 1701 N N . VAL A 1 234 ? 24.197 -4.532 -2.759 1 92.35 234 VAL A N 1
ATOM 1702 C CA . VAL A 1 234 ? 25.393 -5.338 -2.976 1 92.35 234 VAL A CA 1
ATOM 1703 C C . VAL A 1 234 ? 25.51 -6.396 -1.882 1 92.35 234 VAL A C 1
ATOM 1705 O O . VAL A 1 234 ? 25.705 -7.579 -2.171 1 92.35 234 VAL A O 1
ATOM 1708 N N . SER A 1 235 ? 25.368 -5.986 -0.678 1 94.33 235 SER A N 1
ATOM 1709 C CA . SER A 1 235 ? 25.466 -6.923 0.437 1 94.33 235 SER A CA 1
ATOM 1710 C C . SER A 1 235 ? 24.348 -7.959 0.388 1 94.33 235 SER A C 1
ATOM 1712 O O . SER A 1 235 ? 24.569 -9.133 0.691 1 94.33 235 SER A O 1
ATOM 1714 N N . GLY A 1 236 ? 23.174 -7.478 0.019 1 92.33 236 GLY A N 1
ATOM 1715 C CA . GLY A 1 236 ? 22.054 -8.401 -0.081 1 92.33 236 GLY A CA 1
ATOM 1716 C C . GLY A 1 236 ? 22.226 -9.431 -1.181 1 92.33 236 GLY A C 1
ATOM 1717 O O . GLY A 1 236 ? 21.876 -10.6 -1.005 1 92.33 236 GLY A O 1
ATOM 1718 N N . LEU A 1 237 ? 22.756 -9.006 -2.279 1 90.14 237 LEU A N 1
ATOM 1719 C CA . LEU A 1 237 ? 22.971 -9.923 -3.393 1 90.14 237 LEU A CA 1
ATOM 1720 C C . LEU A 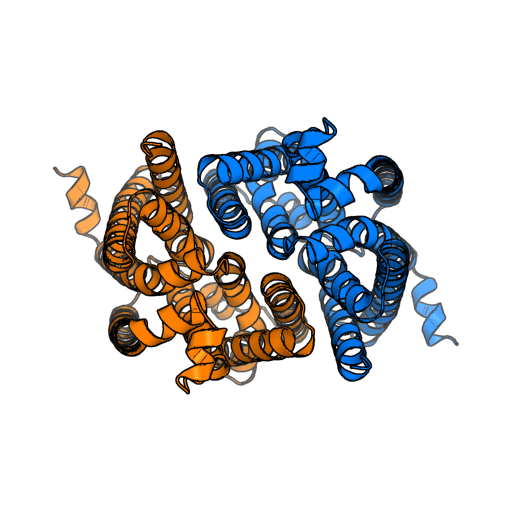1 237 ? 24.01 -10.98 -3.035 1 90.14 237 LEU A C 1
ATOM 1722 O O . LEU A 1 237 ? 23.844 -12.157 -3.363 1 90.14 237 LEU A O 1
ATOM 1726 N N . TYR A 1 238 ? 25.043 -10.559 -2.376 1 90.99 238 TYR A N 1
ATOM 1727 C CA . TYR A 1 238 ? 26.063 -11.507 -1.944 1 90.99 238 TYR A CA 1
ATOM 1728 C C . TYR A 1 238 ? 25.505 -12.476 -0.909 1 90.99 238 TYR A C 1
ATOM 1730 O O . TYR A 1 238 ? 25.783 -13.677 -0.961 1 90.99 238 TYR A O 1
ATOM 1738 N N . ALA A 1 239 ? 24.76 -11.955 -0.046 1 91.02 239 ALA A N 1
ATOM 1739 C CA . ALA A 1 239 ? 24.149 -12.811 0.967 1 91.02 239 ALA A CA 1
ATOM 1740 C C . ALA A 1 239 ? 23.182 -13.807 0.333 1 91.02 239 ALA A C 1
ATOM 1742 O O . ALA A 1 239 ? 23.127 -14.971 0.736 1 91.02 239 ALA A O 1
ATOM 1743 N N . SER A 1 240 ? 22.422 -13.267 -0.598 1 87.13 240 SER A N 1
ATOM 1744 C CA . SER A 1 240 ? 21.474 -14.137 -1.287 1 87.13 240 SER A CA 1
ATOM 1745 C C . SER A 1 240 ? 22.19 -15.279 -2 1 87.13 240 SER A C 1
ATOM 1747 O O . SER A 1 240 ? 21.703 -16.412 -2.015 1 87.13 240 SER A O 1
ATOM 1749 N N . TYR A 1 241 ? 23.293 -15.014 -2.61 1 84.09 241 TYR A N 1
ATOM 1750 C CA . TYR A 1 241 ? 24.067 -16.006 -3.347 1 84.09 241 TYR A CA 1
ATOM 1751 C C . TYR A 1 241 ? 24.573 -17.103 -2.417 1 84.09 241 TYR A C 1
ATOM 1753 O O . TYR A 1 241 ? 24.505 -18.289 -2.751 1 84.09 241 TYR A O 1
ATOM 1761 N N . TYR A 1 242 ? 24.984 -16.796 -1.291 1 87.23 242 TYR A N 1
ATOM 1762 C CA . TYR A 1 242 ? 25.569 -17.772 -0.379 1 87.23 242 TYR A CA 1
ATOM 1763 C C . TYR A 1 242 ? 24.489 -18.469 0.44 1 87.23 242 TYR A C 1
ATOM 1765 O O . TYR A 1 242 ? 24.643 -19.632 0.822 1 87.23 242 TYR A O 1
ATOM 1773 N N . LEU A 1 243 ? 23.358 -17.874 0.677 1 86.83 243 LEU A N 1
ATOM 1774 C CA . LEU A 1 243 ? 22.304 -18.437 1.513 1 86.83 243 LEU A CA 1
ATOM 1775 C C . LEU A 1 243 ? 21.218 -19.083 0.659 1 86.83 243 LEU A C 1
ATOM 1777 O O . LEU A 1 243 ? 20.302 -19.717 1.186 1 86.83 243 LEU A O 1
ATOM 1781 N N . ASP A 1 244 ? 21.292 -18.908 -0.632 1 85.13 244 ASP A N 1
ATOM 1782 C CA . ASP A 1 244 ? 20.339 -19.496 -1.569 1 85.13 244 ASP A CA 1
ATOM 1783 C C . ASP A 1 244 ? 18.915 -19.036 -1.264 1 85.13 244 ASP A C 1
ATOM 1785 O O . ASP A 1 244 ? 18.012 -19.86 -1.107 1 85.13 244 ASP A O 1
ATOM 1789 N N . THR A 1 245 ? 18.786 -17.779 -1.066 1 85.78 245 THR A N 1
ATOM 1790 C CA . THR A 1 245 ? 17.485 -17.165 -0.823 1 85.78 245 THR A CA 1
ATOM 1791 C C . THR A 1 245 ? 17.099 -16.241 -1.975 1 85.78 245 THR A C 1
ATOM 1793 O O . THR A 1 245 ? 17.912 -15.976 -2.863 1 85.78 245 THR A O 1
ATOM 1796 N N . ALA A 1 246 ? 15.859 -15.88 -2.034 1 84.39 246 ALA A N 1
ATOM 1797 C CA . ALA A 1 246 ? 15.4 -14.951 -3.064 1 84.39 246 ALA A CA 1
ATOM 1798 C C . ALA A 1 246 ? 16.156 -13.627 -2.985 1 84.39 246 ALA A C 1
ATOM 1800 O O . ALA A 1 246 ? 16.159 -12.968 -1.942 1 84.39 246 ALA A O 1
ATOM 1801 N N . PRO A 1 247 ? 16.834 -13.268 -3.997 1 85.2 247 PRO A N 1
ATOM 1802 C CA . PRO A 1 247 ? 17.698 -12.085 -3.976 1 85.2 247 PRO A CA 1
ATOM 1803 C C . PRO A 1 247 ? 16.952 -10.816 -3.572 1 85.2 247 PRO A C 1
ATOM 1805 O O . PRO A 1 247 ? 17.442 -10.045 -2.743 1 85.2 247 PRO A O 1
ATOM 1808 N N . GLY A 1 248 ? 15.77 -10.559 -4.13 1 86.82 248 GLY A N 1
ATOM 1809 C CA . GLY A 1 248 ? 15.004 -9.362 -3.822 1 86.82 248 GLY A CA 1
ATOM 1810 C C . GLY A 1 248 ? 14.64 -9.247 -2.353 1 86.82 248 GLY A C 1
ATOM 1811 O O . GLY A 1 248 ? 14.839 -8.197 -1.739 1 86.82 248 GLY A O 1
ATOM 1812 N N . ALA A 1 249 ? 14.14 -10.282 -1.81 1 90.81 249 ALA A N 1
ATOM 1813 C CA . ALA A 1 249 ? 13.711 -10.289 -0.414 1 90.81 249 ALA A CA 1
ATOM 1814 C C . ALA A 1 249 ? 14.902 -10.13 0.526 1 90.81 249 ALA A C 1
ATOM 1816 O O . ALA A 1 249 ? 14.802 -9.458 1.556 1 90.81 249 ALA A O 1
ATOM 1817 N N . THR A 1 250 ? 15.997 -10.729 0.19 1 92.78 250 THR A N 1
ATOM 1818 C CA . THR A 1 250 ? 17.185 -10.639 1.032 1 92.78 250 THR A CA 1
ATOM 1819 C C . THR A 1 250 ? 17.725 -9.212 1.053 1 92.78 250 THR A C 1
ATOM 1821 O O . THR A 1 250 ? 18.121 -8.708 2.106 1 92.78 250 THR A O 1
ATOM 1824 N N . ILE A 1 251 ? 17.731 -8.6 -0.065 1 93.49 251 ILE A N 1
ATOM 1825 C CA . ILE A 1 251 ? 18.19 -7.217 -0.136 1 93.49 251 ILE A CA 1
ATOM 1826 C C . ILE A 1 251 ? 17.299 -6.332 0.733 1 93.49 251 ILE A C 1
ATOM 1828 O O . ILE A 1 251 ? 17.792 -5.459 1.451 1 93.49 251 ILE A O 1
ATOM 1832 N N . VAL A 1 252 ? 16.058 -6.589 0.66 1 95.1 252 VAL A N 1
ATOM 1833 C CA . VAL A 1 252 ? 15.095 -5.807 1.427 1 95.1 252 VAL A CA 1
ATOM 1834 C C . VAL A 1 252 ? 15.359 -5.982 2.921 1 95.1 252 VAL A C 1
ATOM 1836 O O . VAL A 1 252 ? 15.317 -5.014 3.683 1 95.1 252 VAL A O 1
ATOM 1839 N N . LEU A 1 253 ? 15.643 -7.177 3.323 1 96.38 253 LEU A N 1
ATOM 1840 C CA . LEU A 1 253 ? 15.915 -7.439 4.732 1 96.38 253 LEU A CA 1
ATOM 1841 C C . LEU A 1 253 ? 17.193 -6.737 5.179 1 96.38 253 LEU A C 1
ATOM 1843 O O . LEU A 1 253 ? 17.258 -6.206 6.29 1 96.38 253 LEU A O 1
ATOM 1847 N N . VAL A 1 254 ? 18.129 -6.766 4.352 1 96.45 254 VAL A N 1
ATOM 1848 C CA . VAL A 1 254 ? 19.376 -6.075 4.66 1 96.45 254 VAL A CA 1
ATOM 1849 C C . VAL A 1 254 ? 19.12 -4.574 4.779 1 96.45 254 VAL A C 1
ATOM 1851 O O . VAL A 1 254 ? 19.62 -3.924 5.7 1 96.45 254 VAL A O 1
ATOM 1854 N N . ASN A 1 255 ? 18.381 -4.032 3.862 1 96.37 255 ASN A N 1
ATOM 1855 C CA . ASN A 1 255 ? 18.037 -2.615 3.912 1 96.37 255 ASN A CA 1
ATOM 1856 C C . ASN A 1 255 ? 17.27 -2.269 5.185 1 96.37 255 ASN A C 1
ATOM 1858 O O . ASN A 1 255 ? 17.483 -1.208 5.775 1 96.37 255 ASN A O 1
ATOM 1862 N N . THR A 1 256 ? 16.403 -3.128 5.524 1 96.48 256 THR A N 1
ATOM 1863 C CA . THR A 1 256 ? 15.645 -2.92 6.753 1 96.48 256 THR A CA 1
ATOM 1864 C C . THR A 1 256 ? 16.566 -2.954 7.969 1 96.48 256 THR A C 1
ATOM 1866 O O . THR A 1 256 ? 16.407 -2.158 8.897 1 96.48 256 THR A O 1
ATOM 1869 N N . ALA A 1 257 ? 17.451 -3.858 7.948 1 96.63 257 ALA A N 1
ATOM 1870 C CA . ALA A 1 257 ? 18.431 -3.928 9.029 1 96.63 257 ALA A CA 1
ATOM 1871 C C . ALA A 1 257 ? 19.259 -2.648 9.102 1 96.63 257 ALA A C 1
ATOM 1873 O O . ALA A 1 257 ? 19.538 -2.144 10.192 1 96.63 257 ALA A O 1
ATOM 1874 N N . ILE A 1 258 ? 19.637 -2.168 7.998 1 96.11 258 ILE A N 1
ATOM 1875 C CA . ILE A 1 258 ? 20.402 -0.927 7.938 1 96.11 258 ILE A CA 1
ATOM 1876 C C . ILE A 1 258 ? 19.579 0.216 8.527 1 96.11 258 ILE A C 1
ATOM 1878 O O . ILE A 1 258 ? 20.1 1.04 9.282 1 96.11 258 ILE A O 1
ATOM 1882 N N . PHE A 1 259 ? 18.339 0.267 8.208 1 96.69 259 PHE A N 1
ATOM 1883 C CA . PHE A 1 259 ? 17.463 1.291 8.766 1 96.69 259 PHE A CA 1
ATOM 1884 C C . PHE A 1 259 ? 17.392 1.173 10.284 1 96.69 259 PHE A C 1
ATOM 1886 O O . PHE A 1 259 ? 17.486 2.176 10.994 1 96.69 259 PHE A O 1
ATOM 1893 N N . LEU A 1 260 ? 17.181 -0.039 10.741 1 95.88 260 LEU A N 1
ATOM 1894 C CA . LEU A 1 260 ? 17.066 -0.252 12.18 1 95.88 260 LEU A CA 1
ATOM 1895 C C . LEU A 1 260 ? 18.36 0.129 12.891 1 95.88 260 LEU A C 1
ATOM 1897 O O . LEU A 1 260 ? 18.329 0.668 13.999 1 95.88 260 LEU A O 1
ATOM 1901 N N . LEU A 1 261 ? 19.442 -0.126 12.279 1 94.98 261 LEU A N 1
ATOM 1902 C CA . LEU A 1 261 ? 20.728 0.274 12.84 1 94.98 261 LEU A CA 1
ATOM 1903 C C . LEU A 1 261 ? 20.862 1.793 12.862 1 94.98 261 LEU A C 1
ATOM 1905 O O . LEU A 1 261 ? 21.342 2.364 13.843 1 94.98 261 LEU A O 1
ATOM 1909 N N . ALA A 1 262 ? 20.456 2.411 11.754 1 94.25 262 ALA A N 1
ATOM 1910 C CA . ALA A 1 262 ? 20.491 3.87 11.699 1 94.25 262 ALA A CA 1
ATOM 1911 C C . ALA A 1 262 ? 19.586 4.481 12.765 1 94.25 262 ALA A C 1
ATOM 1913 O O . ALA A 1 262 ? 19.928 5.502 13.367 1 94.25 262 ALA A O 1
ATOM 1914 N N . LEU A 1 263 ? 18.466 3.854 12.944 1 93.52 263 LEU A N 1
ATOM 1915 C CA . LEU A 1 263 ? 17.516 4.318 13.95 1 93.52 263 LEU A CA 1
ATOM 1916 C C . LEU A 1 263 ? 18.092 4.163 15.353 1 93.52 263 LEU A C 1
ATOM 1918 O O . LEU A 1 263 ? 17.897 5.03 16.208 1 93.52 263 LEU A O 1
ATOM 1922 N N . ALA A 1 264 ? 18.762 3.098 15.574 1 91.65 264 ALA A N 1
ATOM 1923 C CA . ALA A 1 264 ? 19.34 2.819 16.886 1 91.65 264 ALA A CA 1
ATOM 1924 C C . ALA A 1 264 ? 20.49 3.773 17.194 1 91.65 264 ALA A C 1
ATOM 1926 O O . ALA A 1 264 ? 20.691 4.163 18.346 1 91.65 264 ALA A O 1
ATOM 1927 N N . PHE A 1 265 ? 21.132 4.2 16.176 1 87.09 265 PHE A N 1
ATOM 1928 C CA . PHE A 1 265 ? 22.325 5.009 16.397 1 87.09 265 PHE A CA 1
ATOM 1929 C C . PHE A 1 265 ? 22.031 6.484 16.154 1 87.09 265 PHE A C 1
ATOM 1931 O O . PHE A 1 265 ? 22.933 7.322 16.225 1 87.09 265 PHE A O 1
ATOM 1938 N N . ARG A 1 266 ? 20.829 6.584 15.686 1 78.45 266 ARG A N 1
ATOM 1939 C CA . ARG A 1 266 ? 20.481 7.977 15.421 1 78.45 266 ARG A CA 1
ATOM 1940 C C . ARG A 1 266 ? 20.62 8.824 16.681 1 78.45 266 ARG A C 1
ATOM 1942 O O . ARG A 1 266 ? 20.167 8.426 17.756 1 78.45 266 ARG A O 1
ATOM 1949 N N . ARG A 1 267 ? 21.613 9.571 16.726 1 60.49 267 ARG A N 1
ATOM 1950 C CA . ARG A 1 267 ? 21.896 10.472 17.839 1 60.49 267 ARG A CA 1
ATOM 1951 C C . ARG A 1 267 ? 20.758 11.467 18.041 1 60.49 267 ARG A C 1
ATOM 1953 O O . ARG A 1 267 ? 20.298 12.094 17.085 1 60.49 267 ARG A O 1
ATOM 1960 N N . LYS A 1 268 ? 19.763 11.265 19.109 1 51.47 268 LYS A N 1
ATOM 1961 C CA . LYS A 1 268 ? 18.835 12.307 19.536 1 51.47 268 LYS A CA 1
ATOM 1962 C C . LYS A 1 268 ? 19.472 13.689 19.427 1 51.47 268 LYS A C 1
ATOM 1964 O O . LYS A 1 268 ? 20.651 13.861 19.742 1 51.47 268 LYS A O 1
ATOM 1969 N N . MET B 1 1 ? -37.99 -10.154 -11.556 1 45.65 1 MET B N 1
ATOM 1970 C CA . MET B 1 1 ? -37.96 -10.544 -10.149 1 45.65 1 MET B CA 1
ATOM 1971 C C . MET B 1 1 ? -37.151 -11.823 -9.956 1 45.65 1 MET B C 1
ATOM 1973 O O . MET B 1 1 ? -36.602 -12.058 -8.878 1 45.65 1 MET B O 1
ATOM 1977 N N . HIS B 1 2 ? -37.009 -12.594 -11.045 1 62.15 2 HIS B N 1
ATOM 1978 C CA . HIS B 1 2 ? -36.315 -13.877 -11.064 1 62.15 2 HIS B CA 1
ATOM 1979 C C . HIS B 1 2 ? -34.802 -13.685 -11.087 1 62.15 2 HIS B C 1
ATOM 1981 O O . HIS B 1 2 ? -34.063 -14.474 -10.494 1 62.15 2 HIS B O 1
ATOM 1987 N N . TRP B 1 3 ? -34.447 -12.618 -11.675 1 63.14 3 TRP B N 1
ATOM 1988 C CA . TRP B 1 3 ? -33.029 -12.317 -11.835 1 63.14 3 TRP B CA 1
ATOM 1989 C C . TRP B 1 3 ? -32.38 -12.016 -10.488 1 63.14 3 TRP B C 1
ATOM 1991 O O . TRP B 1 3 ? -31.225 -12.379 -10.253 1 63.14 3 TRP B O 1
ATOM 2001 N N . LEU B 1 4 ? -33.102 -11.519 -9.594 1 63.16 4 LEU B N 1
ATOM 2002 C CA . LEU B 1 4 ? -32.596 -11.206 -8.262 1 63.16 4 LEU B CA 1
ATOM 2003 C C . LEU B 1 4 ? -32.67 -12.426 -7.351 1 63.16 4 LEU B C 1
ATOM 2005 O O . LEU B 1 4 ? -31.824 -12.602 -6.471 1 63.16 4 LEU B O 1
ATOM 2009 N N . THR B 1 5 ? -33.594 -13.21 -7.538 1 71.28 5 THR B N 1
ATOM 2010 C CA . THR B 1 5 ? -33.834 -14.297 -6.595 1 71.28 5 THR B CA 1
ATOM 2011 C C . THR B 1 5 ? -33.13 -15.572 -7.051 1 71.28 5 THR B C 1
ATOM 2013 O O . THR B 1 5 ? -32.921 -16.491 -6.255 1 71.28 5 THR B O 1
ATOM 2016 N N . ASP B 1 6 ? -32.822 -15.661 -8.232 1 71.14 6 ASP B N 1
ATOM 2017 C CA . ASP B 1 6 ? -32.226 -16.882 -8.766 1 71.14 6 ASP B CA 1
ATOM 2018 C C . ASP B 1 6 ? -30.919 -17.214 -8.049 1 71.14 6 ASP B C 1
ATOM 2020 O O . ASP B 1 6 ? -30.725 -18.343 -7.593 1 71.14 6 ASP B O 1
ATOM 2024 N N . PRO B 1 7 ? -30.119 -16.223 -7.906 1 72.92 7 PRO B N 1
ATOM 2025 C CA . PRO B 1 7 ? -28.853 -16.565 -7.252 1 72.92 7 PRO B CA 1
ATOM 2026 C C . PRO B 1 7 ? -29.022 -16.877 -5.767 1 72.92 7 PRO B C 1
ATOM 2028 O O . PRO B 1 7 ? -28.173 -17.547 -5.173 1 72.92 7 PRO B O 1
ATOM 2031 N N . LEU B 1 8 ? -30.133 -16.428 -5.204 1 76.28 8 LEU B N 1
ATOM 2032 C CA . LEU B 1 8 ? -30.373 -16.641 -3.78 1 76.28 8 LEU B CA 1
ATOM 2033 C C . LEU B 1 8 ? -30.692 -18.105 -3.496 1 76.28 8 LEU B C 1
ATOM 2035 O O . LEU B 1 8 ? -30.725 -18.524 -2.336 1 76.28 8 LEU B O 1
ATOM 2039 N N . GLN B 1 9 ? -30.858 -18.873 -4.469 1 72.02 9 GLN B N 1
ATOM 2040 C CA . GLN B 1 9 ? -31.137 -20.295 -4.299 1 72.02 9 GLN B CA 1
ATOM 2041 C C . GLN B 1 9 ? -29.87 -21.066 -3.942 1 72.02 9 GLN B C 1
ATOM 2043 O O . GLN B 1 9 ? -29.941 -22.171 -3.4 1 72.02 9 GLN B O 1
ATOM 2048 N N . PHE B 1 10 ? -28.821 -20.417 -4.172 1 74.8 10 PHE B N 1
ATOM 2049 C CA . PHE B 1 10 ? -27.554 -21.081 -3.889 1 74.8 10 PHE B CA 1
ATOM 2050 C C . PHE B 1 10 ? -27.028 -20.681 -2.515 1 74.8 10 PHE B C 1
ATOM 2052 O O . PHE B 1 10 ? -26.866 -19.493 -2.229 1 74.8 10 PHE B O 1
ATOM 2059 N N . ASP B 1 11 ? -26.8 -21.626 -1.674 1 78.54 11 ASP B N 1
ATOM 2060 C CA . ASP B 1 11 ? -26.327 -21.416 -0.309 1 78.54 11 ASP B CA 1
ATOM 2061 C C . ASP B 1 11 ? -25.014 -20.636 -0.297 1 78.54 11 ASP B C 1
ATOM 2063 O O . ASP B 1 11 ? -24.808 -19.77 0.555 1 78.54 11 ASP B O 1
ATOM 2067 N N . PHE B 1 12 ? -24.252 -20.957 -1.274 1 79.36 12 PHE B N 1
ATOM 2068 C CA . PHE B 1 12 ? -22.962 -20.279 -1.313 1 79.36 12 PHE B CA 1
ATOM 2069 C C . PHE B 1 12 ? -23.141 -18.788 -1.57 1 79.36 12 PHE B C 1
ATOM 2071 O O . PHE B 1 12 ? -22.403 -17.965 -1.023 1 79.36 12 PHE B O 1
ATOM 2078 N N . PHE B 1 13 ? -24.128 -18.444 -2.353 1 83.46 13 PHE B N 1
ATOM 2079 C CA . PHE B 1 13 ? -24.376 -17.044 -2.679 1 83.46 13 PHE B CA 1
ATOM 2080 C C . PHE B 1 13 ? -24.905 -16.291 -1.465 1 83.46 13 PHE B C 1
ATOM 2082 O O . PHE B 1 13 ? -24.511 -15.15 -1.215 1 83.46 13 PHE B O 1
ATOM 2089 N N . VAL B 1 14 ? -25.732 -16.903 -0.725 1 84.42 14 VAL B N 1
ATOM 2090 C CA . VAL B 1 14 ? -26.296 -16.287 0.471 1 84.42 14 VAL B CA 1
ATOM 2091 C C . VAL B 1 14 ? -25.198 -16.075 1.511 1 84.42 14 VAL B C 1
ATOM 2093 O O . VAL B 1 14 ? -25.144 -15.029 2.162 1 84.42 14 VAL B O 1
ATOM 2096 N N . ARG B 1 15 ? -24.372 -16.987 1.615 1 86.16 15 ARG B N 1
ATOM 2097 C CA . ARG B 1 15 ? -23.272 -16.858 2.565 1 86.16 15 ARG B CA 1
ATOM 2098 C C . ARG B 1 15 ? -22.318 -15.743 2.15 1 86.16 15 ARG B C 1
ATOM 2100 O O . ARG B 1 15 ? -21.785 -15.026 3.001 1 86.16 15 ARG B O 1
ATOM 2107 N N . ALA B 1 16 ? -22.145 -15.682 0.863 1 85.53 16 ALA B N 1
ATOM 2108 C CA . ALA B 1 16 ? -21.294 -14.61 0.355 1 85.53 16 ALA B CA 1
ATOM 2109 C C . ALA B 1 16 ? -21.907 -13.241 0.64 1 85.53 16 ALA B C 1
ATOM 2111 O O . ALA B 1 16 ? -21.199 -12.304 1.016 1 85.53 16 ALA B O 1
ATOM 2112 N N . LEU B 1 17 ? -23.202 -13.174 0.525 1 89.66 17 LEU B N 1
ATOM 2113 C CA . LEU B 1 17 ? -23.906 -11.924 0.793 1 89.66 17 LEU B CA 1
ATOM 2114 C C . LEU B 1 17 ? -23.797 -11.543 2.266 1 89.66 17 LEU B C 1
ATOM 2116 O O . LEU B 1 17 ? -23.568 -10.377 2.594 1 89.66 17 LEU B O 1
ATOM 2120 N N . LEU B 1 18 ? -23.902 -12.444 3.087 1 89.27 18 LEU B N 1
ATOM 2121 C CA . LEU B 1 18 ? -23.808 -12.202 4.522 1 89.27 18 LEU B CA 1
ATOM 2122 C C . LEU B 1 18 ? -22.384 -11.828 4.919 1 89.27 18 LEU B C 1
ATOM 2124 O O . LEU B 1 18 ? -22.18 -10.948 5.758 1 89.27 18 LEU B O 1
ATOM 2128 N N . ALA B 1 19 ? -21.461 -12.471 4.32 1 88.8 19 ALA B N 1
ATOM 2129 C CA . ALA B 1 19 ? -20.058 -12.187 4.61 1 88.8 19 ALA B CA 1
ATOM 2130 C C . ALA B 1 19 ? -19.692 -10.762 4.204 1 88.8 19 ALA B C 1
ATOM 2132 O O . ALA B 1 19 ? -19.096 -10.02 4.989 1 88.8 19 ALA B O 1
ATOM 2133 N N . VAL B 1 20 ? -20.105 -10.431 3.022 1 90.78 20 VAL B N 1
ATOM 2134 C CA . VAL B 1 20 ? -19.788 -9.1 2.515 1 90.78 20 VAL B CA 1
ATOM 2135 C C . VAL B 1 20 ? -20.486 -8.043 3.367 1 90.78 20 VAL B C 1
ATOM 2137 O O . VAL B 1 20 ? -19.915 -6.987 3.65 1 90.78 20 VAL B O 1
ATOM 2140 N N . SER B 1 21 ? -21.691 -8.298 3.776 1 93.05 21 SER B N 1
ATOM 2141 C CA . SER B 1 21 ? -22.43 -7.362 4.617 1 93.05 21 SER B CA 1
ATOM 2142 C C . SER B 1 21 ? -21.763 -7.196 5.978 1 93.05 21 SER B C 1
ATOM 2144 O O . SER B 1 21 ? -21.578 -6.073 6.451 1 93.05 21 SER B O 1
ATOM 2146 N N . LEU B 1 22 ? -21.387 -8.252 6.557 1 92.22 22 LEU B N 1
ATOM 2147 C CA . LEU B 1 22 ? -20.743 -8.212 7.865 1 92.22 22 LEU B CA 1
ATOM 2148 C C . LEU B 1 22 ? -19.387 -7.52 7.782 1 92.22 22 LEU B C 1
ATOM 2150 O O . LEU B 1 22 ? -19.049 -6.701 8.641 1 92.22 22 LEU B O 1
ATOM 2154 N N . VAL B 1 23 ? -18.662 -7.849 6.801 1 92.03 23 VAL B N 1
ATOM 2155 C CA . VAL B 1 23 ? -17.338 -7.264 6.614 1 92.03 23 VAL B CA 1
ATOM 2156 C C . VAL B 1 23 ? -17.469 -5.77 6.33 1 92.03 23 VAL B C 1
ATOM 2158 O O . VAL B 1 23 ? -16.633 -4.974 6.764 1 92.03 23 VAL B O 1
ATOM 2161 N N . SER B 1 24 ? -18.537 -5.439 5.588 1 95.08 24 SER B N 1
ATOM 2162 C CA . SER B 1 24 ? -18.771 -4.027 5.304 1 95.08 24 SER B CA 1
ATOM 2163 C C . SER B 1 24 ? -18.999 -3.235 6.587 1 95.08 24 SER B C 1
ATOM 2165 O O . SER B 1 24 ? -18.485 -2.124 6.737 1 95.08 24 SER B O 1
ATOM 2167 N N . ILE B 1 25 ? -19.689 -3.781 7.457 1 94.39 25 ILE B N 1
ATOM 2168 C CA . ILE B 1 25 ? -19.95 -3.127 8.734 1 94.39 25 ILE B CA 1
ATOM 2169 C C . ILE B 1 25 ? -18.653 -3.019 9.533 1 94.39 25 ILE B C 1
ATOM 2171 O O . ILE B 1 25 ? -18.339 -1.958 10.078 1 94.39 25 ILE B O 1
ATOM 2175 N N . LEU B 1 26 ? -17.949 -4.051 9.578 1 93.15 26 LEU B N 1
ATOM 2176 C CA . LEU B 1 26 ? -16.688 -4.085 10.31 1 93.15 26 LEU B CA 1
ATOM 2177 C C . LEU B 1 26 ? -15.696 -3.081 9.732 1 93.15 26 LEU B C 1
ATOM 2179 O O . LEU B 1 26 ? -15.055 -2.336 10.476 1 93.15 26 LEU B O 1
ATOM 2183 N N . CYS B 1 27 ? -15.581 -3.032 8.469 1 93.72 27 CYS B N 1
ATOM 2184 C CA . CYS B 1 27 ? -14.651 -2.136 7.792 1 93.72 27 CYS B CA 1
ATOM 2185 C C . CYS B 1 27 ? -15.093 -0.684 7.931 1 93.72 27 CYS B C 1
ATOM 2187 O O . CYS B 1 27 ? -14.261 0.224 7.941 1 93.72 27 CYS B O 1
ATOM 2189 N N . ALA B 1 28 ? -16.397 -0.495 8.004 1 94.58 28 ALA B N 1
ATOM 2190 C CA . ALA B 1 28 ? -16.902 0.864 8.186 1 94.58 28 ALA B CA 1
ATOM 2191 C C . ALA B 1 28 ? -16.485 1.427 9.542 1 94.58 28 ALA B C 1
ATOM 2193 O O . ALA B 1 28 ? -16.116 2.599 9.648 1 94.58 28 ALA B O 1
ATOM 2194 N N . LEU B 1 29 ? -16.483 0.628 10.547 1 92.47 29 LEU B N 1
ATOM 2195 C CA . LEU B 1 29 ? -16.146 1.053 11.901 1 92.47 29 LEU B CA 1
ATOM 2196 C C . LEU B 1 29 ? -14.677 1.451 11.996 1 92.47 29 LEU B C 1
ATOM 2198 O O . LEU B 1 29 ? -14.344 2.478 12.593 1 92.47 29 LEU B O 1
ATOM 2202 N N . ILE B 1 30 ? -13.854 0.724 11.36 1 92.78 30 ILE B N 1
ATOM 2203 C CA . ILE B 1 30 ? -12.417 0.963 11.445 1 92.78 30 ILE B CA 1
ATOM 2204 C C . ILE B 1 30 ? -11.982 1.9 10.321 1 92.78 30 ILE B C 1
ATOM 2206 O O . ILE B 1 30 ? -11.051 2.691 10.488 1 92.78 30 ILE B O 1
ATOM 2210 N N . GLY B 1 31 ? -12.683 1.755 9.231 1 94.15 31 GLY B N 1
ATOM 2211 C CA . GLY B 1 31 ? -12.327 2.52 8.047 1 94.15 31 GLY B CA 1
ATOM 2212 C C . GLY B 1 31 ? -12.48 4.018 8.236 1 94.15 31 GLY B C 1
ATOM 2213 O O . GLY B 1 31 ? -11.707 4.801 7.68 1 94.15 31 GLY B O 1
ATOM 2214 N N . ALA B 1 32 ? -13.428 4.466 9.003 1 93.28 32 ALA B N 1
ATOM 2215 C CA . ALA B 1 32 ? -13.613 5.885 9.292 1 93.28 32 ALA B CA 1
ATOM 2216 C C . ALA B 1 32 ? -12.374 6.475 9.961 1 93.28 32 ALA B C 1
ATOM 2218 O O . ALA B 1 32 ? -11.944 7.579 9.621 1 93.28 32 ALA B O 1
ATOM 2219 N N . TRP B 1 33 ? -11.785 5.706 10.829 1 92.42 33 TRP B N 1
ATOM 2220 C CA . TRP B 1 33 ? -10.588 6.163 11.527 1 92.42 33 TRP B CA 1
ATOM 2221 C C . TRP B 1 33 ? -9.381 6.162 10.596 1 92.42 33 TRP B C 1
ATOM 2223 O O . TRP B 1 33 ? -8.541 7.064 10.655 1 92.42 33 TRP B O 1
ATOM 2233 N N . VAL B 1 34 ? -9.35 5.163 9.773 1 93.02 34 VAL B N 1
ATOM 2234 C CA . VAL B 1 34 ? -8.241 5.022 8.834 1 93.02 34 VAL B CA 1
ATOM 2235 C C . VAL B 1 34 ? -8.212 6.218 7.885 1 93.02 34 VAL B C 1
ATOM 2237 O O . VAL B 1 34 ? -7.153 6.804 7.649 1 93.02 34 VAL B O 1
ATOM 2240 N N . VAL B 1 35 ? -9.383 6.615 7.444 1 92.46 35 VAL B N 1
ATOM 2241 C CA . VAL B 1 35 ? -9.485 7.712 6.487 1 92.46 35 VAL B CA 1
ATOM 2242 C C . VAL B 1 35 ? -9.256 9.043 7.2 1 92.46 35 VAL B C 1
ATOM 2244 O O . VAL B 1 35 ? -8.552 9.916 6.687 1 92.46 35 VAL B O 1
ATOM 2247 N N . LEU B 1 36 ? -9.736 9.245 8.388 1 89.75 36 LEU B N 1
ATOM 2248 C CA . LEU B 1 36 ? -9.617 10.497 9.127 1 89.75 36 LEU B CA 1
ATOM 2249 C C . LEU B 1 36 ? -8.168 10.76 9.523 1 89.75 36 LEU B C 1
ATOM 2251 O O . LEU B 1 36 ? -7.71 11.905 9.495 1 89.75 36 LEU B O 1
ATOM 2255 N N . ARG B 1 37 ? -7.455 9.676 9.745 1 88.84 37 ARG B N 1
ATOM 2256 C CA . ARG B 1 37 ? -6.089 9.837 10.234 1 88.84 37 ARG B CA 1
ATOM 2257 C C . ARG B 1 37 ? -5.084 9.742 9.091 1 88.84 37 ARG B C 1
ATOM 2259 O O . ARG B 1 37 ? -3.878 9.875 9.305 1 88.84 37 ARG B O 1
ATOM 2266 N N . GLY B 1 38 ? -5.611 9.447 7.968 1 88.71 38 GLY B N 1
ATOM 2267 C CA . GLY B 1 38 ? -4.714 9.352 6.827 1 88.71 38 GLY B CA 1
ATOM 2268 C C . GLY B 1 38 ? -3.846 8.108 6.853 1 88.71 38 GLY B C 1
ATOM 2269 O O . GLY B 1 38 ? -2.655 8.169 6.543 1 88.71 38 GLY B O 1
ATOM 2270 N N . LEU B 1 39 ? -4.384 6.986 7.284 1 91.58 39 LEU B N 1
ATOM 2271 C CA . LEU B 1 39 ? -3.676 5.715 7.394 1 91.58 39 LEU B CA 1
ATOM 2272 C C . LEU B 1 39 ? -4.138 4.741 6.315 1 91.58 39 LEU B C 1
ATOM 2274 O O . LEU B 1 39 ? -4.307 3.548 6.58 1 91.58 39 LEU B O 1
ATOM 2278 N N . SER B 1 40 ? -4.416 5.214 5.168 1 91.14 40 SER B N 1
ATOM 2279 C CA . SER B 1 40 ? -5.009 4.385 4.124 1 91.14 40 SER B CA 1
ATOM 2280 C C . SER B 1 40 ? -4.034 3.313 3.65 1 91.14 40 SER B C 1
ATOM 2282 O O . SER B 1 40 ? -4.449 2.267 3.145 1 91.14 40 SER B O 1
ATOM 2284 N N . TYR B 1 41 ? -2.746 3.572 3.88 1 90.53 41 TYR B N 1
ATOM 2285 C CA . TYR B 1 41 ? -1.719 2.618 3.474 1 90.53 41 TYR B CA 1
ATOM 2286 C C . TYR B 1 41 ? -1.751 1.375 4.355 1 90.53 41 TYR B C 1
ATOM 2288 O O . TYR B 1 41 ? -1.367 0.287 3.918 1 90.53 41 TYR B O 1
ATOM 2296 N N . ILE B 1 42 ? -2.281 1.478 5.529 1 89.88 42 ILE B N 1
ATOM 2297 C CA . ILE B 1 42 ? -2.142 0.442 6.547 1 89.88 42 ILE B CA 1
ATOM 2298 C C . ILE B 1 42 ? -2.957 -0.786 6.148 1 89.88 42 ILE B C 1
ATOM 2300 O O . ILE B 1 42 ? -2.551 -1.92 6.412 1 89.88 42 ILE B O 1
ATOM 2304 N N . GLY B 1 43 ? -4.128 -0.61 5.556 1 87.75 43 GLY B N 1
A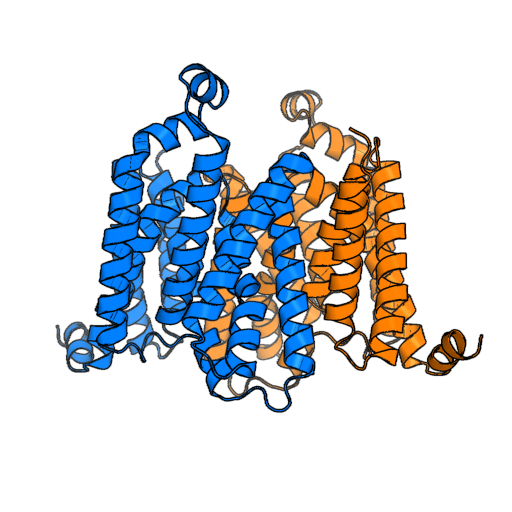TOM 2305 C CA . GLY B 1 43 ? -4.944 -1.743 5.148 1 87.75 43 GLY B CA 1
ATOM 2306 C C . GLY B 1 43 ? -4.227 -2.684 4.199 1 87.75 43 GLY B C 1
ATOM 2307 O O . GLY B 1 43 ? -4.215 -3.898 4.413 1 87.75 43 GLY B O 1
ATOM 2308 N N . ASP B 1 44 ? -3.669 -2.124 3.215 1 89.51 44 ASP B N 1
ATOM 2309 C CA . ASP B 1 44 ? -2.929 -2.904 2.228 1 89.51 44 ASP B CA 1
ATOM 2310 C C . ASP B 1 44 ? -1.635 -3.456 2.822 1 89.51 44 ASP B C 1
ATOM 2312 O O . ASP B 1 44 ? -1.277 -4.61 2.579 1 89.51 44 ASP B O 1
ATOM 2316 N N . ALA B 1 45 ? -0.962 -2.635 3.567 1 92.01 45 ALA B N 1
ATOM 2317 C CA . ALA B 1 45 ? 0.306 -3.008 4.188 1 92.01 45 ALA B CA 1
ATOM 2318 C C . ALA B 1 45 ? 0.132 -4.212 5.11 1 92.01 45 ALA B C 1
ATOM 2320 O O . ALA B 1 45 ? 0.921 -5.159 5.06 1 92.01 45 ALA B O 1
ATOM 2321 N N . MET B 1 46 ? -0.924 -4.241 5.832 1 91.63 46 MET B N 1
ATOM 2322 C CA . MET B 1 46 ? -1.161 -5.302 6.807 1 91.63 46 MET B CA 1
ATOM 2323 C C . MET B 1 46 ? -1.425 -6.632 6.108 1 91.63 46 MET B C 1
ATOM 2325 O O . MET B 1 46 ? -1.008 -7.686 6.593 1 91.63 46 MET B O 1
ATOM 2329 N N . SER B 1 47 ? -2.102 -6.577 5.027 1 87.71 47 SER B N 1
ATOM 2330 C CA . SER B 1 47 ? -2.441 -7.8 4.307 1 87.71 47 SER B CA 1
ATOM 2331 C C . SER B 1 47 ? -1.187 -8.52 3.82 1 87.71 47 SER B C 1
ATOM 2333 O O . SER B 1 47 ? -1.182 -9.745 3.682 1 87.71 47 SER B O 1
ATOM 2335 N N . HIS B 1 48 ? -0.14 -7.819 3.604 1 88.75 48 HIS B N 1
ATOM 2336 C CA . HIS B 1 48 ? 1.11 -8.411 3.143 1 88.75 48 HIS B CA 1
ATOM 2337 C C . HIS B 1 48 ? 2.055 -8.682 4.309 1 88.75 48 HIS B C 1
ATOM 2339 O O . HIS B 1 48 ? 2.846 -9.626 4.267 1 88.75 48 HIS B O 1
ATOM 2345 N N . ALA B 1 49 ? 1.907 -7.878 5.273 1 93.26 49 ALA B N 1
ATOM 2346 C CA . ALA B 1 49 ? 2.807 -7.972 6.42 1 93.26 49 ALA B CA 1
ATOM 2347 C C . ALA B 1 49 ? 2.513 -9.22 7.247 1 93.26 49 ALA B C 1
ATOM 2349 O O . ALA B 1 49 ? 3.318 -9.614 8.095 1 93.26 49 ALA B O 1
ATOM 2350 N N . VAL B 1 50 ? 1.443 -9.834 7.02 1 90.72 50 VAL B N 1
ATOM 2351 C CA . VAL B 1 50 ? 1.064 -10.993 7.82 1 90.72 50 VAL B CA 1
ATOM 2352 C C . VAL B 1 50 ? 1.696 -12.254 7.235 1 90.72 50 VAL B C 1
ATOM 2354 O O . VAL B 1 50 ? 1.658 -13.32 7.854 1 90.72 50 VAL B O 1
ATOM 2357 N N . LEU B 1 51 ? 2.338 -12.178 6.096 1 88.19 51 LEU B N 1
ATOM 2358 C CA . LEU B 1 51 ? 2.884 -13.318 5.368 1 88.19 51 LEU B CA 1
ATOM 2359 C C . LEU B 1 51 ? 3.859 -14.103 6.238 1 88.19 51 LEU B C 1
ATOM 2361 O O . LEU B 1 51 ? 3.776 -15.331 6.319 1 88.19 51 LEU B O 1
ATOM 2365 N N . PRO B 1 52 ? 4.806 -13.483 6.877 1 91.56 52 PRO B N 1
ATOM 2366 C CA . PRO B 1 52 ? 5.731 -14.264 7.702 1 91.56 52 PRO B CA 1
ATOM 2367 C C . PRO B 1 52 ? 5.025 -15.027 8.82 1 91.56 52 PRO B C 1
ATOM 2369 O O . PRO B 1 52 ? 5.456 -16.12 9.195 1 91.56 52 PRO B O 1
ATOM 2372 N N . GLY B 1 53 ? 3.985 -14.499 9.363 1 92.08 53 GLY B N 1
ATOM 2373 C CA . GLY B 1 53 ? 3.206 -15.204 10.369 1 92.08 53 GLY B CA 1
ATOM 2374 C C . GLY B 1 53 ? 2.494 -16.427 9.823 1 92.08 53 GLY B C 1
ATOM 2375 O O . GLY B 1 53 ? 2.483 -17.482 10.462 1 92.08 53 GLY B O 1
ATOM 2376 N N . ILE B 1 54 ? 1.945 -16.275 8.661 1 88.63 54 ILE B N 1
ATOM 2377 C CA . ILE B 1 54 ? 1.234 -17.372 8.013 1 88.63 54 ILE B CA 1
ATOM 2378 C C . ILE B 1 54 ? 2.218 -18.485 7.657 1 88.63 54 ILE B C 1
ATOM 2380 O O . ILE B 1 54 ? 1.956 -19.661 7.921 1 88.63 54 ILE B O 1
ATOM 2384 N N . VAL B 1 55 ? 3.352 -18.086 7.069 1 88.24 55 VAL B N 1
ATOM 2385 C CA . VAL B 1 55 ? 4.355 -19.057 6.642 1 88.24 55 VAL B CA 1
ATOM 2386 C C . VAL B 1 55 ? 4.945 -19.761 7.861 1 88.24 55 VAL B C 1
ATOM 2388 O O . VAL B 1 55 ? 5.135 -20.979 7.851 1 88.24 55 VAL B O 1
ATOM 2391 N N . SER B 1 56 ? 5.244 -19.033 8.865 1 90.23 56 SER B N 1
ATOM 2392 C CA . SER B 1 56 ? 5.772 -19.625 10.09 1 90.23 56 SER B CA 1
ATOM 2393 C C . SER B 1 56 ? 4.776 -20.601 10.707 1 90.23 56 SER B C 1
ATOM 2395 O O . SER B 1 56 ? 5.16 -21.673 11.179 1 90.23 56 SER B O 1
ATOM 2397 N N . ALA B 1 57 ? 3.542 -20.191 10.783 1 88.61 57 ALA B N 1
ATOM 2398 C CA . ALA B 1 57 ? 2.503 -21.074 11.305 1 88.61 57 ALA B CA 1
ATOM 2399 C C . ALA B 1 57 ? 2.39 -22.344 10.466 1 88.61 57 ALA B C 1
ATOM 2401 O O . ALA B 1 57 ? 2.174 -23.433 11.003 1 88.61 57 ALA B O 1
ATOM 2402 N N . PHE B 1 58 ? 2.514 -22.153 9.193 1 84.02 58 PHE B N 1
ATOM 2403 C CA . PHE B 1 58 ? 2.456 -23.293 8.286 1 84.02 58 PHE B CA 1
ATOM 2404 C C . PHE B 1 58 ? 3.616 -24.248 8.542 1 84.02 58 PHE B C 1
ATOM 2406 O O . PHE B 1 58 ? 3.423 -25.464 8.609 1 84.02 58 PHE B O 1
ATOM 2413 N N . LEU B 1 59 ? 4.797 -23.727 8.68 1 84.65 59 LEU B N 1
ATOM 2414 C CA . LEU B 1 59 ? 5.991 -24.537 8.898 1 84.65 59 LEU B CA 1
ATOM 2415 C C . LEU B 1 59 ? 5.922 -25.256 10.242 1 84.65 59 LEU B C 1
ATOM 2417 O O . LEU B 1 59 ? 6.44 -26.366 10.384 1 84.65 59 LEU B O 1
ATOM 2421 N N . LEU B 1 60 ? 5.278 -24.661 11.185 1 87.2 60 LEU B N 1
ATOM 2422 C CA . LEU B 1 60 ? 5.158 -25.245 12.516 1 87.2 60 LEU B CA 1
ATOM 2423 C C . LEU B 1 60 ? 3.892 -26.089 12.626 1 87.2 60 LEU B C 1
ATOM 2425 O O . LEU B 1 60 ? 3.582 -26.614 13.698 1 87.2 60 LEU B O 1
ATOM 2429 N N . LYS B 1 61 ? 3.126 -26.254 11.536 1 84.23 61 LYS B N 1
ATOM 2430 C CA . LYS B 1 61 ? 1.887 -27.024 11.465 1 84.23 61 LYS B CA 1
ATOM 2431 C C . LYS B 1 61 ? 0.85 -26.488 12.448 1 84.23 61 LYS B C 1
ATOM 2433 O O . LYS B 1 61 ? 0.2 -27.261 13.155 1 84.23 61 LYS B O 1
ATOM 2438 N N . GLY B 1 62 ? 0.866 -25.195 12.532 1 85.25 62 GLY B N 1
ATOM 2439 C CA . GLY B 1 62 ? -0.094 -24.547 13.413 1 85.25 62 GLY B CA 1
ATOM 2440 C C . GLY B 1 62 ? -1.236 -23.884 12.666 1 85.25 62 GLY B C 1
ATOM 2441 O O . GLY B 1 62 ? -1.45 -24.154 11.482 1 85.25 62 GLY B O 1
ATOM 2442 N N . ASN B 1 63 ? -2.068 -23.162 13.491 1 86.2 63 ASN B N 1
ATOM 2443 C CA . ASN B 1 63 ? -3.2 -22.438 12.923 1 86.2 63 ASN B CA 1
ATOM 2444 C C . ASN B 1 63 ? -2.744 -21.21 12.14 1 86.2 63 ASN B C 1
ATOM 2446 O O . ASN B 1 63 ? -2.104 -20.316 12.697 1 86.2 63 ASN B O 1
ATOM 2450 N N . LEU B 1 64 ? -3.077 -21.128 10.867 1 85.31 64 LEU B N 1
ATOM 2451 C CA . LEU B 1 64 ? -2.646 -20.061 9.971 1 85.31 64 LEU B CA 1
ATOM 2452 C C . LEU B 1 64 ? -3.21 -18.716 10.416 1 85.31 64 LEU B C 1
ATOM 2454 O O . LEU B 1 64 ? -2.526 -17.694 10.335 1 85.31 64 LEU B O 1
ATOM 2458 N N . LEU B 1 65 ? -4.423 -18.742 10.89 1 84.53 65 LEU B N 1
ATOM 2459 C CA . LEU B 1 65 ? -5.066 -17.503 11.315 1 84.53 65 LEU B CA 1
ATOM 2460 C C . LEU B 1 65 ? -4.36 -16.914 12.532 1 84.53 65 LEU B C 1
ATOM 2462 O O . LEU B 1 65 ? -4.187 -15.697 12.626 1 84.53 65 LEU B O 1
ATOM 2466 N N . LEU B 1 66 ? -3.962 -17.746 13.398 1 88.65 66 LEU B N 1
ATOM 2467 C CA . LEU B 1 66 ? -3.244 -17.286 14.582 1 88.65 66 LEU B CA 1
ATOM 2468 C C . LEU B 1 66 ? -1.885 -16.706 14.202 1 88.65 66 LEU B C 1
ATOM 2470 O O . LEU B 1 66 ? -1.453 -15.701 14.772 1 88.65 66 LEU B O 1
ATOM 2474 N N . GLY B 1 67 ? -1.226 -17.381 13.334 1 91.31 67 GLY B N 1
ATOM 2475 C CA . GLY B 1 67 ? 0.036 -16.847 12.848 1 91.31 67 GLY B CA 1
ATOM 2476 C C . GLY B 1 67 ? -0.104 -15.483 12.198 1 91.31 67 GLY B C 1
ATOM 2477 O O . GLY B 1 67 ? 0.711 -14.589 12.438 1 91.31 67 GLY B O 1
ATOM 2478 N N . ALA B 1 68 ? -1.17 -15.357 11.405 1 91.5 68 ALA B N 1
ATOM 2479 C CA . ALA B 1 68 ? -1.443 -14.077 10.756 1 91.5 68 ALA B CA 1
ATOM 2480 C C . ALA B 1 68 ? -1.76 -12.996 11.786 1 91.5 68 ALA B C 1
ATOM 2482 O O . ALA B 1 68 ? -1.297 -11.86 11.665 1 91.5 68 ALA B O 1
ATOM 2483 N N . ALA B 1 69 ? -2.495 -13.351 12.798 1 92.12 69 ALA B N 1
ATOM 2484 C CA . ALA B 1 69 ? -2.882 -12.403 13.839 1 92.12 69 ALA B CA 1
ATOM 2485 C C . ALA B 1 69 ? -1.666 -11.934 14.634 1 92.12 69 ALA B C 1
ATOM 2487 O O . ALA B 1 69 ? -1.535 -10.746 14.937 1 92.12 69 ALA B O 1
ATOM 2488 N N . ILE B 1 70 ? -0.819 -12.802 14.95 1 95.55 70 ILE B N 1
ATOM 2489 C CA . ILE B 1 70 ? 0.389 -12.462 15.694 1 95.55 70 ILE B CA 1
ATOM 2490 C C . ILE B 1 70 ? 1.265 -11.532 14.858 1 95.55 70 ILE B C 1
ATOM 2492 O O . ILE B 1 70 ? 1.768 -10.524 15.361 1 95.55 70 ILE B O 1
ATOM 2496 N N . ALA B 1 71 ? 1.411 -11.889 13.641 1 95.53 71 ALA B N 1
ATOM 2497 C CA . ALA B 1 71 ? 2.202 -11.043 12.75 1 95.53 71 ALA B CA 1
ATOM 2498 C C . ALA B 1 71 ? 1.583 -9.655 12.619 1 95.53 71 ALA B C 1
ATOM 2500 O O . ALA B 1 71 ? 2.299 -8.654 12.544 1 95.53 71 ALA B O 1
ATOM 2501 N N . ALA B 1 72 ? 0.27 -9.631 12.592 1 94.37 72 ALA B N 1
ATOM 2502 C CA . ALA B 1 72 ? -0.425 -8.35 12.491 1 94.37 72 ALA B CA 1
ATOM 2503 C C . ALA B 1 72 ? -0.171 -7.49 13.726 1 94.37 72 ALA B C 1
ATOM 2505 O O . ALA B 1 72 ? 0.068 -6.286 13.613 1 94.37 72 ALA B O 1
ATOM 2506 N N . VAL B 1 73 ? -0.197 -8.082 14.84 1 95.21 73 VAL B N 1
ATOM 2507 C CA . VAL B 1 73 ? 0.038 -7.361 16.087 1 95.21 73 VAL B CA 1
ATOM 2508 C C . VAL B 1 73 ? 1.485 -6.879 16.141 1 95.21 73 VAL B C 1
ATOM 2510 O O . VAL B 1 73 ? 1.75 -5.728 16.498 1 95.21 73 VAL B O 1
ATOM 2513 N N . LEU B 1 74 ? 2.386 -7.706 15.772 1 96.43 74 LEU B N 1
ATOM 2514 C CA . LEU B 1 74 ? 3.796 -7.329 15.763 1 96.43 74 LEU B CA 1
ATOM 2515 C C . LEU B 1 74 ? 4.048 -6.192 14.778 1 96.43 74 LEU B C 1
ATOM 2517 O O . LEU B 1 74 ? 4.823 -5.277 15.065 1 96.43 74 LEU B O 1
ATOM 2521 N N . THR B 1 75 ? 3.434 -6.299 13.686 1 95.87 75 THR B N 1
ATOM 2522 C CA . THR B 1 75 ? 3.562 -5.245 12.687 1 95.87 75 THR B CA 1
ATOM 2523 C C . THR B 1 75 ? 3 -3.928 13.214 1 95.87 75 THR B C 1
ATOM 2525 O O . THR B 1 75 ? 3.635 -2.879 13.084 1 95.87 75 THR B O 1
ATOM 2528 N N . ALA B 1 76 ? 1.826 -3.982 13.828 1 95.09 76 ALA B N 1
ATOM 2529 C CA . ALA B 1 76 ? 1.194 -2.789 14.386 1 95.09 76 ALA B CA 1
ATOM 2530 C C . ALA B 1 76 ? 2.082 -2.144 15.447 1 95.09 76 ALA B C 1
ATOM 2532 O O . ALA B 1 76 ? 2.279 -0.926 15.443 1 95.09 76 ALA B O 1
ATOM 2533 N N . LEU B 1 77 ? 2.637 -2.958 16.261 1 95.29 77 LEU B N 1
ATOM 2534 C CA . LEU B 1 77 ? 3.507 -2.448 17.315 1 95.29 77 LEU B CA 1
ATOM 2535 C C . LEU B 1 77 ? 4.814 -1.92 16.733 1 95.29 77 LEU B C 1
ATOM 2537 O O . LEU B 1 77 ? 5.359 -0.926 17.22 1 95.29 77 LEU B O 1
ATOM 2541 N N . GLY B 1 78 ? 5.324 -2.608 15.749 1 95.43 78 GLY B N 1
ATOM 2542 C CA . GLY B 1 78 ? 6.509 -2.12 15.061 1 95.43 78 GLY B CA 1
ATOM 2543 C C . GLY B 1 78 ? 6.308 -0.761 14.417 1 95.43 78 GLY B C 1
ATOM 2544 O O . GLY B 1 78 ? 7.18 0.106 14.5 1 95.43 78 GLY B O 1
ATOM 2545 N N . ILE B 1 79 ? 5.159 -0.573 13.797 1 94.28 79 ILE B N 1
ATOM 2546 C CA . ILE B 1 79 ? 4.819 0.697 13.163 1 94.28 79 ILE B CA 1
ATOM 2547 C C . ILE B 1 79 ? 4.777 1.803 14.214 1 94.28 79 ILE B C 1
ATOM 2549 O O . ILE B 1 79 ? 5.348 2.878 14.016 1 94.28 79 ILE B O 1
ATOM 2553 N N . GLY B 1 80 ? 4.072 1.502 15.339 1 92.12 80 GLY B N 1
ATOM 2554 C CA . GLY B 1 80 ? 4.009 2.476 16.416 1 92.12 80 GLY B CA 1
ATOM 2555 C C . GLY B 1 80 ? 5.37 2.819 16.992 1 92.12 80 GLY B C 1
ATOM 2556 O O . GLY B 1 80 ? 5.671 3.989 17.234 1 92.12 80 GLY B O 1
ATOM 2557 N N . TRP B 1 81 ? 6.144 1.825 17.12 1 93.26 81 TRP B N 1
ATOM 2558 C CA . TRP B 1 81 ? 7.47 2.007 17.702 1 93.26 81 TRP B CA 1
ATOM 2559 C C . TRP B 1 81 ? 8.366 2.818 16.774 1 93.26 81 TRP B C 1
ATOM 2561 O O . TRP B 1 81 ? 9.016 3.773 17.206 1 93.26 81 TRP B O 1
ATOM 2571 N N . ILE B 1 82 ? 8.41 2.517 15.549 1 92.69 82 ILE B N 1
ATOM 2572 C CA . ILE B 1 82 ? 9.239 3.212 14.57 1 92.69 82 ILE B CA 1
ATOM 2573 C C . ILE B 1 82 ? 8.747 4.647 14.402 1 92.69 82 ILE B C 1
ATOM 2575 O O . ILE B 1 82 ? 9.549 5.58 14.316 1 92.69 82 ILE B O 1
ATOM 2579 N N . GLY B 1 83 ? 7.444 4.766 14.316 1 89.48 83 GLY B N 1
ATOM 2580 C CA . GLY B 1 83 ? 6.882 6.102 14.197 1 89.48 83 GLY B CA 1
ATOM 2581 C C . GLY B 1 83 ? 7.277 7.02 15.339 1 89.48 83 GLY B C 1
ATOM 2582 O O . GLY B 1 83 ? 7.655 8.171 15.114 1 89.48 83 GLY B O 1
ATOM 2583 N N . ARG B 1 84 ? 7.269 6.524 16.5 1 86.91 84 ARG B N 1
ATOM 2584 C CA . ARG B 1 84 ? 7.577 7.322 17.683 1 86.91 84 ARG B CA 1
ATOM 2585 C C . ARG B 1 84 ? 9.071 7.613 17.773 1 86.91 84 ARG B C 1
ATOM 2587 O O . ARG B 1 84 ? 9.472 8.715 18.154 1 86.91 84 ARG B O 1
ATOM 2594 N N . ARG B 1 85 ? 9.845 6.736 17.363 1 89.54 85 ARG B N 1
ATOM 2595 C CA . ARG B 1 85 ? 11.284 6.864 17.576 1 89.54 85 ARG B CA 1
ATOM 2596 C C . ARG B 1 85 ? 11.946 7.597 16.414 1 89.54 85 ARG B C 1
ATOM 2598 O O . ARG B 1 85 ? 12.961 8.273 16.597 1 89.54 85 ARG B O 1
ATOM 2605 N N . SER B 1 86 ? 11.48 7.473 15.288 1 89.3 86 SER B N 1
ATOM 2606 C CA . SER B 1 86 ? 12.156 8.011 14.111 1 89.3 86 SER B CA 1
ATOM 2607 C C . SER B 1 86 ? 11.697 9.434 13.813 1 89.3 86 SER B C 1
ATOM 2609 O O . SER B 1 86 ? 12.418 10.203 13.174 1 89.3 86 SER B O 1
ATOM 2611 N N . GLY B 1 87 ? 10.496 9.766 14.202 1 86.16 87 GLY B N 1
ATOM 2612 C CA . GLY B 1 87 ? 9.951 11.069 13.853 1 86.16 87 GLY B CA 1
ATOM 2613 C C . GLY B 1 87 ? 9.473 11.151 12.416 1 86.16 87 GLY B C 1
ATOM 2614 O O . GLY B 1 87 ? 9.118 12.229 11.935 1 86.16 87 GLY B O 1
ATOM 2615 N N . LEU B 1 88 ? 9.506 9.996 11.773 1 88.07 88 LEU B N 1
ATOM 2616 C CA . LEU B 1 88 ? 9.005 9.937 10.404 1 88.07 88 LEU B CA 1
ATOM 2617 C C . LEU B 1 88 ? 7.483 10.018 10.379 1 88.07 88 LEU B C 1
ATOM 2619 O O . LEU B 1 88 ? 6.827 9.78 11.396 1 88.07 88 LEU B O 1
ATOM 2623 N N . LYS B 1 89 ? 7.034 10.392 9.223 1 88.16 89 LYS B N 1
ATOM 2624 C CA . LYS B 1 89 ? 5.587 10.334 9.037 1 88.16 89 LYS B CA 1
ATOM 2625 C C . LYS B 1 89 ? 5.068 8.908 9.198 1 88.16 89 LYS B C 1
ATOM 2627 O O . LYS B 1 89 ? 5.765 7.947 8.866 1 88.16 89 LYS B O 1
ATOM 2632 N N . GLN B 1 90 ? 3.909 8.743 9.659 1 87.01 90 GLN B N 1
ATOM 2633 C CA . GLN B 1 90 ? 3.319 7.438 9.94 1 87.01 90 GLN B CA 1
ATOM 2634 C C . GLN B 1 90 ? 3.295 6.564 8.69 1 87.01 90 GLN B C 1
ATOM 2636 O O . GLN B 1 90 ? 3.487 5.349 8.772 1 87.01 90 GLN B O 1
ATOM 2641 N N . ASP B 1 91 ? 3.129 7.17 7.628 1 89.52 91 ASP B N 1
ATOM 2642 C CA . ASP B 1 91 ? 3.082 6.444 6.362 1 89.52 91 ASP B CA 1
ATOM 2643 C C . ASP B 1 91 ? 4.423 5.779 6.059 1 89.52 91 ASP B C 1
ATOM 2645 O O . ASP B 1 91 ? 4.465 4.661 5.543 1 89.52 91 ASP B O 1
ATOM 2649 N N . SER B 1 92 ? 5.497 6.45 6.377 1 92.26 92 SER B N 1
ATOM 2650 C CA . SER B 1 92 ? 6.83 5.896 6.162 1 92.26 92 SER B CA 1
ATOM 2651 C C . SER B 1 92 ? 7.098 4.722 7.098 1 92.26 92 SER B C 1
ATOM 2653 O O . SER B 1 92 ? 7.671 3.711 6.686 1 92.26 92 SER B O 1
ATOM 2655 N N . ALA B 1 93 ? 6.642 4.898 8.303 1 94.07 93 ALA B N 1
ATOM 2656 C CA . ALA B 1 93 ? 6.798 3.81 9.265 1 94.07 93 ALA B CA 1
ATOM 2657 C C . ALA B 1 93 ? 6.045 2.563 8.809 1 94.07 93 ALA B C 1
ATOM 2659 O O . ALA B 1 93 ? 6.567 1.449 8.896 1 94.07 93 ALA B O 1
ATOM 2660 N N . ILE B 1 94 ? 4.855 2.756 8.307 1 93.96 94 ILE B N 1
ATOM 2661 C CA . ILE B 1 94 ? 4.05 1.65 7.802 1 93.96 94 ILE B CA 1
ATOM 2662 C C . ILE B 1 94 ? 4.77 0.979 6.635 1 93.96 94 ILE B C 1
ATOM 2664 O O . ILE B 1 94 ? 4.908 -0.246 6.604 1 93.96 94 ILE B O 1
ATOM 2668 N N . GLY B 1 95 ? 5.297 1.811 5.749 1 92.78 95 GLY B N 1
ATOM 2669 C CA . GLY B 1 95 ? 5.993 1.284 4.586 1 92.78 95 GLY B CA 1
ATOM 2670 C C . GLY B 1 95 ? 7.214 0.458 4.944 1 92.78 95 GLY B C 1
ATOM 2671 O O . GLY B 1 95 ? 7.425 -0.621 4.388 1 92.78 95 GLY B O 1
ATOM 2672 N N . ILE B 1 96 ? 7.95 0.867 5.865 1 94.55 96 ILE B N 1
ATOM 2673 C CA . ILE B 1 96 ? 9.194 0.215 6.257 1 94.55 96 ILE B CA 1
ATOM 2674 C C . ILE B 1 96 ? 8.887 -1.127 6.919 1 94.55 96 ILE B C 1
ATOM 2676 O O . ILE B 1 96 ? 9.484 -2.149 6.572 1 94.55 96 ILE B O 1
ATOM 2680 N N . VAL B 1 97 ? 7.979 -1.12 7.84 1 93.97 97 VAL B N 1
ATOM 2681 C CA . VAL B 1 97 ? 7.654 -2.336 8.577 1 93.97 97 VAL B CA 1
ATOM 2682 C C . VAL B 1 97 ? 7.019 -3.357 7.635 1 93.97 97 VAL B C 1
ATOM 2684 O O . VAL B 1 97 ? 7.347 -4.545 7.686 1 93.97 97 VAL B O 1
ATOM 2687 N N . PHE B 1 98 ? 6.183 -2.87 6.793 1 92.98 98 PHE B N 1
ATOM 2688 C CA . PHE B 1 98 ? 5.501 -3.737 5.84 1 92.98 98 PHE B CA 1
ATOM 2689 C C . PHE B 1 98 ? 6.502 -4.425 4.92 1 92.98 98 PHE B C 1
ATOM 2691 O O . PHE B 1 98 ? 6.475 -5.649 4.769 1 92.98 98 PHE B O 1
ATOM 2698 N N . VAL B 1 99 ? 7.375 -3.685 4.321 1 92.71 99 VAL B N 1
ATOM 2699 C CA . VAL B 1 99 ? 8.315 -4.244 3.354 1 92.71 99 VAL B CA 1
ATOM 2700 C C . VAL B 1 99 ? 9.253 -5.226 4.053 1 92.71 99 VAL B C 1
ATOM 2702 O O . VAL B 1 99 ? 9.576 -6.282 3.505 1 92.71 99 VAL B O 1
ATOM 2705 N N . GLY B 1 100 ? 9.637 -4.898 5.251 1 94.8 100 GLY B N 1
ATOM 2706 C CA . GLY B 1 100 ? 10.481 -5.789 6.031 1 94.8 100 GLY B CA 1
ATOM 2707 C C . GLY B 1 100 ? 9.802 -7.099 6.381 1 94.8 100 GLY B C 1
ATOM 2708 O O . GLY B 1 100 ? 10.389 -8.171 6.219 1 94.8 100 GLY B O 1
ATOM 2709 N N . MET B 1 101 ? 8.626 -7.006 6.826 1 95.28 101 MET B N 1
ATOM 2710 C CA . MET B 1 101 ? 7.88 -8.201 7.21 1 95.28 101 MET B CA 1
ATOM 2711 C C . MET B 1 101 ? 7.574 -9.067 5.992 1 95.28 101 MET B C 1
ATOM 2713 O O . MET B 1 101 ? 7.688 -10.292 6.052 1 95.28 101 MET B O 1
ATOM 2717 N N . PHE B 1 102 ? 7.176 -8.421 4.963 1 92.81 102 PHE B N 1
ATOM 2718 C CA . PHE B 1 102 ? 6.869 -9.15 3.738 1 92.81 102 PHE B CA 1
ATOM 2719 C C . PHE B 1 102 ? 8.105 -9.872 3.214 1 92.81 102 PHE B C 1
ATOM 2721 O O . PHE B 1 102 ? 8.026 -11.034 2.81 1 92.81 102 PHE B O 1
ATOM 2728 N N . ALA B 1 103 ? 9.23 -9.173 3.195 1 93.62 103 ALA B N 1
ATOM 2729 C CA . ALA B 1 103 ? 10.487 -9.779 2.764 1 93.62 103 ALA B CA 1
ATOM 2730 C C . ALA B 1 103 ? 10.85 -10.973 3.642 1 93.62 103 ALA B C 1
ATOM 2732 O O . ALA B 1 103 ? 11.325 -11.997 3.143 1 93.62 103 ALA B O 1
ATOM 2733 N N . LEU B 1 104 ? 10.629 -10.83 4.913 1 93.8 104 LEU B N 1
ATOM 2734 C CA . LEU B 1 104 ? 10.873 -11.939 5.829 1 93.8 104 LEU B CA 1
ATOM 2735 C C . LEU B 1 104 ? 10.003 -13.14 5.472 1 93.8 104 LEU B C 1
ATOM 2737 O O . LEU B 1 104 ? 10.471 -14.28 5.499 1 93.8 104 LEU B O 1
ATOM 2741 N N . GLY B 1 105 ? 8.78 -12.918 5.19 1 91.08 105 GLY B N 1
ATOM 2742 C CA . GLY B 1 105 ? 7.887 -13.982 4.758 1 91.08 105 GLY B CA 1
ATOM 2743 C C . GLY B 1 105 ? 8.359 -14.682 3.498 1 91.08 105 GLY B C 1
ATOM 2744 O O . GLY B 1 105 ? 8.311 -15.911 3.409 1 91.08 105 GLY B O 1
ATOM 2745 N N . ILE B 1 106 ? 8.79 -13.903 2.539 1 87.19 106 ILE B N 1
ATOM 2746 C CA . ILE B 1 106 ? 9.255 -14.446 1.267 1 87.19 106 ILE B CA 1
ATOM 2747 C C . ILE B 1 106 ? 10.509 -15.287 1.492 1 87.19 106 ILE B C 1
ATOM 2749 O O . ILE B 1 106 ? 10.657 -16.362 0.905 1 87.19 106 ILE B O 1
ATOM 2753 N N . VAL B 1 107 ? 11.422 -14.849 2.302 1 88.3 107 VAL B N 1
ATOM 2754 C CA . VAL B 1 107 ? 12.641 -15.594 2.599 1 88.3 107 VAL B CA 1
ATOM 2755 C C . VAL B 1 107 ? 12.287 -16.91 3.288 1 88.3 107 VAL B C 1
ATOM 2757 O O . VAL B 1 107 ? 12.872 -17.953 2.986 1 88.3 107 VAL B O 1
ATOM 2760 N N . LEU B 1 108 ? 11.311 -16.847 4.206 1 87.48 108 LEU B N 1
ATOM 2761 C CA . LEU B 1 108 ? 10.869 -18.061 4.883 1 87.48 108 LEU B CA 1
ATOM 2762 C C . LEU B 1 108 ? 10.21 -19.022 3.9 1 87.48 108 LEU B C 1
ATOM 2764 O O . LEU B 1 108 ? 10.391 -20.238 3.998 1 87.48 108 LEU B O 1
ATOM 2768 N N . LEU B 1 109 ? 9.51 -18.447 2.971 1 83.51 109 LEU B N 1
ATOM 2769 C CA . LEU B 1 109 ? 8.819 -19.242 1.961 1 83.51 109 LEU B CA 1
ATOM 2770 C C . LEU B 1 109 ? 9.817 -19.927 1.033 1 83.51 109 LEU B C 1
ATOM 2772 O O . LEU B 1 109 ? 9.56 -21.03 0.545 1 83.51 109 LEU B O 1
ATOM 2776 N N . SER B 1 110 ? 10.901 -19.223 0.777 1 76.19 110 SER B N 1
ATOM 2777 C CA . SER B 1 110 ? 11.911 -19.792 -0.109 1 76.19 110 SER B CA 1
ATOM 2778 C C . SER B 1 110 ? 12.533 -21.047 0.495 1 76.19 110 SER B C 1
ATOM 2780 O O . SER B 1 110 ? 13.065 -21.892 -0.227 1 76.19 110 SER B O 1
ATOM 2782 N N . ARG B 1 111 ? 12.415 -21.203 1.69 1 73.01 111 ARG B N 1
ATOM 2783 C CA . ARG B 1 111 ? 12.979 -22.368 2.364 1 73.01 111 ARG B CA 1
ATOM 2784 C C . ARG B 1 111 ? 11.928 -23.458 2.544 1 73.01 111 ARG B C 1
ATOM 2786 O O . ARG B 1 111 ? 12.249 -24.575 2.954 1 73.01 111 ARG B O 1
ATOM 2793 N N . ALA B 1 112 ? 10.682 -22.862 2.457 1 68.59 112 ALA B N 1
ATOM 2794 C CA . ALA B 1 112 ? 9.6 -23.831 2.608 1 68.59 112 ALA B CA 1
ATOM 2795 C C . ALA B 1 112 ? 9.429 -24.664 1.341 1 68.59 112 ALA B C 1
ATOM 2797 O O . ALA B 1 112 ? 9.616 -24.162 0.231 1 68.59 112 ALA B O 1
ATOM 2798 N N . PRO B 1 113 ? 9.633 -25.908 1.559 1 63.58 113 PRO B N 1
ATOM 2799 C CA . PRO B 1 113 ? 9.349 -26.66 0.334 1 63.58 113 PRO B CA 1
ATOM 2800 C C . PRO B 1 113 ? 8.082 -26.181 -0.372 1 63.58 113 PRO B C 1
ATOM 2802 O O . PRO B 1 113 ? 7.447 -25.222 0.074 1 63.58 113 PRO B O 1
ATOM 2805 N N . THR B 1 114 ? 7.212 -26.773 -1.35 1 58.13 114 THR B N 1
ATOM 2806 C CA . THR B 1 114 ? 6.158 -26.547 -2.332 1 58.13 114 THR B CA 1
ATOM 2807 C C . THR B 1 114 ? 5.098 -25.598 -1.779 1 58.13 114 THR B C 1
ATOM 2809 O O . THR B 1 114 ? 4.601 -25.793 -0.668 1 58.13 114 THR B O 1
ATOM 2812 N N . PHE B 1 115 ? 5.231 -24.313 -2.074 1 57.25 115 PHE B N 1
ATOM 2813 C CA . PHE B 1 115 ? 4.056 -23.466 -1.898 1 57.25 115 PHE B CA 1
ATOM 2814 C C . PHE B 1 115 ? 2.776 -24.27 -2.089 1 57.25 115 PHE B C 1
ATOM 2816 O O . PHE B 1 115 ? 2.523 -24.796 -3.175 1 57.25 115 PHE B O 1
ATOM 2823 N N . THR B 1 116 ? 2.102 -24.757 -1.001 1 59.98 116 THR B N 1
ATOM 2824 C CA . THR B 1 116 ? 0.985 -25.693 -1.055 1 59.98 116 THR B CA 1
ATOM 2825 C C . THR B 1 116 ? -0.332 -24.951 -1.268 1 59.98 116 THR B C 1
ATOM 2827 O O . THR B 1 116 ? -0.386 -23.725 -1.15 1 59.98 116 THR B O 1
ATOM 2830 N N . SER B 1 117 ? -1.276 -25.568 -1.784 1 58.36 117 SER B N 1
ATOM 2831 C CA . SER B 1 117 ? -2.655 -25.153 -2.022 1 58.36 117 SER B CA 1
ATOM 2832 C C . SER B 1 117 ? -3.223 -24.405 -0.821 1 58.36 117 SER B C 1
ATOM 2834 O O . SER B 1 117 ? -3.939 -23.414 -0.982 1 58.36 117 SER B O 1
ATOM 2836 N N . ASP B 1 118 ? -2.746 -24.777 0.287 1 58.78 118 ASP B N 1
ATOM 2837 C CA . ASP B 1 118 ? -3.306 -24.194 1.502 1 58.78 118 ASP B CA 1
ATOM 2838 C C . ASP B 1 118 ? -2.854 -22.746 1.675 1 58.78 118 ASP B C 1
ATOM 2840 O O . ASP B 1 118 ? -3.648 -21.884 2.059 1 58.78 118 ASP B O 1
ATOM 2844 N N . LEU B 1 119 ? -1.646 -22.547 1.351 1 61.73 119 LEU B N 1
ATOM 2845 C CA . LEU B 1 119 ? -1.108 -21.196 1.46 1 61.73 119 LEU B CA 1
ATOM 2846 C C . LEU B 1 119 ? -1.743 -20.273 0.425 1 61.73 119 LEU B C 1
ATOM 2848 O O . LEU B 1 119 ? -2.085 -19.129 0.735 1 61.73 119 LEU B O 1
ATOM 2852 N N . SER B 1 120 ? -1.956 -20.842 -0.645 1 61.75 120 SER B N 1
ATOM 2853 C CA . SER B 1 120 ? -2.56 -20.07 -1.728 1 61.75 120 SER B CA 1
ATOM 2854 C C . SER B 1 120 ? -3.997 -19.683 -1.396 1 61.75 120 SER B C 1
ATOM 2856 O O . SER B 1 120 ? -4.405 -18.541 -1.618 1 61.75 120 SER B O 1
ATOM 2858 N N . ASN B 1 121 ? -4.652 -20.568 -0.835 1 58.83 121 ASN B N 1
ATOM 2859 C CA . ASN B 1 121 ? -6.05 -20.317 -0.501 1 58.83 121 ASN B CA 1
ATOM 2860 C C . ASN B 1 121 ? -6.184 -19.265 0.596 1 58.83 121 ASN B C 1
ATOM 2862 O O . ASN B 1 121 ? -7.122 -18.466 0.585 1 58.83 121 ASN B O 1
ATOM 2866 N N . PHE B 1 122 ? -5.348 -19.421 1.482 1 58.55 122 PHE B N 1
ATOM 2867 C CA . PHE B 1 122 ? -5.403 -18.45 2.569 1 58.55 122 PHE B CA 1
ATOM 2868 C C . PHE B 1 122 ? -5.153 -17.04 2.049 1 58.55 122 PHE B C 1
ATOM 2870 O O . PHE B 1 122 ? -5.822 -16.092 2.465 1 58.55 122 PHE B O 1
ATOM 2877 N N . LEU B 1 123 ? -4.26 -16.896 1.139 1 57.55 123 LEU B N 1
ATOM 2878 C CA . LEU B 1 123 ? -3.834 -15.58 0.674 1 57.55 123 LEU B CA 1
ATOM 2879 C C . LEU B 1 123 ? -4.831 -15.009 -0.328 1 57.55 123 LEU B C 1
ATOM 2881 O O . LEU B 1 123 ? -5.015 -13.792 -0.402 1 57.55 123 LEU B O 1
ATOM 2885 N N . ILE B 1 124 ? -5.375 -15.827 -1.021 1 58.42 124 ILE B N 1
ATOM 2886 C CA . ILE B 1 124 ? -6.266 -15.35 -2.074 1 58.42 124 ILE B CA 1
ATOM 2887 C C . ILE B 1 124 ? -7.666 -15.133 -1.506 1 58.42 124 ILE B C 1
ATOM 2889 O O . ILE B 1 124 ? -8.352 -14.177 -1.876 1 58.42 124 ILE B O 1
ATOM 2893 N N . GLY B 1 125 ? -8.063 -15.727 -0.454 1 57.53 125 GLY B N 1
ATOM 2894 C CA . GLY B 1 125 ? -9.42 -15.633 0.061 1 57.53 125 GLY B CA 1
ATOM 2895 C C . GLY B 1 125 ? -10.47 -16.073 -0.941 1 57.53 125 GLY B C 1
ATOM 2896 O O . GLY B 1 125 ? -10.235 -16.038 -2.151 1 57.53 125 GLY B O 1
ATOM 2897 N N . ASN B 1 126 ? -11.521 -16.673 -0.586 1 65.29 126 ASN B N 1
ATOM 2898 C CA . ASN B 1 126 ? -12.611 -17.064 -1.474 1 65.29 126 ASN B CA 1
ATOM 2899 C C . ASN B 1 126 ? -13.973 -16.738 -0.868 1 65.29 126 ASN B C 1
ATOM 2901 O O . ASN B 1 126 ? -14.489 -17.496 -0.045 1 65.29 126 ASN B O 1
ATOM 2905 N N . PRO B 1 127 ? -14.414 -15.52 -1.346 1 59.65 127 PRO B N 1
ATOM 2906 C CA . PRO B 1 127 ? -15.72 -15.148 -0.797 1 59.65 127 PRO B CA 1
ATOM 2907 C C . PRO B 1 127 ? -16.771 -16.24 -0.984 1 59.65 127 PRO B C 1
ATOM 2909 O O . PRO B 1 127 ? -17.713 -16.336 -0.194 1 59.65 127 PRO B O 1
ATOM 2912 N N . LEU B 1 128 ? -16.627 -17.031 -1.92 1 65.51 128 LEU B N 1
ATOM 2913 C CA . LEU B 1 128 ? -17.612 -18.074 -2.185 1 65.51 128 LEU B CA 1
ATOM 2914 C C . LEU B 1 128 ? -17.328 -19.316 -1.347 1 65.51 128 LEU B C 1
ATOM 2916 O O . LEU B 1 128 ? -18.181 -20.198 -1.228 1 65.51 128 LEU B O 1
ATOM 2920 N N . GLY B 1 129 ? -16.242 -19.29 -0.701 1 68.47 129 GLY B N 1
ATOM 2921 C CA . GLY B 1 129 ? -15.871 -20.436 0.114 1 68.47 129 GLY B CA 1
ATOM 2922 C C . GLY B 1 129 ? -16.044 -20.192 1.601 1 68.47 129 GLY B C 1
ATOM 2923 O O . GLY B 1 129 ? -15.441 -20.885 2.424 1 68.47 129 GLY B O 1
ATOM 2924 N N . VAL B 1 130 ? -16.879 -19.255 1.899 1 74.46 130 VAL B N 1
ATOM 2925 C CA . VAL B 1 130 ? -17.081 -18.88 3.295 1 74.46 130 VAL B CA 1
ATOM 2926 C C . VAL B 1 130 ? -17.932 -19.937 3.995 1 74.46 130 VAL B C 1
ATOM 2928 O O . VAL B 1 130 ? -18.971 -20.35 3.476 1 74.46 130 VAL B O 1
ATOM 2931 N N . THR B 1 131 ? -17.511 -20.448 5.126 1 78.99 131 THR B N 1
ATOM 2932 C CA . THR B 1 131 ? -18.226 -21.434 5.929 1 78.99 131 THR B CA 1
ATOM 2933 C C . THR B 1 131 ? -19.028 -20.753 7.034 1 78.99 131 THR B C 1
ATOM 2935 O O . THR B 1 131 ? -18.79 -19.585 7.351 1 78.99 131 THR B O 1
ATOM 2938 N N . PRO B 1 132 ? -19.962 -21.459 7.535 1 84.38 132 PRO B N 1
ATOM 2939 C CA . PRO B 1 132 ? -20.714 -20.89 8.655 1 84.38 132 PRO B CA 1
ATOM 2940 C C . PRO B 1 132 ? -19.825 -20.548 9.849 1 84.38 132 PRO B C 1
ATOM 2942 O O . PRO B 1 132 ? -20.086 -19.571 10.557 1 84.38 132 PRO B O 1
ATOM 2945 N N . ALA B 1 133 ? -18.838 -21.262 10.023 1 81.48 133 ALA B N 1
ATOM 2946 C CA . ALA B 1 133 ? -17.905 -20.977 11.11 1 81.48 133 ALA B CA 1
ATOM 2947 C C . ALA B 1 133 ? -17.188 -19.649 10.884 1 81.48 133 ALA B C 1
ATOM 2949 O O . ALA B 1 133 ? -16.958 -18.892 11.831 1 81.48 133 ALA B O 1
ATOM 2950 N N . ASP B 1 134 ? -16.928 -19.385 9.676 1 82.51 134 ASP B N 1
ATOM 2951 C CA . ASP B 1 134 ? -16.293 -18.116 9.335 1 82.51 134 ASP B CA 1
ATOM 2952 C C . ASP B 1 134 ? -17.217 -16.94 9.641 1 82.51 134 ASP B C 1
ATOM 2954 O O . ASP B 1 134 ? -16.766 -15.897 10.119 1 82.51 134 ASP B O 1
ATOM 2958 N N . LEU B 1 135 ? -18.476 -17.135 9.415 1 86.17 135 LEU B N 1
ATOM 2959 C CA . LEU B 1 135 ? -19.455 -16.074 9.626 1 86.17 135 LEU B CA 1
ATOM 2960 C C . LEU B 1 135 ? -19.623 -15.777 11.113 1 86.17 135 LEU B C 1
ATOM 2962 O O . LEU B 1 135 ? -19.729 -14.615 11.51 1 86.17 135 LEU B O 1
ATOM 2966 N N . TRP B 1 136 ? -19.564 -16.821 11.837 1 86.53 136 TRP B N 1
ATOM 2967 C CA . TRP B 1 136 ? -19.681 -16.629 13.279 1 86.53 136 TRP B CA 1
ATOM 2968 C C . TRP B 1 136 ? -18.439 -15.942 13.838 1 86.53 136 TRP B C 1
ATOM 2970 O O . TRP B 1 136 ? -18.54 -15.084 14.719 1 86.53 136 TRP B O 1
ATOM 2980 N N . GLY B 1 137 ? -17.337 -16.333 13.325 1 83.48 137 GLY B N 1
ATOM 2981 C CA . GLY B 1 137 ? -16.109 -15.658 13.713 1 83.48 137 GLY B CA 1
ATOM 2982 C C . GLY B 1 137 ? -16.097 -14.185 13.351 1 83.48 137 GLY B C 1
ATOM 2983 O O . GLY B 1 137 ? -15.709 -13.344 14.164 1 83.48 137 GLY B O 1
ATOM 2984 N N . ALA B 1 138 ? -16.567 -13.935 12.174 1 85.92 138 ALA B N 1
ATOM 2985 C CA . ALA B 1 138 ? -16.622 -12.549 11.716 1 85.92 138 ALA B CA 1
ATOM 2986 C C . ALA B 1 138 ? -17.588 -11.728 12.565 1 85.92 138 ALA B C 1
ATOM 2988 O O . ALA B 1 138 ? -17.313 -10.57 12.886 1 85.92 138 ALA B O 1
ATOM 2989 N N . LEU B 1 139 ? -18.694 -12.327 12.938 1 89.78 139 LEU B N 1
ATOM 2990 C CA . LEU B 1 139 ? -19.68 -11.65 13.773 1 89.78 139 LEU B CA 1
ATOM 2991 C C . LEU B 1 139 ? -19.104 -11.338 15.15 1 89.78 139 LEU B C 1
ATOM 2993 O O . LEU B 1 139 ? -19.305 -10.242 15.679 1 89.78 139 LEU B O 1
ATOM 2997 N N . ALA B 1 140 ? -18.411 -12.254 15.67 1 89.36 140 ALA B N 1
ATOM 2998 C CA . ALA B 1 140 ? -17.815 -12.075 16.991 1 89.36 140 ALA B CA 1
ATOM 2999 C C . ALA B 1 140 ? -16.782 -10.951 16.979 1 89.36 140 ALA B C 1
ATOM 3001 O O . ALA B 1 140 ? -16.754 -10.115 17.885 1 89.36 140 ALA B O 1
ATOM 3002 N N . VAL B 1 141 ? -16.024 -10.935 15.983 1 87.33 141 VAL B N 1
ATOM 3003 C CA . VAL B 1 141 ? -14.995 -9.906 15.875 1 87.33 141 VAL B CA 1
ATOM 3004 C C . VAL B 1 141 ? -15.646 -8.546 15.634 1 87.33 141 VAL B C 1
ATOM 3006 O O . VAL B 1 141 ? -15.214 -7.536 16.195 1 87.33 141 VAL B O 1
ATOM 3009 N N . THR B 1 142 ? -16.664 -8.513 14.811 1 88.55 142 THR B N 1
ATOM 3010 C CA . THR B 1 142 ? -17.378 -7.269 14.543 1 88.55 142 THR B CA 1
ATOM 3011 C C . THR B 1 142 ? -17.963 -6.693 15.829 1 88.55 142 THR B C 1
ATOM 3013 O O . THR B 1 142 ? -17.823 -5.498 16.099 1 88.55 142 THR B O 1
ATOM 3016 N N . LEU B 1 143 ? -18.525 -7.529 16.587 1 90.85 143 LEU B N 1
ATOM 3017 C CA . LEU B 1 143 ? -19.12 -7.081 17.841 1 90.85 143 LEU B CA 1
ATOM 3018 C C . LEU B 1 143 ? -18.041 -6.678 18.841 1 90.85 143 LEU B C 1
ATOM 3020 O O . LEU B 1 143 ? -18.19 -5.681 19.552 1 90.85 143 LEU B O 1
ATOM 3024 N N . GLY B 1 144 ? -16.981 -7.435 18.884 1 90.8 144 GLY B N 1
ATOM 3025 C CA . GLY B 1 144 ? -15.887 -7.133 19.794 1 90.8 144 GLY B CA 1
ATOM 3026 C C . GLY B 1 144 ? -15.155 -5.851 19.442 1 90.8 144 GLY B C 1
ATOM 3027 O O . GLY B 1 144 ? -15.032 -4.952 20.276 1 90.8 144 GLY B O 1
ATOM 3028 N N . VAL B 1 145 ? -14.712 -5.777 18.237 1 89.17 145 VAL B N 1
ATOM 3029 C CA . VAL B 1 145 ? -13.98 -4.6 17.782 1 89.17 145 VAL B CA 1
ATOM 3030 C C . VAL B 1 145 ? -14.914 -3.392 17.751 1 89.17 145 VAL B C 1
ATOM 3032 O O . VAL B 1 145 ? -14.532 -2.294 18.163 1 89.17 145 VAL B O 1
ATOM 3035 N N . GLY B 1 146 ? -16.117 -3.603 17.224 1 86.84 146 GLY B N 1
ATOM 3036 C CA . GLY B 1 146 ? -17.099 -2.53 17.228 1 86.84 146 GLY B CA 1
ATOM 3037 C C . GLY B 1 146 ? -17.411 -2.012 18.62 1 86.84 146 GLY B C 1
ATOM 3038 O O . GLY B 1 146 ? -17.459 -0.8 18.84 1 86.84 146 GLY B O 1
ATOM 3039 N N . GLY B 1 147 ? -17.618 -2.937 19.494 1 88.56 147 GLY B N 1
ATOM 3040 C CA . GLY B 1 147 ? -17.872 -2.552 20.873 1 88.56 147 GLY B CA 1
ATOM 3041 C C . GLY B 1 147 ? -16.721 -1.789 21.501 1 88.56 147 GLY B C 1
ATOM 3042 O O . GLY B 1 147 ? -16.933 -0.772 22.165 1 88.56 147 GLY B O 1
ATOM 3043 N N . LEU B 1 148 ? -15.545 -2.206 21.228 1 91.32 148 LEU B N 1
ATOM 3044 C CA . LEU B 1 148 ? -14.359 -1.566 21.787 1 91.32 148 LEU B CA 1
ATOM 3045 C C . LEU B 1 148 ? -14.161 -0.175 21.193 1 91.32 148 LEU B C 1
ATOM 3047 O O . LEU B 1 148 ? -13.87 0.778 21.919 1 91.32 148 LEU B O 1
ATOM 3051 N N . LEU B 1 149 ? -14.355 -0.045 19.977 1 88.66 149 LEU B N 1
ATOM 3052 C CA . LEU B 1 149 ? -14.162 1.238 19.309 1 88.66 149 LEU B CA 1
ATOM 3053 C C . LEU B 1 149 ? -15.207 2.251 19.763 1 88.66 149 LEU B C 1
ATOM 3055 O O . LEU B 1 149 ? -14.898 3.431 19.941 1 88.66 149 LEU B O 1
ATOM 3059 N N . THR B 1 150 ? -16.431 1.753 19.944 1 83.86 150 THR B N 1
ATOM 3060 C CA . THR B 1 150 ? -17.486 2.644 20.412 1 83.86 150 THR B CA 1
ATOM 3061 C C . THR B 1 150 ? -17.221 3.089 21.848 1 83.86 150 THR B C 1
ATOM 3063 O O . THR B 1 150 ? -17.532 4.222 22.22 1 83.86 150 THR B O 1
ATOM 3066 N N . ALA B 1 151 ? -16.572 2.232 22.582 1 88.83 151 ALA B N 1
ATOM 3067 C CA . ALA B 1 151 ? -16.29 2.53 23.984 1 88.83 151 ALA B CA 1
ATOM 3068 C C . ALA B 1 151 ? -15.179 3.569 24.111 1 88.83 151 ALA B C 1
ATOM 3070 O O . ALA B 1 151 ? -15.193 4.393 25.028 1 88.83 151 ALA B O 1
ATOM 3071 N N . ILE B 1 152 ? -14.287 3.596 23.184 1 89.88 152 ILE B N 1
ATOM 3072 C CA . ILE B 1 152 ? -13.145 4.492 23.331 1 89.88 152 ILE B CA 1
ATOM 3073 C C . ILE B 1 152 ? -13.2 5.578 22.259 1 89.88 152 ILE B C 1
ATOM 3075 O O . ILE B 1 152 ? -12.205 6.261 22.007 1 89.88 152 ILE B O 1
ATOM 3079 N N . GLN B 1 153 ? -14.255 5.721 21.665 1 88.61 153 GLN B N 1
ATOM 3080 C CA . GLN B 1 153 ? -14.412 6.638 20.542 1 88.61 153 GLN B CA 1
ATOM 3081 C C . GLN B 1 153 ? -14.081 8.07 20.95 1 88.61 153 GLN B C 1
ATOM 3083 O O . GLN B 1 153 ? -13.403 8.79 20.214 1 88.61 153 GLN B O 1
ATOM 3088 N N . LYS B 1 154 ? -14.483 8.547 22.145 1 87.79 154 LYS B N 1
ATOM 3089 C CA . LYS B 1 154 ? -14.246 9.909 22.614 1 87.79 154 LYS B CA 1
ATOM 3090 C C . LYS B 1 154 ? -12.765 10.143 22.898 1 87.79 154 LYS B C 1
ATOM 3092 O O . LYS B 1 154 ? -12.218 11.19 22.545 1 87.79 154 LYS B O 1
ATOM 3097 N N . GLU B 1 155 ? -12.221 9.144 23.434 1 90.07 155 GLU B N 1
ATOM 3098 C CA . GLU B 1 155 ? -10.796 9.239 23.739 1 90.07 155 GLU B CA 1
ATOM 3099 C C . GLU B 1 155 ? -9.959 9.264 22.462 1 90.07 155 GLU B C 1
ATOM 3101 O O . GLU B 1 155 ? -8.996 10.026 22.36 1 90.07 155 GLU B O 1
ATOM 3106 N N . LEU B 1 156 ? -10.399 8.493 21.522 1 89.77 156 LEU B N 1
ATOM 3107 C CA . LEU B 1 156 ? -9.675 8.419 20.257 1 89.77 156 LEU B CA 1
ATOM 3108 C C . LEU B 1 156 ? -9.825 9.716 19.469 1 89.77 156 LEU B C 1
ATOM 3110 O O . LEU B 1 156 ? -8.875 10.171 18.828 1 89.77 156 LEU B O 1
ATOM 3114 N N . LEU B 1 157 ? -10.969 10.268 19.563 1 88.08 157 LEU B N 1
ATOM 3115 C CA . LEU B 1 157 ? -11.213 11.53 18.872 1 88.08 157 LEU B CA 1
ATOM 3116 C C . LEU B 1 157 ? -10.337 12.64 19.442 1 88.08 157 LEU B C 1
ATOM 3118 O O . LEU B 1 157 ? -9.714 13.393 18.691 1 88.08 157 LEU B O 1
ATOM 3122 N N . LEU B 1 158 ? -10.271 12.66 20.707 1 86.66 158 LEU B N 1
ATOM 3123 C CA . LEU B 1 158 ? -9.459 13.684 21.356 1 86.66 158 LEU B CA 1
ATOM 3124 C C . LEU B 1 158 ? -7.978 13.467 21.066 1 86.66 158 LEU B C 1
ATOM 3126 O O . LEU B 1 158 ? -7.25 14.422 20.784 1 86.66 158 LEU B O 1
ATOM 3130 N N . ALA B 1 159 ? -7.611 12.29 21.07 1 86.81 159 ALA B N 1
ATOM 3131 C CA . ALA B 1 159 ? -6.21 11.959 20.82 1 86.81 159 ALA B CA 1
ATOM 3132 C C . ALA B 1 159 ? -5.825 12.26 19.375 1 86.81 159 ALA B C 1
ATOM 3134 O O . ALA B 1 159 ? -4.677 12.61 19.092 1 86.81 159 ALA B O 1
ATOM 3135 N N . SER B 1 160 ? -6.744 12.136 18.513 1 82.88 160 SER B N 1
ATOM 3136 C CA . SER B 1 160 ? -6.472 12.31 17.09 1 82.88 160 SER B CA 1
ATOM 3137 C C . SER B 1 160 ? -6.501 13.783 16.697 1 82.88 160 SER B C 1
ATOM 3139 O O . SER B 1 160 ? -5.692 14.23 15.881 1 82.88 160 SER B O 1
ATOM 3141 N N . PHE B 1 161 ? -7.262 14.618 17.291 1 83.45 161 PHE B N 1
ATOM 3142 C CA . PHE B 1 161 ? -7.465 15.982 16.819 1 83.45 161 PHE B CA 1
ATOM 3143 C C . PHE B 1 161 ? -6.757 16.98 17.728 1 83.45 161 PHE B C 1
ATOM 3145 O O . PHE B 1 161 ? -6.433 18.092 17.305 1 83.45 161 PHE B O 1
ATOM 3152 N N . ASP B 1 162 ? -6.536 16.543 19.028 1 86.98 162 ASP B N 1
ATOM 3153 C CA . ASP B 1 162 ? -5.817 17.404 19.962 1 86.98 162 ASP B CA 1
ATOM 3154 C C . ASP B 1 162 ? -4.962 16.581 20.922 1 86.98 162 ASP B C 1
ATOM 3156 O O . ASP B 1 162 ? -5.282 16.471 22.108 1 86.98 162 ASP B O 1
ATOM 3160 N N . PRO B 1 163 ? -3.879 16.172 20.326 1 84.27 163 PRO B N 1
ATOM 3161 C CA . PRO B 1 163 ? -3.034 15.31 21.155 1 84.27 163 PRO B CA 1
ATOM 3162 C C . PRO B 1 163 ? -2.493 16.025 22.391 1 84.27 163 PRO B C 1
ATOM 3164 O O . PRO B 1 163 ? -2.265 15.393 23.425 1 84.27 163 PRO B O 1
ATOM 3167 N N . THR B 1 164 ? -2.25 17.298 22.309 1 86.51 164 THR B N 1
ATOM 3168 C CA . THR B 1 164 ? -1.753 18.067 23.444 1 86.51 164 THR B CA 1
ATOM 3169 C C . THR B 1 164 ? -2.783 18.098 24.569 1 86.51 164 THR B C 1
ATOM 3171 O O . THR B 1 164 ? -2.449 17.857 25.731 1 86.51 164 THR B O 1
ATOM 3174 N N . GLU B 1 165 ? -3.975 18.404 24.144 1 87.42 165 GLU B N 1
ATOM 3175 C CA . GLU B 1 165 ? -5.034 18.403 25.148 1 87.42 165 GLU B CA 1
ATOM 3176 C C . GLU B 1 165 ? -5.257 17.002 25.712 1 87.42 165 GLU B C 1
ATOM 3178 O O . GLU B 1 165 ? -5.495 16.841 26.911 1 87.42 165 GLU B O 1
ATOM 3183 N N . ALA B 1 166 ? -5.167 16.105 24.871 1 87.85 166 ALA B N 1
ATOM 3184 C CA . ALA B 1 166 ? -5.364 14.725 25.308 1 87.85 166 ALA B CA 1
ATOM 3185 C C . ALA B 1 166 ? -4.334 14.332 26.363 1 87.85 166 ALA B C 1
ATOM 3187 O O . ALA B 1 166 ? -4.673 13.695 27.363 1 87.85 166 ALA B O 1
ATOM 3188 N N . ARG B 1 167 ? -3.137 14.767 26.173 1 87.21 167 ARG B N 1
ATOM 3189 C CA . ARG B 1 167 ? -2.075 14.469 27.129 1 87.21 167 ARG B CA 1
ATOM 3190 C C . ARG B 1 167 ? -2.29 15.219 28.439 1 87.21 167 ARG B C 1
ATOM 3192 O O . ARG B 1 167 ? -1.996 14.697 29.516 1 87.21 167 ARG B O 1
ATOM 3199 N N . THR B 1 168 ? -2.793 16.361 28.314 1 89.6 168 THR B N 1
ATOM 3200 C CA . THR B 1 168 ? -3.009 17.207 29.482 1 89.6 168 THR B CA 1
ATOM 3201 C C . THR B 1 168 ? -4.096 16.622 30.38 1 89.6 168 THR B C 1
ATOM 3203 O O . THR B 1 168 ? -4.032 16.748 31.604 1 89.6 168 THR B O 1
ATOM 3206 N N . VAL B 1 169 ? -5.054 16.021 29.821 1 91.71 169 VAL B N 1
ATOM 3207 C CA . VAL B 1 169 ? -6.151 15.469 30.609 1 91.71 169 VAL B CA 1
ATOM 3208 C C . VAL B 1 169 ? -5.806 14.05 31.053 1 91.71 169 VAL B C 1
ATOM 3210 O O . VAL B 1 169 ? -6.619 13.378 31.692 1 91.71 169 VAL B O 1
ATOM 3213 N N . GLY B 1 170 ? -4.633 13.54 30.733 1 89.46 170 GLY B N 1
ATOM 3214 C CA . GLY B 1 170 ? -4.104 12.297 31.272 1 89.46 170 GLY B CA 1
ATOM 3215 C C . GLY B 1 170 ? -4.361 11.1 30.376 1 89.46 170 GLY B C 1
ATOM 3216 O O . GLY B 1 170 ? -4.242 9.954 30.814 1 89.46 170 GLY B O 1
ATOM 3217 N N . LEU B 1 171 ? -4.764 11.34 29.211 1 88.56 171 LEU B N 1
ATOM 3218 C CA . LEU B 1 171 ? -5.019 10.21 28.324 1 88.56 171 LEU B CA 1
ATOM 3219 C C . LEU B 1 171 ? -3.716 9.661 27.754 1 88.56 171 LEU B C 1
ATOM 3221 O O . LEU B 1 171 ? -2.808 10.426 27.42 1 88.56 171 LEU B O 1
ATOM 3225 N N . PRO B 1 172 ? -3.617 8.364 27.768 1 91.79 172 PRO B N 1
ATOM 3226 C CA . PRO B 1 172 ? -2.43 7.755 27.163 1 91.79 172 PRO B CA 1
ATOM 3227 C C . PRO B 1 172 ? -2.496 7.721 25.638 1 91.79 172 PRO B C 1
ATOM 3229 O O . PRO B 1 172 ? -2.849 6.693 25.055 1 91.79 172 PRO B O 1
ATOM 3232 N N . VAL B 1 173 ? -2.067 8.686 25.067 1 90.58 173 VAL B N 1
ATOM 3233 C CA . VAL B 1 173 ? -2.193 8.891 23.628 1 90.58 173 VAL B CA 1
ATOM 3234 C C . VAL B 1 173 ? -1.456 7.782 22.881 1 90.58 173 VAL B C 1
ATOM 3236 O O . VAL B 1 173 ? -1.989 7.204 21.931 1 90.58 173 VAL B O 1
ATOM 3239 N N . THR B 1 174 ? -0.337 7.429 23.371 1 90.25 174 THR B N 1
ATOM 3240 C CA . THR B 1 174 ? 0.47 6.407 22.714 1 90.25 174 THR B CA 1
ATOM 3241 C C . THR B 1 174 ? -0.23 5.052 22.762 1 90.25 174 THR B C 1
ATOM 3243 O O . THR B 1 174 ? -0.252 4.323 21.769 1 90.25 174 THR B O 1
ATOM 3246 N N . ARG B 1 175 ? -0.774 4.773 23.874 1 92.08 175 ARG B N 1
ATOM 3247 C CA . ARG B 1 175 ? -1.474 3.501 24.018 1 92.08 175 ARG B CA 1
ATOM 3248 C C . ARG B 1 175 ? -2.717 3.457 23.136 1 92.08 175 ARG B C 1
ATOM 3250 O O . 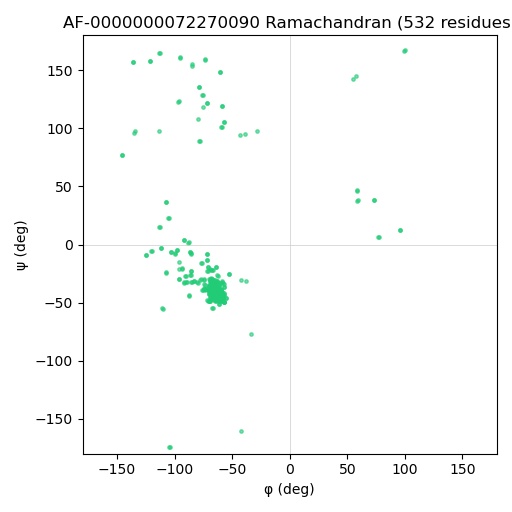ARG B 1 175 ? -3.051 2.411 22.575 1 92.08 175 ARG B O 1
ATOM 3257 N N . LEU B 1 176 ? -3.369 4.531 23.035 1 92.04 176 LEU B N 1
ATOM 3258 C CA . LEU B 1 176 ? -4.578 4.606 22.221 1 92.04 176 LEU B CA 1
ATOM 3259 C C . LEU B 1 176 ? -4.247 4.45 20.741 1 92.04 176 LEU B C 1
ATOM 3261 O O . LEU B 1 176 ? -4.955 3.749 20.013 1 92.04 176 LEU B O 1
ATOM 3265 N N . ASN B 1 177 ? -3.205 5.047 20.383 1 91.64 177 ASN B N 1
ATOM 3266 C CA . ASN B 1 177 ? -2.765 4.93 18.997 1 91.64 177 ASN B CA 1
ATOM 3267 C C . ASN B 1 177 ? -2.343 3.503 18.661 1 91.64 177 ASN B C 1
ATOM 3269 O O . ASN B 1 177 ? -2.687 2.984 17.597 1 91.64 177 ASN B O 1
ATOM 3273 N N . ASN B 1 178 ? -1.642 2.933 19.588 1 92.81 178 ASN B N 1
ATOM 3274 C CA . ASN B 1 178 ? -1.225 1.551 19.374 1 92.81 178 ASN B CA 1
ATOM 3275 C C . ASN B 1 178 ? -2.421 0.604 19.341 1 92.81 178 ASN B C 1
ATOM 3277 O O . ASN B 1 178 ? -2.439 -0.353 18.564 1 92.81 178 ASN B O 1
ATOM 3281 N N . LEU B 1 179 ? -3.313 0.885 20.155 1 93.72 179 LEU B N 1
ATOM 3282 C CA . LEU B 1 179 ? -4.522 0.069 20.188 1 93.72 179 LEU B CA 1
ATOM 3283 C C . LEU B 1 179 ? -5.27 0.152 18.861 1 93.72 179 LEU B C 1
ATOM 3285 O O . LEU B 1 179 ? -5.746 -0.863 18.348 1 93.72 179 LEU B O 1
ATOM 3289 N N . LEU B 1 180 ? -5.368 1.293 18.373 1 93.36 180 LEU B N 1
ATOM 3290 C CA . LEU B 1 180 ? -6.032 1.481 17.087 1 93.36 180 LEU B CA 1
ATOM 3291 C C . LEU B 1 180 ? -5.309 0.714 15.985 1 93.36 180 LEU B C 1
ATOM 3293 O O . LEU B 1 180 ? -5.945 0.034 15.177 1 93.36 180 LEU B O 1
ATOM 3297 N N . LEU B 1 181 ? -4 0.764 16.005 1 94.17 181 LEU B N 1
ATOM 3298 C CA . LEU B 1 181 ? -3.206 0.073 14.995 1 94.17 181 LEU B CA 1
ATOM 3299 C C . LEU B 1 181 ? -3.396 -1.437 15.094 1 94.17 181 LEU B C 1
ATOM 3301 O O . LEU B 1 181 ? -3.537 -2.117 14.075 1 94.17 181 LEU B O 1
ATOM 3305 N N . VAL B 1 182 ? -3.431 -1.902 16.259 1 94.47 182 VAL B N 1
ATOM 3306 C CA . VAL B 1 182 ? -3.616 -3.33 16.494 1 94.47 182 VAL B CA 1
ATOM 3307 C C . VAL B 1 182 ? -5.007 -3.754 16.028 1 94.47 182 VAL B C 1
ATOM 3309 O O . VAL B 1 182 ? -5.161 -4.787 15.371 1 94.47 182 VAL B O 1
ATOM 3312 N N . LEU B 1 183 ? -6.003 -2.966 16.359 1 94.27 183 LEU B N 1
ATOM 3313 C CA . LEU B 1 183 ? -7.368 -3.267 15.94 1 94.27 183 LEU B CA 1
ATOM 3314 C C . LEU B 1 183 ? -7.482 -3.269 14.419 1 94.27 183 LEU B C 1
ATOM 3316 O O . LEU B 1 183 ? -8.131 -4.145 13.843 1 94.27 183 LEU B O 1
ATOM 3320 N N . ILE B 1 184 ? -6.861 -2.354 13.772 1 93.7 184 ILE B N 1
ATOM 3321 C CA . ILE B 1 184 ? -6.852 -2.299 12.314 1 93.7 184 ILE B CA 1
ATOM 3322 C C . ILE B 1 184 ? -6.227 -3.574 11.753 1 93.7 184 ILE B C 1
ATOM 3324 O O . ILE B 1 184 ? -6.786 -4.202 10.851 1 93.7 184 ILE B O 1
ATOM 3328 N N . GLY B 1 185 ? -5.08 -3.925 12.324 1 93.45 185 GLY B N 1
ATOM 3329 C CA . GLY B 1 185 ? -4.402 -5.131 11.874 1 93.45 185 GLY B CA 1
ATOM 3330 C C . GLY B 1 185 ? -5.259 -6.377 11.995 1 93.45 185 GLY B C 1
ATOM 3331 O O . GLY B 1 185 ? -5.334 -7.178 11.061 1 93.45 185 GLY B O 1
ATOM 3332 N N . LEU B 1 186 ? -5.912 -6.504 13.074 1 91.43 186 LEU B N 1
ATOM 3333 C CA . LEU B 1 186 ? -6.734 -7.681 13.332 1 91.43 186 LEU B CA 1
ATOM 3334 C C . LEU B 1 186 ? -7.939 -7.718 12.398 1 91.43 186 LEU B C 1
ATOM 3336 O O . LEU B 1 186 ? -8.295 -8.778 11.878 1 91.43 186 LEU B O 1
ATOM 3340 N N . VAL B 1 187 ? -8.513 -6.628 12.185 1 92.26 187 VAL B N 1
ATOM 3341 C CA . VAL B 1 187 ? -9.663 -6.537 11.291 1 92.26 187 VAL B CA 1
ATOM 3342 C C . VAL B 1 187 ? -9.232 -6.859 9.862 1 92.26 187 VAL B C 1
ATOM 3344 O O . VAL B 1 187 ? -9.932 -7.576 9.142 1 92.26 187 VAL B O 1
ATOM 3347 N N . VAL B 1 188 ? -8.12 -6.381 9.468 1 91.16 188 VAL B N 1
ATOM 3348 C CA . VAL B 1 188 ? -7.631 -6.616 8.114 1 91.16 188 VAL B CA 1
ATOM 3349 C C . VAL B 1 188 ? -7.361 -8.106 7.913 1 91.16 188 VAL B C 1
ATOM 3351 O O . VAL B 1 188 ? -7.728 -8.676 6.883 1 91.16 188 VAL B O 1
ATOM 3354 N N . VAL B 1 189 ? -6.751 -8.713 8.885 1 88.56 189 VAL B N 1
ATOM 3355 C CA . VAL B 1 189 ? -6.446 -10.137 8.798 1 88.56 189 VAL B CA 1
ATOM 3356 C C . VAL B 1 189 ? -7.736 -10.931 8.603 1 88.56 189 VAL B C 1
ATOM 3358 O O . VAL B 1 189 ? -7.814 -11.796 7.728 1 88.56 189 VAL B O 1
ATOM 3361 N N . LEU B 1 190 ? -8.735 -10.614 9.326 1 87.66 190 LEU B N 1
ATOM 3362 C CA . LEU B 1 190 ? -10.004 -11.331 9.264 1 87.66 190 LEU B CA 1
ATOM 3363 C C . LEU B 1 190 ? -10.715 -11.065 7.941 1 87.66 190 LEU B C 1
ATOM 3365 O O . LEU B 1 190 ? -11.245 -11.989 7.32 1 87.66 190 LEU B O 1
ATOM 3369 N N . THR B 1 191 ? -10.733 -9.864 7.587 1 89.35 191 THR B N 1
ATOM 3370 C CA . THR B 1 191 ? -11.459 -9.499 6.375 1 89.35 191 THR B CA 1
ATOM 3371 C C . THR B 1 191 ? -10.754 -10.046 5.137 1 89.35 191 THR B C 1
ATOM 3373 O O . THR B 1 191 ? -11.407 -10.476 4.184 1 89.35 191 THR B O 1
ATOM 3376 N N . VAL B 1 192 ? -9.454 -10.025 5.132 1 86.24 192 VAL B N 1
ATOM 3377 C CA . VAL B 1 192 ? -8.702 -10.535 3.991 1 86.24 192 VAL B CA 1
ATOM 3378 C C . VAL B 1 192 ? -8.971 -12.029 3.82 1 86.24 192 VAL B C 1
ATOM 3380 O O . VAL B 1 192 ? -9.114 -12.516 2.696 1 86.24 192 VAL B O 1
ATOM 3383 N N . GLN B 1 193 ? -9.024 -12.732 4.906 1 84.27 193 GLN B N 1
ATOM 3384 C CA . GLN B 1 193 ? -9.304 -14.163 4.859 1 84.27 193 GLN B CA 1
ATOM 3385 C C . GLN B 1 193 ? -10.697 -14.433 4.296 1 84.27 193 GLN B C 1
ATOM 3387 O O . GLN B 1 193 ? -10.909 -15.431 3.604 1 84.27 193 GLN B O 1
ATOM 3392 N N . LEU B 1 194 ? -11.62 -13.535 4.526 1 84.57 194 LEU B N 1
ATOM 3393 C CA . LEU B 1 194 ? -13.011 -13.764 4.148 1 84.57 194 LEU B CA 1
ATOM 3394 C C . LEU B 1 194 ? -13.263 -13.32 2.711 1 84.57 194 LEU B C 1
ATOM 3396 O O . LEU B 1 194 ? -13.925 -14.026 1.946 1 84.57 194 LEU B O 1
ATOM 3400 N N . VAL B 1 195 ? -12.707 -12.131 2.398 1 85.64 195 VAL B N 1
ATOM 3401 C CA . VAL B 1 195 ? -13.156 -11.574 1.127 1 85.64 195 VAL B CA 1
ATOM 3402 C C . VAL B 1 195 ? -11.95 -11.279 0.237 1 85.64 195 VAL B C 1
ATOM 3404 O O . VAL B 1 195 ? -12.106 -10.969 -0.946 1 85.64 195 VAL B O 1
ATOM 3407 N N . GLY B 1 196 ? -10.77 -11.376 0.738 1 83.03 196 GLY B N 1
ATOM 3408 C CA . GLY B 1 196 ? -9.578 -11.081 -0.041 1 83.03 196 GLY B CA 1
ATOM 3409 C C . GLY B 1 196 ? -9.025 -9.692 0.216 1 83.03 196 GLY B C 1
ATOM 3410 O O . GLY B 1 196 ? -9.731 -8.823 0.731 1 83.03 196 GLY B O 1
ATOM 3411 N N . THR B 1 197 ? -7.829 -9.416 -0.212 1 84.56 197 THR B N 1
ATOM 3412 C CA . THR B 1 197 ? -7.089 -8.197 0.096 1 84.56 197 THR B CA 1
ATOM 3413 C C . THR B 1 197 ? -7.695 -6.998 -0.627 1 84.56 197 THR B C 1
ATOM 3415 O O . THR B 1 197 ? -7.959 -5.963 -0.011 1 84.56 197 THR B O 1
ATOM 3418 N N . THR B 1 198 ? -7.942 -7.14 -1.887 1 86.1 198 THR B N 1
ATOM 3419 C CA . THR B 1 198 ? -8.401 -6.018 -2.698 1 86.1 198 THR B CA 1
ATOM 3420 C C . THR B 1 198 ? -9.761 -5.521 -2.215 1 86.1 198 THR B C 1
ATOM 3422 O O . THR B 1 198 ? -9.977 -4.314 -2.086 1 86.1 198 THR B O 1
ATOM 3425 N N . LEU B 1 199 ? -10.605 -6.434 -1.972 1 89.86 199 LEU B N 1
ATOM 3426 C CA . LEU B 1 199 ? -11.941 -6.062 -1.52 1 89.86 199 LEU B CA 1
ATOM 3427 C C . LEU B 1 199 ? -11.893 -5.46 -0.119 1 89.86 199 LEU B C 1
ATOM 3429 O O . LEU B 1 199 ? -12.576 -4.473 0.161 1 89.86 199 LEU B O 1
ATOM 3433 N N . SER B 1 200 ? -11.126 -6.024 0.717 1 91.23 200 SER B N 1
ATOM 3434 C CA . SER B 1 200 ? -11.005 -5.506 2.076 1 91.23 200 SER B CA 1
ATOM 3435 C C . SER B 1 200 ? -10.526 -4.058 2.074 1 91.23 200 SER B C 1
ATOM 3437 O O . SER B 1 200 ? -11.07 -3.218 2.794 1 91.23 200 SER B O 1
ATOM 3439 N N . VAL B 1 201 ? -9.571 -3.76 1.265 1 91.53 201 VAL B N 1
ATOM 3440 C CA . VAL B 1 201 ? -9.011 -2.414 1.208 1 91.53 201 VAL B CA 1
ATOM 3441 C C . VAL B 1 201 ? -10.051 -1.445 0.647 1 91.53 201 VAL B C 1
ATOM 3443 O O . VAL B 1 201 ? -10.182 -0.318 1.13 1 91.53 201 VAL B O 1
ATOM 3446 N N . SER B 1 202 ? -10.768 -1.884 -0.315 1 94.64 202 SER B N 1
ATOM 3447 C CA . SER B 1 202 ? -11.804 -1.039 -0.9 1 94.64 202 SER B CA 1
ATOM 3448 C C . SER B 1 202 ? -12.884 -0.701 0.122 1 94.64 202 SER B C 1
ATOM 3450 O O . SER B 1 202 ? -13.31 0.452 0.224 1 94.64 202 SER B O 1
ATOM 3452 N N . LEU B 1 203 ? -13.304 -1.682 0.842 1 94.1 203 LEU B N 1
ATOM 3453 C CA . LEU B 1 203 ? -14.347 -1.462 1.837 1 94.1 203 LEU B CA 1
ATOM 3454 C C . LEU B 1 203 ? -13.833 -0.593 2.981 1 94.1 203 LEU B C 1
ATOM 3456 O O . LEU B 1 203 ? -14.582 0.209 3.542 1 94.1 203 LEU B O 1
ATOM 3460 N N . LEU B 1 204 ? -12.597 -0.74 3.247 1 94.06 204 LEU B N 1
ATOM 3461 C CA . LEU B 1 204 ? -11.972 -0.003 4.34 1 94.06 204 LEU B CA 1
ATOM 3462 C C . LEU B 1 204 ? -11.771 1.461 3.963 1 94.06 204 LEU B C 1
ATOM 3464 O O . LEU B 1 204 ? -12.012 2.355 4.778 1 94.06 204 LEU B O 1
ATOM 3468 N N . ILE B 1 205 ? -11.416 1.714 2.726 1 94.73 205 ILE B N 1
ATOM 3469 C CA . ILE B 1 205 ? -10.967 3.051 2.352 1 94.73 205 ILE B CA 1
ATOM 3470 C C . ILE B 1 205 ? -12.011 3.714 1.457 1 94.73 205 ILE B C 1
ATOM 3472 O O . ILE B 1 205 ? -12.547 4.772 1.796 1 94.73 205 ILE B O 1
ATOM 3476 N N . THR B 1 206 ? -12.348 3.094 0.406 1 95.75 206 THR B N 1
ATOM 3477 C CA . THR B 1 206 ? -13.184 3.718 -0.614 1 95.75 206 THR B CA 1
ATOM 3478 C C . THR B 1 206 ? -14.576 4.017 -0.065 1 95.75 206 THR B C 1
ATOM 3480 O O . THR B 1 206 ? -15.094 5.121 -0.241 1 95.75 206 THR B O 1
ATOM 3483 N N . SER B 1 207 ? -15.181 3.052 0.574 1 95.73 207 SER B N 1
ATOM 3484 C CA . SER B 1 207 ? -16.511 3.271 1.132 1 95.73 207 SER B CA 1
ATOM 3485 C C . SER B 1 207 ? -16.485 4.334 2.225 1 95.73 207 SER B C 1
ATOM 3487 O O . SER B 1 207 ? -17.379 5.179 2.298 1 95.73 207 SER B O 1
ATOM 3489 N N . SER B 1 208 ? -15.464 4.265 3.048 1 95.77 208 SER B N 1
ATOM 3490 C CA . SER B 1 208 ? -15.34 5.243 4.124 1 95.77 208 SER B CA 1
ATOM 3491 C C . SER B 1 208 ? -15.042 6.634 3.576 1 95.77 208 SER B C 1
ATOM 3493 O O . SER B 1 208 ? -15.543 7.633 4.096 1 95.77 208 SER B O 1
ATOM 3495 N N . ALA B 1 209 ? -14.252 6.693 2.57 1 95.41 209 ALA B N 1
ATOM 3496 C CA . ALA B 1 209 ? -13.951 7.974 1.936 1 95.41 209 ALA B CA 1
ATOM 3497 C C . ALA B 1 209 ? -15.198 8.573 1.292 1 95.41 209 ALA B C 1
ATOM 3499 O O . ALA B 1 209 ? -15.408 9.787 1.344 1 95.41 209 ALA B O 1
ATOM 3500 N N . ALA B 1 210 ? -15.956 7.739 0.685 1 95.9 210 ALA B N 1
ATOM 3501 C CA . ALA B 1 210 ? -17.211 8.214 0.109 1 95.9 210 ALA B CA 1
ATOM 3502 C C . ALA B 1 210 ? -18.136 8.766 1.189 1 95.9 210 ALA B C 1
ATOM 3504 O O . ALA B 1 210 ? -18.772 9.806 0.998 1 95.9 210 ALA B O 1
ATOM 3505 N N . ALA B 1 211 ? -18.188 8.056 2.279 1 95.42 211 ALA B N 1
ATOM 3506 C CA . ALA B 1 211 ? -19.028 8.488 3.393 1 95.42 211 ALA B CA 1
ATOM 3507 C C . ALA B 1 211 ? -18.539 9.815 3.966 1 95.42 211 ALA B C 1
ATOM 3509 O O . ALA B 1 211 ? -19.342 10.647 4.393 1 95.42 211 ALA B O 1
ATOM 3510 N N . ARG B 1 212 ? -17.25 9.942 3.98 1 93.39 212 ARG B N 1
ATOM 3511 C CA . ARG B 1 212 ? -16.669 11.175 4.502 1 93.39 212 ARG B CA 1
ATOM 3512 C C . ARG B 1 212 ? -17.111 12.38 3.679 1 93.39 212 ARG B C 1
ATOM 3514 O O . ARG B 1 212 ? -17.306 13.47 4.22 1 93.39 212 ARG B O 1
ATOM 3521 N N . LEU B 1 213 ? -17.255 12.204 2.385 1 93.18 213 LEU B N 1
ATOM 3522 C CA . LEU B 1 213 ? -17.653 13.287 1.493 1 93.18 213 LEU B CA 1
ATOM 3523 C C . LEU B 1 213 ? -19.102 13.692 1.742 1 93.18 213 LEU B C 1
ATOM 3525 O O . LEU B 1 213 ? -19.488 14.83 1.469 1 93.18 213 LEU B O 1
ATOM 3529 N N . LEU B 1 214 ? -19.843 12.782 2.336 1 92.7 214 LEU B N 1
ATOM 3530 C CA . LEU B 1 214 ? -21.281 12.996 2.451 1 92.7 214 LEU B CA 1
ATOM 3531 C C . LEU B 1 214 ? -21.682 13.225 3.905 1 92.7 214 LEU B C 1
ATOM 3533 O O . LEU B 1 214 ? -22.853 13.475 4.199 1 92.7 214 LEU B O 1
ATOM 3537 N N . SER B 1 215 ? -20.707 13.137 4.759 1 90.29 215 SER B N 1
ATOM 3538 C CA . SER B 1 215 ? -21.056 13.199 6.175 1 90.29 215 SER B CA 1
ATOM 3539 C C . SER B 1 215 ? -20.34 14.351 6.871 1 90.29 215 SER B C 1
ATOM 3541 O O . SER B 1 215 ? -19.298 14.816 6.403 1 90.29 215 SER B O 1
ATOM 3543 N N . ARG B 1 216 ? -20.957 14.763 8.033 1 87.42 216 ARG B N 1
ATOM 3544 C CA . ARG B 1 216 ? -20.406 15.869 8.81 1 87.42 216 AR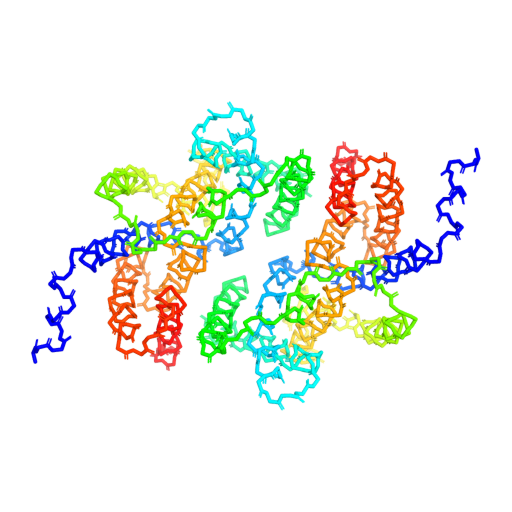G B CA 1
ATOM 3545 C C . ARG B 1 216 ? -20.053 15.423 10.225 1 87.42 216 ARG B C 1
ATOM 3547 O O . ARG B 1 216 ? -19.554 16.216 11.025 1 87.42 216 ARG B O 1
ATOM 3554 N N . SER B 1 217 ? -20.432 14.148 10.494 1 90.89 217 SER B N 1
ATOM 3555 C CA . SER B 1 217 ? -20.117 13.607 11.812 1 90.89 217 SER B CA 1
ATOM 3556 C C . SER B 1 217 ? -19.566 12.189 11.711 1 90.89 217 SER B C 1
ATOM 3558 O O . SER B 1 217 ? -19.778 11.505 10.707 1 90.89 217 SER B O 1
ATOM 3560 N N . LEU B 1 218 ? -18.857 11.827 12.702 1 90.37 218 LEU B N 1
ATOM 3561 C CA . LEU B 1 218 ? -18.228 10.511 12.712 1 90.37 218 LEU B CA 1
ATOM 3562 C C . LEU B 1 218 ? -19.279 9.406 12.705 1 90.37 218 LEU B C 1
ATOM 3564 O O . LEU B 1 218 ? -19.135 8.41 11.991 1 90.37 218 LEU B O 1
ATOM 3568 N N . ARG B 1 219 ? -20.32 9.553 13.493 1 90.18 219 ARG B N 1
ATOM 3569 C CA . ARG B 1 219 ? -21.376 8.55 13.573 1 90.18 219 ARG B CA 1
ATOM 3570 C C . ARG B 1 219 ? -22.061 8.367 12.222 1 90.18 219 ARG B C 1
ATOM 3572 O O . ARG B 1 219 ? -22.281 7.237 11.781 1 90.18 219 ARG B O 1
ATOM 3579 N N . THR B 1 220 ? -22.357 9.425 11.636 1 93.48 220 THR B N 1
ATOM 3580 C CA . THR B 1 220 ? -23.004 9.379 10.33 1 93.48 220 THR B CA 1
ATOM 3581 C C . THR B 1 220 ? -22.058 8.809 9.277 1 93.48 220 THR B C 1
ATOM 3583 O O . THR B 1 220 ? -22.489 8.096 8.368 1 93.48 220 THR B O 1
ATOM 3586 N N . MET B 1 221 ? -20.834 9.113 9.457 1 93.33 221 MET B N 1
ATOM 3587 C CA . MET B 1 221 ? -19.842 8.595 8.519 1 93.33 221 MET B CA 1
ATOM 3588 C C . MET B 1 221 ? -19.761 7.074 8.597 1 93.33 221 MET B C 1
ATOM 3590 O O . MET B 1 221 ? -19.731 6.396 7.569 1 93.33 221 MET B O 1
ATOM 3594 N N . MET B 1 222 ? -19.79 6.57 9.786 1 94.14 222 MET B N 1
ATOM 3595 C CA . MET B 1 222 ? -19.688 5.126 9.977 1 94.14 222 MET B CA 1
ATOM 3596 C C . MET B 1 222 ? -20.924 4.417 9.433 1 94.14 222 MET B C 1
ATOM 3598 O O . MET B 1 222 ? -20.812 3.388 8.764 1 94.14 222 MET B O 1
ATOM 3602 N N . LEU B 1 223 ? -22.044 4.992 9.658 1 94.74 223 LEU B N 1
ATOM 3603 C CA . LEU B 1 223 ? -23.291 4.397 9.191 1 94.74 223 LEU B CA 1
ATOM 3604 C C . LEU B 1 223 ? -23.377 4.439 7.669 1 94.74 223 LEU B C 1
ATOM 3606 O O . LEU B 1 223 ? -23.768 3.454 7.038 1 94.74 223 LEU B O 1
ATOM 3610 N N . LEU B 1 224 ? -23.027 5.515 7.158 1 95.75 224 LEU B N 1
ATOM 3611 C CA . LEU B 1 224 ? -23.065 5.664 5.707 1 95.75 224 LEU B CA 1
ATOM 3612 C C . LEU B 1 224 ? -22.035 4.757 5.041 1 95.75 224 LEU B C 1
ATOM 3614 O O . LEU B 1 224 ? -22.281 4.222 3.958 1 95.75 224 LEU B O 1
ATOM 3618 N N . ALA B 1 225 ? -20.884 4.687 5.64 1 96.51 225 ALA B N 1
ATOM 3619 C CA . ALA B 1 225 ? -19.86 3.8 5.093 1 96.51 225 ALA B CA 1
ATOM 3620 C C . ALA B 1 225 ? -20.35 2.355 5.054 1 96.51 225 ALA B C 1
ATOM 3622 O O . ALA B 1 225 ? -20.12 1.642 4.075 1 96.51 225 ALA B O 1
ATOM 3623 N N . ALA B 1 226 ? -20.969 1.967 6.126 1 96.28 226 ALA B N 1
ATOM 3624 C CA . ALA B 1 226 ? -21.525 0.617 6.181 1 96.28 226 ALA B CA 1
ATOM 3625 C C . ALA B 1 226 ? -22.587 0.417 5.103 1 96.28 226 ALA B C 1
ATOM 3627 O O . ALA B 1 226 ? -22.591 -0.602 4.409 1 96.28 226 ALA B O 1
ATOM 3628 N N . ALA B 1 227 ? -23.402 1.348 4.969 1 97.11 227 ALA B N 1
ATOM 3629 C CA . ALA B 1 227 ? -24.478 1.268 3.985 1 97.11 227 ALA B CA 1
ATOM 3630 C C . ALA B 1 227 ? -23.92 1.226 2.565 1 97.11 227 ALA B C 1
ATOM 3632 O O . ALA B 1 227 ? -24.376 0.435 1.735 1 97.11 227 ALA B O 1
ATOM 3633 N N . LEU B 1 228 ? -23.021 2.055 2.295 1 96.45 228 LEU B N 1
ATOM 3634 C CA . LEU B 1 228 ? -22.413 2.106 0.969 1 96.45 228 LEU B CA 1
ATOM 3635 C C . LEU B 1 228 ? -21.641 0.824 0.675 1 96.45 228 LEU B C 1
ATOM 3637 O O . LEU B 1 228 ? -21.636 0.345 -0.461 1 96.45 228 LEU B O 1
ATOM 3641 N N . GLY B 1 229 ? -20.958 0.331 1.73 1 95.87 229 GLY B N 1
ATOM 3642 C CA . GLY B 1 229 ? -20.272 -0.941 1.565 1 95.87 229 GLY B CA 1
ATOM 3643 C C . GLY B 1 229 ? -21.212 -2.088 1.247 1 95.87 229 GLY B C 1
ATOM 3644 O O . GLY B 1 229 ? -20.922 -2.913 0.378 1 95.87 229 GLY B O 1
ATOM 3645 N N . ILE B 1 230 ? -22.309 -2.091 1.932 1 96.46 230 ILE B N 1
ATOM 3646 C CA . ILE B 1 230 ? -23.299 -3.14 1.718 1 96.46 230 ILE B CA 1
ATOM 3647 C C . ILE B 1 230 ? -23.922 -2.987 0.332 1 96.46 230 ILE B C 1
ATOM 3649 O O . ILE B 1 230 ? -24.075 -3.969 -0.399 1 96.46 230 ILE B O 1
ATOM 3653 N N . LEU B 1 231 ? -24.209 -1.819 -0.007 1 96.03 231 LEU B N 1
ATOM 3654 C CA . LEU B 1 231 ? -24.787 -1.556 -1.321 1 96.03 231 LEU B CA 1
ATOM 3655 C C . LEU B 1 231 ? -23.823 -1.961 -2.43 1 96.03 231 LEU B C 1
ATOM 3657 O O . LEU B 1 231 ? -24.227 -2.585 -3.413 1 96.03 231 LEU B O 1
ATOM 3661 N N . GLY B 1 232 ? -22.641 -1.543 -2.28 1 94.87 232 GLY B N 1
ATOM 3662 C CA . GLY B 1 232 ? -21.634 -1.925 -3.257 1 94.87 232 GLY B CA 1
ATOM 3663 C C . GLY B 1 232 ? -21.389 -3.422 -3.307 1 94.87 232 GLY B C 1
ATOM 3664 O O . GLY B 1 232 ? -21.19 -3.988 -4.384 1 94.87 232 GLY B O 1
ATOM 3665 N N . GLY B 1 233 ? -21.359 -4.026 -2.122 1 93.59 233 GLY B N 1
ATOM 3666 C CA . GLY B 1 233 ? -21.159 -5.464 -2.045 1 93.59 233 GLY B CA 1
ATOM 3667 C C . GLY B 1 233 ? -22.275 -6.258 -2.696 1 93.59 233 GLY B C 1
ATOM 3668 O O . GLY B 1 233 ? -22.017 -7.169 -3.485 1 93.59 233 GLY B O 1
ATOM 3669 N N . VAL B 1 234 ? -23.483 -5.86 -2.426 1 92.19 234 VAL B N 1
ATOM 3670 C CA . VAL B 1 234 ? -24.643 -6.567 -2.957 1 92.19 234 VAL B CA 1
ATOM 3671 C C . VAL B 1 234 ? -24.739 -6.345 -4.465 1 92.19 234 VAL B C 1
ATOM 3673 O O . VAL B 1 234 ? -24.878 -7.3 -5.232 1 92.19 234 VAL B O 1
ATOM 3676 N N . SER B 1 235 ? -24.637 -5.136 -4.87 1 94.18 235 SER B N 1
ATOM 3677 C CA . SER B 1 235 ? -24.72 -4.823 -6.293 1 94.18 235 SER B CA 1
ATOM 3678 C C . SER B 1 235 ? -23.564 -5.449 -7.065 1 94.18 235 SER B C 1
ATOM 3680 O O . SER B 1 235 ? -23.746 -5.93 -8.185 1 94.18 235 SER B O 1
ATOM 3682 N N . GLY B 1 236 ? -22.397 -5.409 -6.441 1 92.13 236 GLY B N 1
ATOM 3683 C CA . GLY B 1 236 ? -21.241 -6.005 -7.092 1 92.13 236 GLY B CA 1
ATOM 3684 C C . GLY B 1 236 ? -21.35 -7.51 -7.242 1 92.13 236 GLY B C 1
ATOM 3685 O O . GLY B 1 236 ? -20.959 -8.067 -8.27 1 92.13 236 GLY B O 1
ATOM 3686 N N . LEU B 1 237 ? -21.881 -8.142 -6.247 1 89.89 237 LEU B N 1
ATOM 3687 C CA . LEU B 1 237 ? -22.037 -9.592 -6.3 1 89.89 237 LEU B CA 1
ATOM 3688 C C . LEU B 1 237 ? -23.042 -9.991 -7.375 1 89.89 237 LEU B C 1
ATOM 3690 O O . LEU B 1 237 ? -22.824 -10.96 -8.106 1 89.89 237 LEU B O 1
ATOM 3694 N N . TYR B 1 238 ? -24.1 -9.253 -7.458 1 90.79 238 TYR B N 1
ATOM 3695 C CA . TYR B 1 238 ? -25.093 -9.528 -8.49 1 90.79 238 TYR B CA 1
ATOM 3696 C C . TYR B 1 238 ? -24.521 -9.272 -9.88 1 90.79 238 TYR B C 1
ATOM 3698 O O . TYR B 1 238 ? -24.75 -10.053 -10.806 1 90.79 238 TYR B O 1
ATOM 3706 N N . ALA B 1 239 ? -23.817 -8.238 -9.985 1 90.87 239 ALA B N 1
ATOM 3707 C CA . ALA B 1 239 ? -23.195 -7.93 -11.27 1 90.87 239 ALA B CA 1
ATOM 3708 C C . ALA B 1 239 ? -22.177 -8.999 -11.657 1 90.87 239 ALA B C 1
ATOM 3710 O O . ALA B 1 239 ? -22.086 -9.384 -12.825 1 90.87 239 ALA B O 1
ATOM 3711 N N . SER B 1 240 ? -21.425 -9.383 -10.647 1 87.04 240 SER B N 1
ATOM 3712 C CA . SER B 1 240 ? -20.429 -10.419 -10.9 1 87.04 240 SER B CA 1
ATOM 3713 C C . SER B 1 240 ? -21.085 -11.708 -11.384 1 87.04 240 SER B C 1
ATOM 3715 O O . SER B 1 240 ? -20.554 -12.388 -12.265 1 87.04 240 SER B O 1
ATOM 3717 N N . TYR B 1 241 ? -22.179 -12.082 -10.823 1 83.96 241 TYR B N 1
ATOM 3718 C CA . TYR B 1 241 ? -22.897 -13.302 -11.176 1 83.96 241 TYR B CA 1
ATOM 3719 C C . TYR B 1 241 ? -23.381 -13.252 -12.621 1 83.96 241 TYR B C 1
ATOM 3721 O O . TYR B 1 241 ? -23.26 -14.234 -13.357 1 83.96 241 TYR B O 1
ATOM 3729 N N . TYR B 1 242 ? -23.827 -12.184 -13.064 1 87.1 242 TYR B N 1
ATOM 3730 C CA . TYR B 1 242 ? -24.394 -12.076 -14.403 1 87.1 242 TYR B CA 1
ATOM 3731 C C . TYR B 1 242 ? -23.307 -11.807 -15.436 1 87.1 242 TYR B C 1
ATOM 3733 O O . TYR B 1 242 ? -23.427 -12.215 -16.594 1 87.1 242 TYR B O 1
ATOM 3741 N N . LEU B 1 243 ? -22.194 -11.215 -15.088 1 86.69 243 LEU B N 1
ATOM 3742 C CA . LEU B 1 243 ? -21.138 -10.851 -16.026 1 86.69 243 LEU B CA 1
ATOM 3743 C C . LEU B 1 243 ? -20.009 -11.876 -15.997 1 86.69 243 LEU B C 1
ATOM 3745 O O . LEU B 1 243 ? -19.077 -11.802 -16.802 1 86.69 243 LEU B O 1
ATOM 3749 N N . ASP B 1 244 ? -20.065 -12.801 -15.079 1 85 244 ASP B N 1
ATOM 3750 C CA . ASP B 1 244 ? -19.071 -13.863 -14.958 1 85 244 ASP B CA 1
ATOM 3751 C C . ASP B 1 244 ? -17.672 -13.285 -14.753 1 85 244 ASP B C 1
ATOM 3753 O O . ASP B 1 244 ? -16.741 -13.623 -15.487 1 85 244 ASP B O 1
ATOM 3757 N N . THR B 1 245 ? -17.6 -12.354 -13.878 1 85.66 245 THR B N 1
ATOM 3758 C CA . THR B 1 245 ? -16.33 -11.737 -13.514 1 85.66 245 THR B CA 1
ATOM 3759 C C . THR B 1 245 ? -15.958 -12.073 -12.073 1 85.66 245 THR B C 1
ATOM 3761 O O . THR B 1 245 ? -16.759 -12.657 -11.34 1 85.66 245 THR B O 1
ATOM 3764 N N . ALA B 1 246 ? -14.736 -11.847 -11.724 1 84.14 246 ALA B N 1
ATOM 3765 C CA . ALA B 1 246 ? -14.294 -12.08 -10.351 1 84.14 246 ALA B CA 1
ATOM 3766 C C . ALA B 1 246 ? -15.101 -11.242 -9.365 1 84.14 246 ALA B C 1
ATOM 3768 O O . ALA B 1 246 ? -15.149 -10.014 -9.478 1 84.14 246 ALA B O 1
ATOM 3769 N N . PRO B 1 247 ? -15.776 -11.85 -8.479 1 85.02 247 PRO B N 1
ATOM 3770 C CA . PRO B 1 247 ? -16.683 -11.147 -7.57 1 85.02 247 PRO B CA 1
ATOM 3771 C C . PRO B 1 247 ? -15.992 -10.027 -6.795 1 85.02 247 PRO B C 1
ATOM 3773 O O . PRO B 1 247 ? -16.525 -8.918 -6.698 1 85.02 247 PRO B O 1
ATOM 3776 N N . GLY B 1 248 ? -14.813 -10.273 -6.228 1 86.64 248 GLY B N 1
ATOM 3777 C CA . GLY B 1 248 ? -14.098 -9.271 -5.454 1 86.64 248 GLY B CA 1
ATOM 3778 C C . GLY B 1 248 ? -13.768 -8.024 -6.252 1 86.64 248 GLY B C 1
ATOM 3779 O O . GLY B 1 248 ? -14.012 -6.906 -5.794 1 86.64 248 GLY B O 1
ATOM 3780 N N . ALA B 1 249 ? -13.239 -8.202 -7.391 1 90.79 249 ALA B N 1
ATOM 3781 C CA . ALA B 1 249 ? -12.839 -7.083 -8.241 1 90.79 249 ALA B CA 1
ATOM 3782 C C . ALA B 1 249 ? -14.054 -6.285 -8.705 1 90.79 249 ALA B C 1
ATOM 3784 O O . ALA B 1 249 ? -14.001 -5.056 -8.792 1 90.79 249 ALA B O 1
ATOM 3785 N N . THR B 1 250 ? -15.118 -6.954 -8.996 1 92.61 250 THR B N 1
ATOM 3786 C CA . THR B 1 250 ? -16.325 -6.277 -9.457 1 92.61 250 THR B CA 1
ATOM 3787 C C . THR B 1 250 ? -16.92 -5.417 -8.346 1 92.61 250 THR B C 1
ATOM 3789 O O . THR B 1 250 ? -17.357 -4.291 -8.591 1 92.61 250 THR B O 1
ATOM 3792 N N . ILE B 1 251 ? -16.923 -5.933 -7.181 1 93.33 251 ILE B N 1
ATOM 3793 C CA . ILE B 1 251 ? -17.434 -5.17 -6.047 1 93.33 251 ILE B CA 1
ATOM 3794 C C . ILE B 1 251 ? -16.597 -3.907 -5.856 1 93.33 251 ILE B C 1
ATOM 3796 O O . ILE B 1 251 ? -17.139 -2.828 -5.608 1 93.33 251 ILE B O 1
ATOM 3800 N N . VAL B 1 252 ? -15.344 -4.067 -5.988 1 94.98 252 VAL B N 1
ATOM 3801 C CA . VAL B 1 252 ? -14.428 -2.944 -5.816 1 94.98 252 VAL B CA 1
ATOM 3802 C C . VAL B 1 252 ? -14.717 -1.875 -6.868 1 94.98 252 VAL B C 1
ATOM 3804 O O . VAL B 1 252 ? -14.728 -0.681 -6.562 1 94.98 252 VAL B O 1
ATOM 3807 N N . LEU B 1 253 ? -14.966 -2.295 -8.065 1 96.31 253 LEU B N 1
ATOM 3808 C CA . LEU B 1 253 ? -15.256 -1.346 -9.134 1 96.31 253 LEU B CA 1
ATOM 3809 C C . LEU B 1 253 ? -16.569 -0.616 -8.872 1 96.31 253 LEU B C 1
ATOM 3811 O O . LEU B 1 253 ? -16.678 0.586 -9.128 1 96.31 253 LEU B O 1
ATOM 3815 N N . VAL B 1 254 ? -17.483 -1.335 -8.416 1 96.37 254 VAL B N 1
ATOM 3816 C CA . VAL B 1 254 ? -18.762 -0.719 -8.077 1 96.37 254 VAL B CA 1
ATOM 3817 C C . VAL B 1 254 ? -18.565 0.296 -6.954 1 96.37 254 VAL B C 1
ATOM 3819 O O . VAL B 1 254 ? -19.107 1.403 -7.007 1 96.37 254 VAL B O 1
ATOM 3822 N N . ASN B 1 255 ? -17.83 -0.075 -5.949 1 96.26 255 ASN B N 1
ATOM 3823 C CA . ASN B 1 255 ? -17.541 0.838 -4.848 1 96.26 255 ASN B CA 1
ATOM 3824 C C . ASN B 1 255 ? -16.812 2.088 -5.333 1 96.26 255 ASN B C 1
ATOM 3826 O O . ASN B 1 255 ? -17.077 3.192 -4.853 1 96.26 255 ASN B O 1
ATOM 3830 N N . THR B 1 256 ? -15.921 1.878 -6.209 1 96.39 256 THR B N 1
ATOM 3831 C CA . THR B 1 256 ? -15.196 3.009 -6.776 1 96.39 256 THR B CA 1
ATOM 3832 C C . THR B 1 256 ? -16.138 3.917 -7.561 1 96.39 256 THR B C 1
ATOM 3834 O O . THR B 1 256 ? -16.029 5.143 -7.49 1 96.39 256 THR B O 1
ATOM 3837 N N . ALA B 1 257 ? -16.987 3.32 -8.278 1 96.56 257 ALA B N 1
ATOM 3838 C CA . ALA B 1 257 ? -17.984 4.096 -9.011 1 96.56 257 ALA B CA 1
ATOM 3839 C C . ALA B 1 257 ? -18.863 4.9 -8.057 1 96.56 257 ALA B C 1
ATOM 3841 O O . ALA B 1 257 ? -19.181 6.061 -8.326 1 96.56 257 ALA B O 1
ATOM 3842 N N . ILE B 1 258 ? -19.233 4.297 -7.012 1 96.04 258 ILE B N 1
ATOM 3843 C CA . ILE B 1 258 ? -20.044 4.975 -6.006 1 96.04 258 ILE B CA 1
ATOM 3844 C C . ILE B 1 258 ? -19.276 6.168 -5.441 1 96.04 258 ILE B C 1
ATOM 3846 O O . ILE B 1 258 ? -19.842 7.247 -5.256 1 96.04 258 ILE B O 1
ATOM 3850 N N . PHE B 1 259 ? -18.035 5.987 -5.185 1 96.62 259 PHE B N 1
ATOM 3851 C CA . PHE B 1 259 ? -17.21 7.085 -4.696 1 96.62 259 PHE B CA 1
ATOM 3852 C C . PHE B 1 259 ? -17.163 8.221 -5.71 1 96.62 259 PHE B C 1
ATOM 3854 O O . PHE B 1 259 ? -17.312 9.39 -5.348 1 96.62 259 PHE B O 1
ATOM 3861 N N . LEU B 1 260 ? -16.914 7.861 -6.94 1 95.83 260 LEU B N 1
ATOM 3862 C CA . LEU B 1 260 ? -16.818 8.878 -7.981 1 95.83 260 LEU B CA 1
ATOM 3863 C C . LEU B 1 260 ? -18.138 9.624 -8.135 1 95.83 260 LEU B C 1
ATOM 3865 O O . LEU B 1 260 ? -18.148 10.833 -8.38 1 95.83 260 LEU B O 1
ATOM 3869 N N . LEU B 1 261 ? -19.198 8.942 -7.989 1 94.9 261 LEU B N 1
ATOM 3870 C CA . LEU B 1 261 ? -20.509 9.581 -8.037 1 94.9 261 LEU B CA 1
ATOM 3871 C C . LEU B 1 261 ? -20.701 10.516 -6.848 1 94.9 261 LEU B C 1
ATOM 3873 O O . LEU B 1 261 ? -21.221 11.624 -7.001 1 94.9 261 LEU B O 1
ATOM 3877 N N . ALA B 1 262 ? -20.299 10.024 -5.674 1 94.16 262 ALA B N 1
ATOM 3878 C CA . ALA B 1 262 ? -20.388 10.866 -4.484 1 94.16 262 ALA B CA 1
ATOM 3879 C C . ALA B 1 262 ? -19.525 12.116 -4.63 1 94.16 262 ALA B C 1
ATOM 3881 O O . ALA B 1 262 ? -19.914 13.201 -4.191 1 94.16 262 ALA B O 1
ATOM 3882 N N . LEU B 1 263 ? -18.389 11.918 -5.222 1 93.44 263 LEU B N 1
ATOM 3883 C CA . LEU B 1 263 ? -17.475 13.032 -5.447 1 93.44 263 LEU B CA 1
ATOM 3884 C C . LEU B 1 263 ? -18.068 14.031 -6.434 1 93.44 263 LEU B C 1
ATOM 3886 O O . LEU B 1 263 ? -17.922 15.243 -6.26 1 93.44 263 LEU B O 1
ATOM 3890 N N . ALA B 1 264 ? -18.702 13.541 -7.422 1 91.58 264 ALA B N 1
ATOM 3891 C CA . ALA B 1 264 ? -19.292 14.392 -8.452 1 91.58 264 ALA B CA 1
ATOM 3892 C C . ALA B 1 264 ? -20.484 15.171 -7.904 1 91.58 264 ALA B C 1
ATOM 3894 O O . ALA B 1 264 ? -20.722 16.314 -8.299 1 91.58 264 ALA B O 1
ATOM 3895 N N . PHE B 1 265 ? -21.12 14.597 -6.961 1 86.92 265 PHE B N 1
ATOM 3896 C CA . PHE B 1 265 ? -22.347 15.218 -6.477 1 86.92 265 PHE B CA 1
ATOM 3897 C C . PHE B 1 265 ? -22.105 15.931 -5.151 1 86.92 265 PHE B C 1
ATOM 3899 O O . PHE B 1 265 ? -23.041 16.454 -4.543 1 86.92 265 PHE B O 1
ATOM 3906 N N . ARG B 1 266 ? -20.897 15.671 -4.768 1 78.3 266 ARG B N 1
ATOM 3907 C CA . ARG B 1 266 ? -20.595 16.318 -3.496 1 78.3 266 ARG B CA 1
ATOM 3908 C C . ARG B 1 266 ? -20.796 17.827 -3.587 1 78.3 266 ARG B C 1
ATOM 3910 O O . ARG B 1 266 ? -20.355 18.46 -4.549 1 78.3 266 ARG B O 1
ATOM 3917 N N . ARG B 1 267 ? -21.815 18.276 -3.031 1 60.28 267 ARG B N 1
ATOM 3918 C CA . ARG B 1 267 ? -22.153 19.694 -2.992 1 60.28 267 ARG B CA 1
ATOM 3919 C C . ARG B 1 267 ? -21.061 20.499 -2.296 1 60.28 267 ARG B C 1
ATOM 3921 O O . ARG B 1 267 ? -20.611 20.133 -1.208 1 60.28 267 ARG B O 1
ATOM 3928 N N . LYS B 1 268 ? -20.073 21.26 -3.101 1 51.15 268 LYS B N 1
ATOM 3929 C CA . LYS B 1 268 ? -19.194 22.265 -2.51 1 51.15 268 LYS B CA 1
ATOM 3930 C C . LYS B 1 268 ? -19.889 23 -1.368 1 51.15 268 LYS B C 1
ATOM 3932 O O . LYS B 1 268 ? -21.075 23.323 -1.46 1 51.15 268 LYS B O 1
#

Secondary structure (DSSP, 8-state):
-HHHHTGGGSHHHHHHHHHHHHHHHHHHHHHHHHHHTT-HHHHHHHHHHTHHHHHHHHHTT--HHHHHHHHHHHHHHHHHHHHHHH---HHHHHHHHHHHHHHHHHHHHHTSS---HHHHHHHH--GGG--HHHHHHHHHHHHHHHHHHHHTHHHHHHHHH-HHHHHHTT--HHHHHHHHHHHHHHHHHHHHHHH-HHHHHIIIIIHHHHHHHH-SSHHHHHHHHHHHHHHHHHHHHHHHHHHT--HHHHHHHHHHHHHHHHHHH---/-HHHHTGGGSHHHHHHHHHHHHHHHHHHHHHHHHHHTT-HHHHHHHHHHTHHHHHHHHHTT--HHHHHHHHHHHHHHHHHHHHHHH---HHHHHHHHHHHHHHHHHHHHHTSSS--HHHHHHHH--GGG--HHHHHHHHHHHHHHHHHHHHTHHHHHHHHH-HHHHHHTT--HHHHHHHHHHHHHHHHHHHHHHH-HHHHHIIIIIHHHHHHHH-SSHHHHHHHHHHHHHHHHHHHHHHHHHHT--HHHHHHHHHHHHHHHHHHH---

InterPro domains:
  IPR001626 ABC transporter, TroCD-like [PF00950] (9-265)
  IPR001626 ABC transporter, TroCD-like [PTHR30477] (2-267)
  IPR037294 ABC transporter, BtuC-like [G3DSA:1.10.3470.10] (36-268)
  IPR037294 ABC transporter, BtuC-like [SSF81345] (3-263)

pLDDT: mean 87.21, std 9.89, range [45.65, 97.21]

Solvent-accessible surface area (backbone atoms only — not comparable to full-atom values): 25549 Å² total; per-residue (Å²): 115,61,80,70,48,55,56,60,73,36,66,48,48,46,45,28,53,50,45,43,40,51,47,15,44,43,24,7,65,51,11,43,54,29,52,73,69,48,42,38,48,48,52,58,36,42,64,44,22,16,40,32,19,29,50,50,16,52,76,68,72,47,60,44,66,57,20,26,46,51,26,21,42,51,46,26,50,48,23,48,50,44,23,69,71,67,70,48,46,60,45,41,23,41,44,42,50,22,48,32,32,31,19,50,15,49,44,55,47,62,70,42,86,72,90,43,73,64,59,52,48,54,65,50,24,43,41,67,67,59,48,72,67,54,50,52,51,51,49,52,47,35,52,49,53,48,50,50,47,66,70,42,41,69,61,48,49,37,36,71,77,35,49,67,59,26,49,70,76,65,46,60,52,68,59,52,51,42,48,50,37,30,52,50,25,48,50,40,55,54,36,21,49,45,45,6,57,67,32,40,38,30,36,22,40,32,24,18,49,32,16,48,68,74,36,92,44,71,69,54,18,29,52,42,6,19,50,47,21,30,50,20,39,53,52,11,43,54,47,13,67,76,66,71,42,52,44,47,31,38,19,29,41,42,35,43,50,50,28,54,50,43,60,72,61,43,76,130,117,60,80,72,48,55,57,60,73,36,67,49,48,46,45,30,52,51,46,42,39,51,45,15,42,43,24,7,65,52,10,43,54,28,52,76,68,46,42,38,49,49,52,58,36,42,64,44,23,16,39,32,19,30,51,50,16,51,77,70,73,48,58,43,66,57,20,25,45,51,26,20,41,52,46,25,50,47,24,49,49,43,23,69,72,67,69,48,47,63,46,42,23,41,45,42,48,22,48,32,31,30,18,50,17,49,46,54,47,62,71,42,69,78,90,46,72,64,59,52,48,54,64,50,26,42,43,66,68,60,47,72,66,53,50,52,51,50,50,51,47,37,52,51,54,49,51,51,48,66,71,43,40,68,60,50,51,38,38,70,77,35,48,67,60,27,48,70,76,64,47,59,53,68,59,53,52,42,49,50,38,31,51,51,27,48,50,38,54,54,35,20,48,44,45,6,54,67,31,39,38,31,36,21,40,33,24,18,50,34,16,50,68,75,37,93,44,70,69,53,18,29,53,42,6,20,50,47,21,31,50,21,38,52,53,10,44,54,48,14,67,76,67,71,42,52,43,46,31,37,17,29,41,42,34,43,50,51,27,51,50,44,60,70,62,41,78,130

Foldseek 3Di:
DCLQCVVVVDPLLVQLLLLLLLLLLLLLLLLLVCQLLVVLVLLLLLLLLLLQLQLVCVVVVHDSLVSSLVSQLVLLVQLLVCCVPVVDDSNVSSVVSSVVSNVNNVVSVVPVDDPDPVVVCQQFADLSPQDPVLSVVSNVLSCVLNVVCVVCVVLQVCLRPPVPVSVVVPHDSSVSSSVSSSSSSSSSSSSCNNQRRQLSSLSNHLLLLLLVLVDDDSVSSSVSSSVLSSVLLSVLQSVCVVVVHDSSVSSSVSSNVSSVVSVVPSDD/DCLQCVVVVDPLLVQLLLLLLLLLLLLLLLLLVCQLLVVLVLLLLLLLLLLQLQLVCVVVVHDSLVSSLVSQLVLLVQLLVCCVPVVDDSNVSSVVSSVVSNVNNVVSVVPPPPPDPVVVCQQFADLSPQDPVLSVVSNVLSCVLNVVCVVCVVLQVCLRPPVPVSVVVPHPSSVSSSVSSSSSSSSSSSSCNNQRRQLSSLSNHLLLLLLVLVDDDSVSSSVSSSVLSSVLLSVLQSVCVVVVHDSSVSSSVSSNVSSVVSVVPRDD

Organism: Deinococcus radiodurans (strain ATCC 13939 / DSM 20539 / JCM 16871 / CCUG 27074 / LMG 4051 / NBRC 15346 / NCIMB 9279 / VKM B-1422 / R1) (NCBI:txid243230)

Sequence (536 aa):
MHWLTDPLQFDFFVRALLAVSLVSILCALIGAWVVLRGLSYIGDAMSHAVLPGIVSAFLLKGNLLLGAAIAAVLTALGIGWIGRRSGLKQDSAIGIVFVGMFALGIVLLSRAPTFTSDLSNFLIGNPLGVTPADLWGALAVTLGVGGLLTAIQKELLLASFDPTEARTVGLPVTRLNNLLLVLIGLVVVLTVQLVGTTLSVSLLITSSAAARLLSRSLRTMMLLAAALGILGGVSGLYASYYLDTAPGATIVLVNTAIFLLALAFRRKMHWLTDPLQFDFFVRALLAVSLVSILCALIGAWVVLRGLSYIGDAMSHAVLPGIVSAFLLKGNLLLGAAIAAVLTALGIGWIGRRSGLKQDSAIGIVFVGMFALGIVLLSRAPTFTSDLSNFLIGNPLGVTPADLWGALAVTLGVGGLLTAIQKELLLASFDPTEARTVGLPVTRLNNLLLVLIGLVVVLTVQLVGTTLSVSLLITSSAAARLLSRSLRTMMLLAAALGILGGVSGLYASYYLDTAPGATIVLVNTAIFLLALAFRRK

Radius of gyration: 22.58 Å; Cα contacts (8 Å, |Δi|>4): 886; chains: 2; bounding box: 77×61×60 Å

Nearest PDB structures (foldseek):
  7kyo-assembly1_C-2  TM=8.498E-01  e=7.825E-16  Streptococcus pneumoniae D39
  7kyp-assembly4_N  TM=8.644E-01  e=1.277E-15  Streptococcus pneumoniae D39
  7lb8-assembly1_B  TM=7.141E-01  e=6.538E-03  Escherichia coli K-12
  5b57-assembly1_A  TM=7.037E-01  e=7.147E-03  Burkholderia cenocepacia J2315
  7kyo-assembly1_C-2  TM=8.574E-01  e=8.620E-16  Streptococcus pneumoniae D39